Protein AF-0000000085151128 (afdb_homodimer)

Nearest PDB structures (foldseek):
  5xcn-assembly1_X  TM=9.897E-01  e=7.074E-52  Haemophilus influenzae Rd KW20
  5dbh-assembly1_X  TM=9.693E-01  e=2.234E-50  Haemophilus influenzae Rd KW20
  7cm8-assembly1_A-2  TM=9.880E-01  e=8.311E-48  Haemophilus influenzae Rd KW20
  4ore-assembly1_X-2  TM=9.802E-01  e=1.540E-47  Haemophilus influenzae Rd KW20
  6xyl-assembly1_F  TM=9.160E-01  e=1.901E-28  Toxoplasma gondii ME49

Foldseek 3Di:
DDPDDPWLLPQAAPADWAADDPLFPAQETERQRLPRSLGFVLLLLLSLLVVVCVVVVVDDQQAAEEEADQDPNLLSVLQNCLRVVHAYEYEFAPPDDPVSVVSSVVSPYHYDHFHVVCGSVRSVVVSVVVCVVPVSHYDYSACQARLSLLQSLLVGVQVSVCVVCVNQAAEEFEEAASQNNQLNNLVNNVVVPDHHAGEYEAAPQQQQLVCVVVVHDGDGGDAQQPRHRNSYRGNNHDSVSHRYYHHDYQVQQLVQQVCCCVPVVAFAGSRQSRRVVVVNVVCPDPVCPNGNYYTYGTGGNVVQCVHPSVPPVDDPVRVDD/DDPDDPWLLPQAAPADWAADDPLFPAQETERQRLPRSLGFVLLLLLSLLVVVCVVVVVDDQQAAEEEADQDPNLLSVLQNCLRVVHAYEYEFAPPDDPVSVVSSVVSPYHYDHFHVVCGSVRRVVVSVVVCVVPVSHYDYSACQARLSLLQSLLVGVQVSVCVVCVNQAAEEFEEAASQNNQLNNLVNNVVVPDHHAGEYEAAPQQPQLVCVVVVHDGDGGDAQQPPHRNSYRGNNHDSVSHRYYHHDYQVQQLVQQVCCCVPVVRFAGSRQSRRVVVVNVVCPDPVCPNGNYYTYGTGGNVVQCVHPSVPPVDDPVRVDD

Radius of gyration: 24.11 Å; Cα contacts (8 Å, |Δi|>4): 1556; chains: 2; bounding box: 57×70×61 Å

Organism: Shewanella frigidimarina (strain NCIMB 400) (NCBI:txid318167)

InterPro domains:
  IPR001216 Cysteine synthase/cystathionine beta-synthase, pyridoxal-phosphate attachment site [PS00901] (31-49)
  IPR001926 Tryptophan synthase beta chain-like, PALP domain [PF00291] (11-298)
  IPR005856 Cysteine synthase [TIGR01136] (10-310)
  IPR005859 Cysteine synthase CysK [TIGR01139] (9-310)
  IPR036052 Tryptophan synthase beta chain-like, PALP domain superfamily [G3DSA:3.40.50.1100] (13-306)
  IPR036052 Tryptophan synthase beta chain-like, PALP domain superfamily [G3DSA:3.40.50.1100] (43-145)
  IPR036052 Tryptophan synthase beta chain-like, PALP domain superfamily [SSF53686] (4-310)
  IPR050214 Cysteine synthase/Cystathionine beta-synthase [PTHR10314] (11-313)

Secondary structure (DSSP, 8-state):
---EESSGGG------EEE--SS-SSEEEEEEGGGSTTSBTHHHHHHHHHHHHHHTTS--TTPEEEEE--SHHHHHHHHHHHHHT--EEEEEETTS-HHHHHHHHHTT-EEEEE-GGGHHHHHHHHHHHHHHHSTTTEEE--TTT-THHHHHIIIIIHHHHHHHTTT-EEEEEEE-SSSHHHHHHHHHHHTTTS--EEEEEEETT--HHHHHHTTPPP-----S-TTS--SS--TT--GGG--EEEEE-HHHHHHHHHHHHHHH-----HHHHHHHHHHHHHHTSGGGTT-EEEEEE-B-GGGGTTSGGGTT---TTTT--/---EESSGGG------EEE--SS-SSEEEEEEGGGSTTSBTHHHHHHHHHHHHHHTTS--TTPEEEEE--SHHHHHHHHHHHHHT--EEEEEETTS-HHHHHHHHHTT-EEEEE-GGGHHHHHHHHHHHHHHHSTTTEEE--TTT-THHHHHIIIIIHHHHHHHTTT-EEEEEEE-SSSHHHHHHHHHHHTTTS--EEEEEEETT--HHHHHHTTPPP-----S-TTS--SS--TT--GGG--EEEEE-HHHHHHHHHHHHHHH-----HHHHHHHHHHHHHHTSGGGTT-EEEEEE-B-GGGGTTSGGGTT---TTTT--

Sequence (642 aa):
MSKIFEDNSYTLGNTPLVRLNRVSNGKVLAKVEARNPSFSVKCRIGANMIWDAEKKGLLTKDIELIEPTSGNTGIALAYVAAARGYKLTLTMPNTMSLERRKLLKALGANLVLTEGAKGMKGAIDKAEEIRLSAPEKYLILGQFDNPANPEIHEKTTGPEIWNDTDGEVDVFVAGVGTGGTLTGVSRYLKAQGKTITSVAVEPVDSPVIAQALAGQPIQPGPHKIQGIGAGFIPGNLDLSIIDRVEAVTNEESIEMARRLMKEEGILVGISSGAAVVAANRIAALPEFADKTIVVILPSAAERYLSSVLFAGEFSDSENVQMSKIFEDNSYTLGNTPLVRLNRVSNGKVLAKVEARNPSFSVKCRIGANMIWDAEKKGLLTKDIELIEPTSGNTGIALAYVAAARGYKLTLTMPNTMSLERRKLLKALGANLVLTEGAKGMKGAIDKAEEIRLSAPEKYLILGQFDNPANPEIHEKTTGPEIWNDTDGEVDVFVAGVGTGGTLTGVSRYLKAQGKTITSVAVEPVDSPVIAQALAGQPIQPGPHKIQGIGAGFIPGNLDLSIIDRVEAVTNEESIEMARRLMKEEGILVGISSGAAVVAANRIAALPEFADKTIVVILPSAAERYLSSVLFAGEFSDSENVQ

Structure (mmCIF, N/CA/C/O backbone):
data_AF-0000000085151128-model_v1
#
loop_
_entity.id
_entity.type
_entity.pdbx_description
1 polymer 'Cysteine synthase'
#
loop_
_atom_site.group_PDB
_atom_site.id
_atom_site.type_symbol
_atom_site.label_atom_id
_atom_site.label_alt_id
_atom_site.label_comp_id
_atom_site.label_asym_id
_atom_site.label_entity_id
_atom_site.label_seq_id
_atom_site.pdbx_PDB_ins_code
_atom_site.Cartn_x
_atom_site.Cartn_y
_atom_site.Cartn_z
_atom_site.occupancy
_atom_site.B_iso_or_equiv
_atom_site.auth_seq_id
_atom_site.auth_comp_id
_atom_site.auth_asym_id
_atom_site.auth_atom_id
_atom_site.pdbx_PDB_model_num
ATOM 1 N N . MET A 1 1 ? -13.172 12.102 -19.141 1 71.81 1 MET A N 1
ATOM 2 C CA . MET A 1 1 ? -14.172 11.297 -18.438 1 71.81 1 MET A CA 1
ATOM 3 C C . MET A 1 1 ? -13.75 11.039 -17 1 71.81 1 MET A C 1
ATOM 5 O O . MET A 1 1 ? -12.562 10.867 -16.719 1 71.81 1 MET A O 1
ATOM 9 N N . SER A 1 2 ? -14.742 11.219 -16 1 84.25 2 SER A N 1
ATOM 10 C CA . SER A 1 2 ? -14.492 11.031 -14.57 1 84.25 2 SER A CA 1
ATOM 11 C C . SER A 1 2 ? -13.781 9.711 -14.305 1 84.25 2 SER A C 1
ATOM 13 O O . SER A 1 2 ? -14.008 8.719 -15.008 1 84.25 2 SER A O 1
ATOM 15 N N . LYS A 1 3 ? -12.828 9.734 -13.5 1 94.62 3 LYS A N 1
ATOM 16 C CA . LYS A 1 3 ? -12.07 8.547 -13.094 1 94.62 3 LYS A CA 1
ATOM 17 C C . LYS A 1 3 ? -12.391 8.164 -11.648 1 94.62 3 LYS A C 1
ATOM 19 O O . LYS A 1 3 ? -11.492 8.117 -10.805 1 94.62 3 LYS A O 1
ATOM 24 N N . ILE A 1 4 ? -13.719 7.992 -11.422 1 98.31 4 ILE A N 1
ATOM 25 C CA . ILE A 1 4 ? -14.203 7.551 -10.117 1 98.31 4 ILE A CA 1
ATOM 26 C C . ILE A 1 4 ? -14.461 6.047 -10.141 1 98.31 4 ILE A C 1
ATOM 28 O O . ILE A 1 4 ? -15.141 5.543 -11.039 1 98.31 4 ILE A O 1
ATOM 32 N N . PHE A 1 5 ? -13.867 5.348 -9.25 1 98.62 5 PHE A N 1
ATOM 33 C CA . PHE A 1 5 ? -14.086 3.908 -9.172 1 98.62 5 PHE A CA 1
ATOM 34 C C . PHE A 1 5 ? -15.359 3.598 -8.391 1 98.62 5 PHE A C 1
ATOM 36 O O . PHE A 1 5 ? -15.594 4.176 -7.324 1 98.62 5 PHE A O 1
ATOM 43 N N . GLU A 1 6 ? -16.125 2.666 -8.898 1 98.12 6 GLU A N 1
ATOM 44 C CA . GLU A 1 6 ? -17.422 2.33 -8.297 1 98.12 6 GLU A CA 1
ATOM 45 C C . GLU A 1 6 ? -17.234 1.656 -6.941 1 98.12 6 GLU A C 1
ATOM 47 O O . GLU A 1 6 ? -18.094 1.771 -6.062 1 98.12 6 GLU A O 1
ATOM 52 N N . ASP A 1 7 ? -16.219 0.891 -6.793 1 98.25 7 ASP A N 1
ATOM 53 C CA . ASP A 1 7 ? -15.797 0.324 -5.516 1 98.25 7 ASP A CA 1
ATOM 54 C C . ASP A 1 7 ? -14.305 -0.007 -5.523 1 98.25 7 ASP A C 1
ATOM 56 O O . ASP A 1 7 ? -13.641 0.122 -6.555 1 98.25 7 ASP A O 1
ATOM 60 N N . ASN A 1 8 ? -13.797 -0.378 -4.422 1 98.62 8 ASN A N 1
ATOM 61 C CA . ASN A 1 8 ? -12.359 -0.535 -4.246 1 98.62 8 ASN A CA 1
ATOM 62 C C . ASN A 1 8 ? -11.812 -1.694 -5.078 1 98.62 8 ASN A C 1
ATOM 64 O O . ASN A 1 8 ? -10.625 -1.74 -5.387 1 98.62 8 ASN A O 1
ATOM 68 N N . SER A 1 9 ? -12.617 -2.73 -5.461 1 98.5 9 SER A N 1
ATOM 69 C CA . SER A 1 9 ? -12.164 -3.891 -6.219 1 98.5 9 SER A CA 1
ATOM 70 C C . SER A 1 9 ? -11.766 -3.504 -7.641 1 98.5 9 SER A C 1
ATOM 72 O O . SER A 1 9 ? -11.062 -4.254 -8.32 1 98.5 9 SER A O 1
ATOM 74 N N . TYR A 1 10 ? -12.148 -2.301 -8.07 1 98.56 10 TYR A N 1
ATOM 75 C CA . TYR A 1 10 ? -11.867 -1.87 -9.438 1 98.56 10 TYR A CA 1
ATOM 76 C C . TYR A 1 10 ? -10.586 -1.046 -9.492 1 98.56 10 TYR A C 1
ATOM 78 O O . TYR A 1 10 ? -10.18 -0.603 -10.57 1 98.56 10 TYR A O 1
ATOM 86 N N . THR A 1 11 ? -9.891 -0.868 -8.344 1 98.56 11 THR A N 1
ATOM 87 C CA . THR A 1 11 ? -8.766 0.056 -8.305 1 98.56 11 THR A CA 1
ATOM 88 C C . THR A 1 11 ? -7.453 -0.682 -8.547 1 98.56 11 THR A C 1
ATOM 90 O O . THR A 1 11 ? -6.375 -0.093 -8.438 1 98.56 11 THR A O 1
ATOM 93 N N . LEU A 1 12 ? -7.508 -1.936 -8.906 1 98.31 12 LEU A N 1
ATOM 94 C CA . LEU A 1 12 ? -6.277 -2.688 -9.117 1 98.31 12 LEU A CA 1
ATOM 95 C C . LEU A 1 12 ? -5.621 -2.293 -10.445 1 98.31 12 LEU A C 1
ATOM 97 O O . LEU A 1 12 ? -6.297 -1.814 -11.352 1 98.31 12 LEU A O 1
ATOM 101 N N . GLY A 1 13 ? -4.246 -2.484 -10.492 1 98 13 GLY A N 1
ATOM 102 C CA . GLY A 1 13 ? -3.529 -2.342 -11.75 1 98 13 GLY A CA 1
ATOM 103 C C . GLY A 1 13 ? -2.867 -0.986 -11.906 1 98 13 GLY A C 1
ATOM 104 O O . GLY A 1 13 ? -2.764 -0.223 -10.938 1 98 13 GLY A O 1
ATOM 105 N N . ASN A 1 14 ? -2.182 -0.79 -13.023 1 97.5 14 ASN A N 1
ATOM 106 C CA . ASN A 1 14 ? -1.375 0.384 -13.336 1 97.5 14 ASN A CA 1
ATOM 107 C C . ASN A 1 14 ? -0.323 0.647 -12.266 1 97.5 14 ASN A C 1
ATOM 109 O O . ASN A 1 14 ? -0.179 1.777 -11.797 1 97.5 14 ASN A O 1
ATOM 113 N N . THR A 1 15 ? 0.245 -0.473 -11.82 1 98.56 15 THR A N 1
ATOM 114 C CA . THR A 1 15 ? 1.31 -0.348 -10.828 1 98.56 15 THR A CA 1
ATOM 115 C C . THR A 1 15 ? 2.588 0.181 -11.477 1 98.56 15 THR A C 1
ATOM 117 O O . THR A 1 15 ? 2.797 0.013 -12.68 1 98.56 15 THR A O 1
ATOM 120 N N . PRO A 1 16 ? 3.432 0.834 -10.75 1 98.69 16 PRO A N 1
ATOM 121 C CA . PRO A 1 16 ? 4.598 1.495 -11.336 1 98.69 16 PRO A CA 1
ATOM 122 C C . PRO A 1 16 ? 5.672 0.507 -11.789 1 98.69 16 PRO A C 1
ATOM 124 O O . PRO A 1 16 ? 5.789 -0.584 -11.227 1 98.69 16 PRO A O 1
ATOM 127 N N . LEU A 1 17 ? 6.316 0.83 -12.852 1 98.88 17 LEU A N 1
ATOM 128 C CA . LEU A 1 17 ? 7.543 0.201 -13.328 1 98.88 17 LEU A CA 1
ATOM 129 C C . LEU A 1 17 ? 8.758 1.063 -13.008 1 98.88 17 LEU A C 1
ATOM 131 O O . LEU A 1 17 ? 8.891 2.174 -13.531 1 98.88 17 LEU A O 1
ATOM 135 N N . VAL A 1 18 ? 9.68 0.544 -12.133 1 98.88 18 VAL A N 1
ATOM 136 C CA . VAL A 1 18 ? 10.727 1.369 -11.539 1 98.88 18 VAL A CA 1
ATOM 137 C C . VAL A 1 18 ? 12.094 0.818 -11.93 1 98.88 18 VAL A C 1
ATOM 139 O O . VAL A 1 18 ? 12.336 -0.388 -11.836 1 98.88 18 VAL A O 1
ATOM 142 N N . ARG A 1 19 ? 12.961 1.68 -12.336 1 98.62 19 ARG A N 1
ATOM 143 C CA . ARG A 1 19 ? 14.344 1.279 -12.594 1 98.62 19 ARG A CA 1
ATOM 144 C C . ARG A 1 19 ? 15.062 0.939 -11.289 1 98.62 19 ARG A C 1
ATOM 146 O O . ARG A 1 19 ? 14.953 1.67 -10.305 1 98.62 19 ARG A O 1
ATOM 153 N N . LEU A 1 20 ? 15.711 -0.235 -11.273 1 98.62 20 LEU A N 1
ATOM 154 C CA . LEU A 1 20 ? 16.594 -0.548 -10.156 1 98.62 20 LEU A CA 1
ATOM 155 C C . LEU A 1 20 ? 18 0.011 -10.391 1 98.62 20 LEU A C 1
ATOM 157 O O . LEU A 1 20 ? 18.672 -0.38 -11.344 1 98.62 20 LEU A O 1
ATOM 161 N N . ASN A 1 21 ? 18.484 0.888 -9.492 1 97.44 21 ASN A N 1
ATOM 162 C CA . ASN A 1 21 ? 19.703 1.66 -9.727 1 97.44 21 ASN A CA 1
ATOM 163 C C . ASN A 1 21 ? 20.875 1.115 -8.914 1 97.44 21 ASN A C 1
ATOM 165 O O . ASN A 1 21 ? 22.031 1.202 -9.344 1 97.44 21 ASN A O 1
ATOM 169 N N . ARG A 1 22 ? 20.656 0.553 -7.82 1 97.81 22 ARG A N 1
ATOM 170 C CA . ARG A 1 22 ? 21.734 0.28 -6.883 1 97.81 22 ARG A CA 1
ATOM 171 C C . ARG A 1 22 ? 21.922 -1.221 -6.688 1 97.81 22 ARG A C 1
ATOM 173 O O . ARG A 1 22 ? 23.031 -1.68 -6.418 1 97.81 22 ARG A O 1
ATOM 180 N N . VAL A 1 23 ? 20.797 -1.954 -6.871 1 98.62 23 VAL A N 1
ATOM 181 C CA . VAL A 1 23 ? 20.891 -3.375 -6.555 1 98.62 23 VAL A CA 1
ATOM 182 C C . VAL A 1 23 ? 21.062 -4.18 -7.84 1 98.62 23 VAL A C 1
ATOM 184 O O . VAL A 1 23 ? 21.141 -5.41 -7.801 1 98.62 23 VAL A O 1
ATOM 187 N N . SER A 1 24 ? 21.062 -3.555 -8.953 1 97.5 24 SER A N 1
ATOM 188 C CA . SER A 1 24 ? 21.219 -4.223 -10.242 1 97.5 24 SER A CA 1
ATOM 189 C C . SER A 1 24 ? 22.188 -3.461 -11.141 1 97.5 24 SER A C 1
ATOM 191 O O . SER A 1 24 ? 22.203 -2.229 -11.141 1 9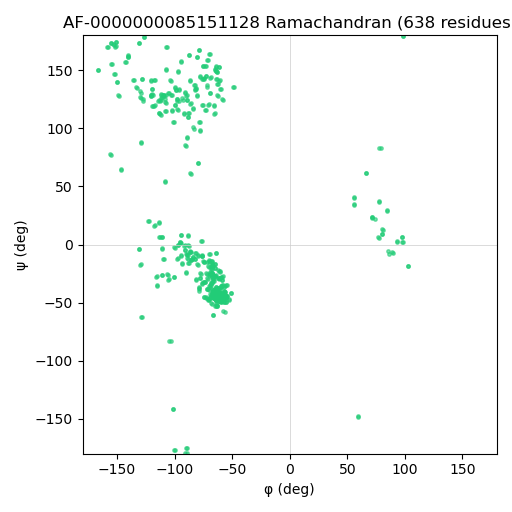7.5 24 SER A O 1
ATOM 193 N N . ASN A 1 25 ? 23.031 -4.172 -11.898 1 93.5 25 ASN A N 1
ATOM 194 C CA . ASN A 1 25 ? 23.953 -3.547 -12.852 1 93.5 25 ASN A CA 1
ATOM 195 C C . ASN A 1 25 ? 23.391 -3.559 -14.266 1 93.5 25 ASN A C 1
ATOM 197 O O . ASN A 1 25 ? 23.922 -2.891 -15.156 1 93.5 25 ASN A O 1
ATOM 201 N N . GLY A 1 26 ? 22.328 -4.277 -14.555 1 94.88 26 GLY A N 1
ATOM 202 C CA . GLY A 1 26 ? 21.688 -4.34 -15.852 1 94.88 26 GLY A CA 1
ATOM 203 C C . GLY A 1 26 ? 20.438 -3.482 -15.945 1 94.88 26 GLY A C 1
ATOM 204 O O . GLY A 1 26 ? 20.203 -2.641 -15.078 1 94.88 26 GLY A O 1
ATOM 205 N N . LYS A 1 27 ? 19.75 -3.541 -17.109 1 97.5 27 LYS A N 1
ATOM 206 C CA . LYS A 1 27 ? 18.484 -2.842 -17.312 1 97.5 27 LYS A CA 1
ATOM 207 C C . LYS A 1 27 ? 17.328 -3.605 -16.688 1 97.5 27 LYS A C 1
ATOM 209 O O . LYS A 1 27 ? 16.453 -4.117 -17.391 1 97.5 27 LYS A O 1
ATOM 214 N N . VAL A 1 28 ? 17.328 -3.615 -15.375 1 98.75 28 VAL A N 1
ATOM 215 C CA . VAL A 1 28 ? 16.297 -4.328 -14.625 1 98.75 28 VAL A CA 1
ATOM 216 C C . VAL A 1 28 ? 15.234 -3.342 -14.141 1 98.75 28 VAL A C 1
ATOM 218 O O . VAL A 1 28 ? 15.555 -2.365 -13.453 1 98.75 28 VAL A O 1
ATOM 221 N N . LEU A 1 29 ? 13.984 -3.535 -14.555 1 98.88 29 LEU A N 1
ATOM 222 C CA . LEU A 1 29 ? 12.828 -2.74 -14.172 1 98.88 29 LEU A CA 1
ATOM 223 C C . LEU A 1 29 ? 11.906 -3.533 -13.25 1 98.88 29 LEU A C 1
ATOM 225 O O . LEU A 1 29 ? 11.562 -4.68 -13.547 1 98.88 29 LEU A O 1
ATOM 229 N N . ALA A 1 30 ? 11.562 -2.947 -12.125 1 98.94 30 ALA A N 1
ATOM 230 C CA . ALA A 1 30 ? 10.727 -3.6 -11.125 1 98.94 30 ALA A CA 1
ATOM 231 C C . ALA A 1 30 ? 9.266 -3.17 -11.266 1 98.94 30 ALA A C 1
ATOM 233 O O . ALA A 1 30 ? 8.961 -1.978 -11.195 1 98.94 30 ALA A O 1
ATOM 234 N N . LYS A 1 31 ? 8.367 -4.082 -11.586 1 98.94 31 LYS A N 1
ATOM 235 C CA . LYS A 1 31 ? 6.93 -3.873 -11.5 1 98.94 31 LYS A CA 1
ATOM 236 C C . LYS A 1 31 ? 6.438 -4.004 -10.055 1 98.94 31 LYS A C 1
ATOM 238 O O . LYS A 1 31 ? 6.312 -5.117 -9.539 1 98.94 31 LYS A O 1
ATOM 243 N N . VAL A 1 32 ? 6.105 -2.887 -9.359 1 98.88 32 VAL A N 1
ATOM 244 C CA . VAL A 1 32 ? 5.867 -2.865 -7.918 1 98.88 32 VAL A CA 1
ATOM 245 C C . VAL A 1 32 ? 4.395 -3.15 -7.633 1 98.88 32 VAL A C 1
ATOM 247 O O . VAL A 1 32 ? 3.596 -2.225 -7.477 1 98.88 32 VAL A O 1
ATOM 250 N N . GLU A 1 33 ? 4.062 -4.363 -7.426 1 98.81 33 GLU A N 1
ATOM 251 C CA . GLU A 1 33 ? 2.68 -4.824 -7.344 1 98.81 33 GLU A CA 1
ATOM 252 C C . GLU A 1 33 ? 2.1 -4.582 -5.953 1 98.81 33 GLU A C 1
ATOM 254 O O . GLU A 1 33 ? 0.887 -4.688 -5.754 1 98.81 33 GLU A O 1
ATOM 259 N N . ALA A 1 34 ? 2.965 -4.148 -4.996 1 98.31 34 ALA A N 1
ATOM 260 C CA . ALA A 1 34 ? 2.482 -3.748 -3.676 1 98.31 34 ALA A CA 1
ATOM 261 C C . ALA A 1 34 ? 1.576 -2.523 -3.771 1 98.31 34 ALA A C 1
ATOM 263 O O . ALA A 1 34 ? 0.884 -2.178 -2.811 1 98.31 34 ALA A O 1
ATOM 264 N N . ARG A 1 35 ? 1.486 -1.938 -4.961 1 98.19 35 ARG A N 1
ATOM 265 C CA . ARG A 1 35 ? 0.679 -0.737 -5.16 1 98.19 35 ARG A CA 1
ATOM 266 C C . ARG A 1 35 ? -0.76 -1.097 -5.512 1 98.19 35 ARG A C 1
ATOM 268 O O . ARG A 1 35 ? -1.573 -0.215 -5.797 1 98.19 35 ARG A O 1
ATOM 275 N N . ASN A 1 36 ? -1.145 -2.336 -5.453 1 98.69 36 ASN A N 1
ATOM 276 C CA . ASN A 1 36 ? -2.531 -2.777 -5.566 1 98.69 36 ASN A CA 1
ATOM 277 C C . ASN A 1 36 ? -3.291 -2.574 -4.258 1 98.69 36 ASN A C 1
ATOM 279 O O . ASN A 1 36 ? -2.691 -2.246 -3.23 1 98.69 36 ASN A O 1
ATOM 283 N N . PRO A 1 37 ? -4.645 -2.682 -4.199 1 97.88 37 PRO A N 1
ATOM 284 C CA . PRO A 1 37 ? -5.492 -2.203 -3.104 1 97.88 37 PRO A CA 1
ATOM 285 C C . PRO A 1 37 ? -5.145 -2.85 -1.764 1 97.88 37 PRO A C 1
ATOM 287 O O . PRO A 1 37 ? -5.258 -2.209 -0.716 1 97.88 37 PRO A O 1
ATOM 290 N N . SER A 1 38 ? -4.789 -4.074 -1.81 1 97 38 SER A N 1
ATOM 291 C CA . SER A 1 38 ? -4.434 -4.742 -0.562 1 97 38 SER A CA 1
ATOM 292 C C . SER A 1 38 ? -2.953 -5.102 -0.53 1 97 38 SER A C 1
ATOM 294 O O . SER A 1 38 ? -2.549 -6.027 0.182 1 97 38 SER A O 1
ATOM 296 N N . PHE A 1 39 ? -2.127 -4.438 -1.398 1 97.88 39 PHE A N 1
ATOM 297 C CA . PHE A 1 39 ? -0.679 -4.277 -1.321 1 97.88 39 PHE A CA 1
ATOM 298 C C . PHE A 1 39 ? 0.029 -5.551 -1.77 1 97.88 39 PHE A C 1
ATOM 300 O O . PHE A 1 39 ? 1.022 -5.961 -1.166 1 97.88 39 PHE A O 1
ATOM 307 N N . SER A 1 40 ? -0.58 -6.215 -2.814 1 98.19 40 SER A N 1
ATOM 308 C CA . SER A 1 40 ? 0.115 -7.344 -3.422 1 98.19 40 SER A CA 1
ATOM 309 C C . SER A 1 40 ? -0.397 -7.613 -4.832 1 98.19 40 SER A C 1
ATOM 311 O O . SER A 1 40 ? -1.42 -7.062 -5.242 1 98.19 40 SER A O 1
ATOM 313 N N . VAL A 1 41 ? 0.302 -8.461 -5.508 1 98.81 41 VAL A N 1
ATOM 314 C CA . VAL A 1 41 ? -0.046 -8.875 -6.863 1 98.81 41 VAL A CA 1
ATOM 315 C C . VAL A 1 41 ? -1.336 -9.695 -6.84 1 98.81 41 VAL A C 1
ATOM 317 O O . VAL A 1 41 ? -2.066 -9.742 -7.832 1 98.81 41 VAL A O 1
ATOM 320 N N . LYS A 1 42 ? -1.693 -10.281 -5.652 1 98.75 42 LYS A N 1
ATOM 321 C CA . LYS A 1 42 ? -2.826 -11.195 -5.559 1 98.75 42 LYS A CA 1
ATOM 322 C C . LYS A 1 42 ? -4.152 -10.438 -5.633 1 98.75 42 LYS A C 1
ATOM 324 O O . LYS A 1 42 ? -5.203 -11.039 -5.859 1 98.75 42 LYS A O 1
ATOM 329 N N . CYS A 1 43 ? -4.109 -9.125 -5.457 1 98.81 43 CYS A N 1
ATOM 330 C CA . CYS A 1 43 ? -5.328 -8.344 -5.629 1 98.81 43 CYS A CA 1
ATOM 331 C C . CYS A 1 43 ? -5.922 -8.555 -7.016 1 98.81 43 CYS A C 1
ATOM 333 O O . CYS A 1 43 ? -7.141 -8.602 -7.176 1 98.81 43 CYS A O 1
ATOM 335 N N . ARG A 1 44 ? -5.027 -8.695 -7.988 1 98.88 44 ARG A N 1
ATOM 336 C CA . ARG A 1 44 ? -5.48 -8.883 -9.359 1 98.88 44 ARG A CA 1
ATOM 337 C C . ARG A 1 44 ? -6.293 -10.164 -9.508 1 98.88 44 ARG A C 1
ATOM 339 O O . ARG A 1 44 ? -7.402 -10.148 -10.039 1 98.88 44 ARG A O 1
ATOM 346 N N . ILE A 1 45 ? -5.809 -11.266 -8.938 1 98.81 45 ILE A N 1
ATOM 347 C CA . ILE A 1 45 ? -6.496 -12.539 -9.125 1 98.81 45 ILE A CA 1
ATOM 348 C C . ILE A 1 45 ? -7.703 -12.617 -8.195 1 98.81 45 ILE A C 1
ATOM 350 O O . ILE A 1 45 ? -8.734 -13.18 -8.555 1 98.81 45 ILE A O 1
ATOM 354 N N . GLY A 1 46 ? -7.574 -12.07 -6.941 1 98.69 46 GLY A N 1
ATOM 355 C CA . GLY A 1 46 ? -8.742 -12.016 -6.07 1 98.69 46 GLY A CA 1
ATOM 356 C C . GLY A 1 46 ? -9.93 -11.32 -6.711 1 98.69 46 GLY A C 1
ATOM 357 O O . GLY A 1 46 ? -11.047 -11.828 -6.664 1 98.69 46 GLY A O 1
ATOM 358 N N . ALA A 1 47 ? -9.664 -10.211 -7.352 1 98.88 47 ALA A N 1
ATOM 359 C CA . ALA A 1 47 ? -10.727 -9.461 -8.016 1 98.88 47 ALA A CA 1
ATOM 360 C C . ALA A 1 47 ? -11.281 -10.227 -9.203 1 98.88 47 ALA A C 1
ATOM 362 O O . ALA A 1 47 ? -12.492 -10.469 -9.289 1 98.88 47 ALA A O 1
ATOM 363 N N . ASN A 1 48 ? -10.422 -10.688 -10.078 1 98.94 48 ASN A N 1
ATOM 364 C CA . ASN A 1 48 ? -10.891 -11.258 -11.336 1 98.94 48 ASN A CA 1
ATOM 365 C C . ASN A 1 48 ? -11.617 -12.586 -11.117 1 98.94 48 ASN A C 1
ATOM 367 O O . ASN A 1 48 ? -12.555 -12.914 -11.844 1 98.94 48 ASN A O 1
ATOM 371 N N . MET A 1 49 ? -11.148 -13.422 -10.141 1 98.88 49 MET A N 1
ATOM 372 C CA . MET A 1 49 ? -11.859 -14.672 -9.867 1 98.88 49 MET A CA 1
ATOM 373 C C . MET A 1 49 ? -13.281 -14.391 -9.391 1 98.88 49 MET A C 1
ATOM 375 O O . MET A 1 49 ? -14.219 -15.102 -9.758 1 98.88 49 MET A O 1
ATOM 379 N N . ILE A 1 50 ? -13.453 -13.352 -8.609 1 98.88 50 ILE A N 1
ATOM 380 C CA . ILE A 1 50 ? -14.789 -12.984 -8.125 1 98.88 50 ILE A CA 1
ATOM 381 C C . ILE A 1 50 ? -15.602 -12.383 -9.273 1 98.88 50 ILE A C 1
ATOM 383 O O . ILE A 1 50 ? -16.75 -12.766 -9.484 1 98.88 50 ILE A O 1
ATOM 387 N N . TRP A 1 51 ? -15.016 -11.43 -10.102 1 98.81 51 TRP A N 1
ATOM 388 C CA . TRP A 1 51 ? -15.719 -10.836 -11.234 1 98.81 51 TRP A CA 1
ATOM 389 C C . TRP A 1 51 ? -16.188 -11.914 -12.211 1 98.81 51 TRP A C 1
ATOM 391 O O . TRP A 1 51 ? -17.312 -11.867 -12.711 1 98.81 51 TRP A O 1
ATOM 401 N N . ASP A 1 52 ? -15.305 -12.875 -12.523 1 98.88 52 ASP A N 1
ATOM 402 C CA . ASP A 1 52 ? -15.617 -13.961 -13.445 1 98.88 52 ASP A CA 1
ATOM 403 C C . ASP A 1 52 ? -16.766 -14.812 -12.922 1 98.88 52 ASP A C 1
ATOM 405 O O . ASP A 1 52 ? -17.672 -15.18 -13.688 1 98.88 52 ASP A O 1
ATOM 409 N N . ALA A 1 53 ? -16.703 -15.156 -11.609 1 98.81 53 ALA A N 1
ATOM 410 C CA . ALA A 1 53 ? -17.766 -15.938 -11 1 98.81 53 ALA A CA 1
ATOM 411 C C . ALA A 1 53 ? -19.094 -15.188 -11.062 1 98.81 53 ALA A C 1
ATOM 413 O O . ALA A 1 53 ? -20.141 -15.789 -11.305 1 98.81 53 ALA A O 1
ATOM 414 N N . GLU A 1 54 ? -19.078 -13.867 -10.828 1 98.62 54 GLU A N 1
ATOM 415 C CA . GLU A 1 54 ? -20.266 -13.047 -10.969 1 98.62 54 GLU A CA 1
ATOM 416 C C . GLU A 1 54 ? -20.812 -13.102 -12.398 1 98.62 54 GLU A C 1
ATOM 418 O O . GLU A 1 54 ? -22 -13.328 -12.602 1 98.62 54 GLU A O 1
ATOM 423 N N . LYS A 1 55 ? -19.938 -12.891 -13.312 1 98.56 55 LYS A N 1
ATOM 424 C CA . LYS A 1 55 ? -20.312 -12.836 -14.719 1 98.56 55 LYS A CA 1
ATOM 425 C C . LYS A 1 55 ? -20.953 -14.148 -15.172 1 98.56 55 LYS A C 1
ATOM 427 O O . LYS A 1 55 ? -21.891 -14.148 -15.969 1 98.56 55 LYS A O 1
ATOM 432 N N . LYS A 1 56 ? -20.469 -15.258 -14.641 1 98.31 56 LYS A N 1
ATOM 433 C CA . LYS A 1 56 ? -20.922 -16.578 -15.039 1 98.31 56 LYS A CA 1
ATOM 434 C C . LYS A 1 56 ? -22.156 -17 -14.242 1 98.31 56 LYS A C 1
ATOM 436 O O . LYS A 1 56 ? -22.719 -18.078 -14.469 1 98.31 56 LYS A O 1
ATOM 441 N N . GLY A 1 57 ? -22.547 -16.203 -13.25 1 97.75 57 GLY A N 1
ATOM 442 C CA . GLY A 1 57 ? -23.703 -16.5 -12.43 1 97.75 57 GLY A CA 1
ATOM 443 C C . GLY A 1 57 ? -23.422 -17.516 -11.336 1 97.75 57 GLY A C 1
ATOM 444 O O . GLY A 1 57 ? -24.344 -17.969 -10.656 1 97.75 57 GLY A O 1
ATOM 445 N N . LEU A 1 58 ? -22.172 -17.844 -11.164 1 97.94 58 LEU A N 1
ATOM 446 C CA . LEU A 1 58 ? -21.781 -18.812 -10.148 1 97.94 58 LEU A CA 1
ATOM 447 C C . LEU A 1 58 ? -21.797 -18.172 -8.766 1 97.94 58 LEU A C 1
ATOM 449 O O . LEU A 1 58 ? -21.922 -18.875 -7.758 1 97.94 58 LEU A O 1
ATOM 453 N N . LEU A 1 59 ? -21.625 -16.875 -8.703 1 98.44 59 LEU A N 1
ATOM 454 C CA . LEU A 1 59 ? -21.625 -16.125 -7.453 1 98.44 59 LEU A CA 1
ATOM 455 C C . LEU A 1 59 ? -22.75 -15.094 -7.438 1 98.44 59 LEU A C 1
ATOM 457 O O . LEU A 1 59 ? -22.828 -14.227 -8.312 1 98.44 59 LEU A O 1
ATOM 461 N N . THR A 1 60 ? -23.594 -15.258 -6.512 1 97.81 60 THR A N 1
ATOM 462 C CA . THR A 1 60 ? -24.672 -14.32 -6.219 1 97.81 60 THR A CA 1
ATOM 463 C C . THR A 1 60 ? -24.656 -13.914 -4.75 1 97.81 60 THR A C 1
ATOM 465 O O . THR A 1 60 ? -23.828 -14.398 -3.975 1 97.81 60 THR A O 1
ATOM 468 N N . LYS A 1 61 ? -25.547 -13.055 -4.332 1 94.94 61 LYS A N 1
ATOM 469 C CA . LYS A 1 61 ? -25.594 -12.555 -2.963 1 94.94 61 LYS A CA 1
ATOM 470 C C . LYS A 1 61 ? -25.922 -13.672 -1.977 1 94.94 61 LYS A C 1
ATOM 472 O O . LYS A 1 61 ? -25.656 -13.547 -0.779 1 94.94 61 LYS A O 1
ATOM 477 N N . ASP A 1 62 ? -26.438 -14.766 -2.479 1 96.94 62 ASP A N 1
ATOM 478 C CA . ASP A 1 62 ? -26.859 -15.883 -1.63 1 96.94 62 ASP A CA 1
ATOM 479 C C . ASP A 1 62 ? -25.75 -16.922 -1.505 1 96.94 62 ASP A C 1
ATOM 481 O O . ASP A 1 62 ? -25.891 -17.891 -0.746 1 96.94 62 ASP A O 1
ATOM 485 N N . ILE A 1 63 ? -24.766 -16.734 -2.291 1 98.31 63 ILE A N 1
ATOM 486 C CA . ILE A 1 63 ? -23.656 -17.688 -2.293 1 98.31 63 ILE A CA 1
ATOM 487 C C . ILE A 1 63 ? -22.5 -17.125 -1.459 1 98.31 63 ILE A C 1
ATOM 489 O O . ILE A 1 63 ? -22.156 -15.953 -1.565 1 98.31 63 ILE A O 1
ATOM 493 N N . GLU A 1 64 ? -21.906 -17.953 -0.617 1 98.56 64 GLU A N 1
ATOM 494 C CA . GLU A 1 64 ? -20.766 -17.594 0.217 1 98.56 64 GLU A CA 1
ATOM 495 C C . GLU A 1 64 ? -19.469 -18.156 -0.339 1 98.56 64 GLU A C 1
ATOM 497 O O . GLU A 1 64 ? -19.438 -19.297 -0.831 1 98.56 64 GLU A O 1
ATOM 502 N N . LEU A 1 65 ? -18.469 -17.391 -0.251 1 98.75 65 LEU A N 1
ATOM 503 C CA . LEU A 1 65 ? -17.156 -17.828 -0.721 1 98.75 65 LEU A CA 1
ATOM 504 C C . LEU A 1 65 ? -16.406 -18.594 0.367 1 98.75 65 LEU A C 1
ATOM 506 O O . LEU A 1 65 ? -16.484 -18.25 1.546 1 98.75 65 LEU A O 1
ATOM 510 N N . ILE A 1 66 ? -15.688 -19.641 -0.024 1 98.38 66 ILE A N 1
ATOM 511 C CA . ILE A 1 66 ? -14.773 -20.375 0.842 1 98.38 66 ILE A CA 1
ATOM 512 C C . ILE A 1 66 ? -13.445 -20.594 0.12 1 98.38 66 ILE A C 1
ATOM 514 O O . ILE A 1 66 ? -13.43 -20.906 -1.077 1 98.38 66 ILE A O 1
ATOM 518 N N . GLU A 1 67 ? -12.398 -20.391 0.75 1 98.19 67 GLU A N 1
ATOM 519 C CA . GLU A 1 67 ? -11.086 -20.609 0.148 1 98.19 67 GLU A CA 1
ATOM 520 C C . GLU A 1 67 ? -10.062 -21.031 1.196 1 98.19 67 GLU A C 1
ATOM 522 O O . GLU A 1 67 ? -9.969 -20.422 2.264 1 98.19 67 GLU A O 1
ATOM 527 N N . PRO A 1 68 ? -9.32 -22.141 0.971 1 97 68 PRO A N 1
ATOM 528 C CA . PRO A 1 68 ? -8.188 -22.484 1.842 1 97 68 PRO A CA 1
ATOM 529 C C . PRO A 1 68 ? -6.941 -21.656 1.546 1 97 68 PRO A C 1
ATOM 531 O O . PRO A 1 68 ? -6.211 -21.953 0.596 1 97 68 PRO A O 1
ATOM 534 N N . THR A 1 69 ? -6.707 -20.625 2.297 1 91.75 69 THR A N 1
ATOM 535 C CA . THR A 1 69 ? -5.559 -19.75 2.113 1 91.75 69 THR A CA 1
ATOM 536 C C . THR A 1 69 ? -5.371 -18.844 3.324 1 91.75 69 THR A C 1
ATOM 538 O O . THR A 1 69 ? -6.328 -18.547 4.043 1 91.75 69 THR A O 1
ATOM 541 N N . SER A 1 70 ? -4.148 -18.484 3.578 1 82.31 70 SER A N 1
ATOM 542 C CA . SER A 1 70 ? -3.883 -17.609 4.711 1 82.31 70 SER A CA 1
ATOM 543 C C . SER A 1 70 ? -2.982 -16.438 4.309 1 82.31 70 SER A C 1
ATOM 545 O O . SER A 1 70 ? -2.73 -15.539 5.109 1 82.31 70 SER A O 1
ATOM 547 N N . GLY A 1 71 ? -2.512 -16.375 3.121 1 90.62 71 GLY A N 1
ATOM 548 C CA . GLY A 1 71 ? -1.545 -15.375 2.705 1 90.62 71 GLY A CA 1
ATOM 549 C C . GLY A 1 71 ? -2.168 -14.234 1.916 1 90.62 71 GLY A C 1
ATOM 550 O O . GLY A 1 71 ? -3.266 -13.781 2.236 1 90.62 71 GLY A O 1
ATOM 551 N N . ASN A 1 72 ? -1.472 -13.789 0.933 1 95.88 72 ASN A N 1
ATOM 552 C CA . ASN A 1 72 ? -1.854 -12.625 0.139 1 95.88 72 ASN A CA 1
ATOM 553 C C . ASN A 1 72 ? -3.121 -12.891 -0.67 1 95.88 72 ASN A C 1
ATOM 555 O O . ASN A 1 72 ? -3.922 -11.984 -0.896 1 95.88 72 ASN A O 1
ATOM 559 N N . THR A 1 73 ? -3.357 -14.148 -1.054 1 97.38 73 THR A N 1
ATOM 560 C CA . THR A 1 73 ? -4.594 -14.453 -1.76 1 97.38 73 THR A CA 1
ATOM 561 C C . THR A 1 73 ? -5.801 -14.273 -0.841 1 97.38 73 THR A C 1
ATOM 563 O O . THR A 1 73 ? -6.832 -13.742 -1.259 1 97.38 73 THR A O 1
ATOM 566 N N . GLY A 1 74 ? -5.672 -14.797 0.401 1 97.38 74 GLY A N 1
ATOM 567 C CA . GLY A 1 74 ? -6.746 -14.609 1.361 1 97.38 74 GLY A CA 1
ATOM 568 C C . GLY A 1 74 ? -7.105 -13.148 1.572 1 97.38 74 GLY A C 1
ATOM 569 O O . GLY A 1 74 ? -8.281 -12.781 1.562 1 97.38 74 GLY A O 1
ATOM 570 N N . ILE A 1 75 ? -6.141 -12.312 1.718 1 97.62 75 ILE A N 1
ATOM 571 C CA . ILE A 1 75 ? -6.352 -10.883 1.927 1 97.62 75 ILE A CA 1
ATOM 572 C C . ILE A 1 75 ? -6.988 -10.266 0.683 1 97.62 75 ILE A C 1
ATOM 574 O O . ILE A 1 75 ? -7.902 -9.445 0.787 1 97.62 75 ILE A O 1
ATOM 578 N N . ALA A 1 76 ? -6.516 -10.703 -0.458 1 98.56 76 ALA A N 1
ATOM 579 C CA . ALA A 1 76 ? -7.047 -10.211 -1.727 1 98.56 76 ALA A CA 1
ATOM 580 C C . ALA A 1 76 ? -8.523 -10.547 -1.873 1 98.56 76 ALA A C 1
ATOM 582 O O . ALA A 1 76 ? -9.328 -9.695 -2.258 1 98.56 76 ALA A O 1
ATOM 583 N N . LEU A 1 77 ? -8.883 -11.781 -1.567 1 98.81 77 LEU A N 1
ATOM 584 C CA . LEU A 1 77 ? -10.289 -12.172 -1.629 1 98.81 77 LEU A CA 1
ATOM 585 C C . LEU A 1 77 ? -11.109 -11.414 -0.598 1 98.81 77 LEU A C 1
ATOM 587 O O . LEU A 1 77 ? -12.242 -11 -0.882 1 98.81 77 LEU A O 1
ATOM 591 N N . ALA A 1 78 ? -10.555 -11.219 0.547 1 98.69 78 ALA A N 1
ATOM 592 C CA . ALA A 1 78 ? -11.266 -10.57 1.646 1 98.69 78 ALA A CA 1
ATOM 593 C C . ALA A 1 78 ? -11.609 -9.125 1.3 1 98.69 78 ALA A C 1
ATOM 595 O O . ALA A 1 78 ? -12.734 -8.672 1.545 1 98.69 78 ALA A O 1
ATOM 596 N N . TYR A 1 79 ? -10.664 -8.312 0.726 1 98.69 79 TYR A N 1
ATOM 597 C CA . TYR A 1 79 ? -10.992 -6.918 0.456 1 98.69 79 TYR A CA 1
ATOM 598 C C . TYR A 1 79 ? -12.039 -6.805 -0.642 1 98.69 79 TYR A C 1
ATOM 600 O O . TYR A 1 79 ? -12.898 -5.922 -0.6 1 98.69 79 TYR A O 1
ATOM 608 N N . VAL A 1 80 ? -12 -7.75 -1.631 1 98.81 80 VAL A N 1
ATOM 609 C CA . VAL A 1 80 ? -12.984 -7.715 -2.707 1 98.81 80 VAL A CA 1
ATOM 610 C C . VAL A 1 80 ? -14.352 -8.117 -2.168 1 98.81 80 VAL A C 1
ATOM 612 O O . VAL A 1 80 ? -15.359 -7.473 -2.477 1 98.81 80 VAL A O 1
ATOM 615 N N . ALA A 1 81 ? -14.352 -9.234 -1.394 1 98.75 81 ALA A N 1
ATOM 616 C CA . ALA A 1 81 ? -15.609 -9.672 -0.792 1 98.75 81 ALA A CA 1
ATOM 617 C C . ALA A 1 81 ? -16.234 -8.547 0.038 1 98.75 81 ALA A C 1
ATOM 619 O O . ALA A 1 81 ? -17.438 -8.305 -0.049 1 98.75 81 ALA A O 1
ATOM 620 N N . ALA A 1 82 ? -15.445 -7.883 0.83 1 98.44 82 ALA A N 1
ATOM 621 C CA . ALA A 1 82 ? -15.914 -6.758 1.634 1 98.44 82 ALA A CA 1
ATOM 622 C C . ALA A 1 82 ? -16.469 -5.648 0.749 1 98.44 82 ALA A C 1
ATOM 624 O O . ALA A 1 82 ? -17.594 -5.18 0.962 1 98.44 82 ALA A O 1
ATOM 625 N N . ALA A 1 83 ? -15.742 -5.25 -0.283 1 98.44 83 ALA A N 1
ATOM 626 C CA . ALA A 1 83 ? -16.125 -4.156 -1.169 1 98.44 83 ALA A CA 1
ATOM 627 C C . ALA A 1 83 ? -17.438 -4.461 -1.884 1 98.44 83 ALA A C 1
ATOM 629 O O . ALA A 1 83 ? -18.219 -3.555 -2.17 1 98.44 83 ALA A O 1
ATOM 630 N N . ARG A 1 84 ? -17.688 -5.758 -2.1 1 97.88 84 ARG A N 1
ATOM 631 C CA . ARG A 1 84 ? -18.812 -6.117 -2.957 1 97.88 84 ARG A CA 1
ATOM 632 C C . ARG A 1 84 ? -19.938 -6.762 -2.15 1 97.88 84 ARG A C 1
ATOM 634 O O . ARG A 1 84 ? -20.953 -7.156 -2.707 1 97.88 84 ARG A O 1
ATOM 641 N N . GLY A 1 85 ? -19.719 -6.965 -0.856 1 97.38 85 GLY A N 1
ATOM 642 C CA . GLY A 1 85 ? -20.766 -7.406 0.043 1 97.38 85 GLY A CA 1
ATOM 643 C C . GLY A 1 85 ? -20.953 -8.914 0.059 1 97.38 85 GLY A C 1
ATOM 644 O O . GLY A 1 85 ? -22.078 -9.406 0.189 1 97.38 85 GLY A O 1
ATOM 645 N N . TYR A 1 86 ? -19.891 -9.695 -0.192 1 98.56 86 TYR A N 1
ATOM 646 C CA . TYR A 1 86 ? -19.953 -11.156 -0.142 1 98.56 86 TYR A CA 1
ATOM 647 C C . TYR A 1 86 ? -19.453 -11.68 1.196 1 98.56 86 TYR A C 1
ATOM 649 O O . TYR A 1 86 ? -18.562 -11.07 1.812 1 98.56 86 TYR A O 1
ATOM 657 N N . LYS A 1 87 ? -20 -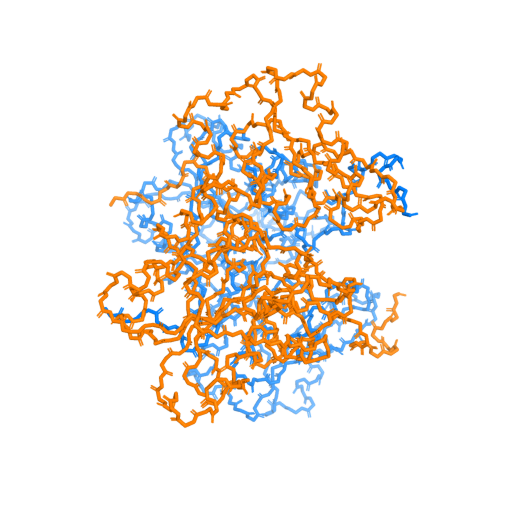12.789 1.609 1 98.38 87 LYS A N 1
ATOM 658 C CA . LYS A 1 87 ? -19.469 -13.516 2.756 1 98.38 87 LYS A CA 1
ATOM 659 C C . LYS A 1 87 ? -18.297 -14.398 2.346 1 98.38 87 LYS A C 1
ATOM 661 O O . LYS A 1 87 ? -18.344 -15.07 1.315 1 98.38 87 LYS A O 1
ATOM 666 N N . LEU A 1 88 ? -17.234 -14.344 3.107 1 98.56 88 LEU A N 1
ATOM 667 C CA . LEU A 1 88 ? -16.031 -15.117 2.818 1 98.56 88 LEU A CA 1
ATOM 668 C C . LEU A 1 88 ? -15.562 -15.875 4.055 1 98.56 88 LEU A C 1
ATOM 670 O O . LEU A 1 88 ? -15.43 -15.297 5.133 1 98.56 88 LEU A O 1
ATOM 674 N N . THR A 1 89 ? -15.383 -17.125 3.895 1 98.44 89 THR A N 1
ATOM 675 C CA . THR A 1 89 ? -14.75 -17.969 4.902 1 98.44 89 THR A CA 1
ATOM 676 C C . THR A 1 89 ? -13.391 -18.453 4.418 1 98.44 89 THR A C 1
ATOM 678 O O . THR A 1 89 ? -13.273 -19 3.32 1 98.44 89 THR A O 1
ATOM 681 N N . LEU A 1 90 ? -12.43 -18.219 5.211 1 98.25 90 LEU A N 1
ATOM 682 C CA . LEU A 1 90 ? -11.086 -18.703 4.926 1 98.25 90 LEU A CA 1
ATOM 683 C C . LEU A 1 90 ? -10.695 -19.812 5.895 1 98.25 90 LEU A C 1
ATOM 685 O O . LEU A 1 90 ? -10.836 -19.656 7.113 1 98.25 90 LEU A O 1
ATOM 689 N N . THR A 1 91 ? -10.242 -20.938 5.363 1 97.94 91 THR A N 1
ATOM 690 C CA . THR A 1 91 ? -9.68 -22 6.191 1 97.94 91 THR A CA 1
ATOM 691 C C . THR A 1 91 ? -8.156 -21.938 6.188 1 97.94 91 THR A C 1
ATOM 693 O O . THR A 1 91 ? -7.539 -21.719 5.145 1 97.94 91 THR A O 1
ATOM 696 N N . MET A 1 92 ? -7.582 -22.016 7.305 1 96 92 MET A N 1
ATOM 697 C CA . MET A 1 92 ? -6.129 -21.922 7.438 1 96 92 MET A CA 1
ATOM 698 C C . MET A 1 92 ? -5.656 -22.641 8.703 1 96 92 MET A C 1
ATOM 700 O O . MET A 1 92 ? -6.422 -22.812 9.648 1 96 92 MET A O 1
ATOM 704 N N . PRO A 1 93 ? -4.383 -23.094 8.711 1 94.06 93 PRO A N 1
ATOM 705 C CA . PRO A 1 93 ? -3.848 -23.672 9.945 1 94.06 93 PRO A CA 1
ATOM 706 C C . PRO A 1 93 ? -3.811 -22.688 11.102 1 94.06 93 PRO A C 1
ATOM 708 O O . PRO A 1 93 ? -3.605 -21.484 10.883 1 94.06 93 PRO A O 1
ATOM 711 N N . ASN A 1 94 ? -3.891 -23.156 12.336 1 92.56 94 ASN A N 1
ATOM 712 C CA . ASN A 1 94 ? -3.902 -22.312 13.516 1 92.56 94 ASN A CA 1
ATOM 713 C C . ASN A 1 94 ? -2.508 -21.781 13.844 1 92.56 94 ASN A C 1
ATOM 715 O O . ASN A 1 94 ? -2.334 -21.016 14.789 1 92.56 94 ASN A O 1
ATOM 719 N N . THR A 1 95 ? -1.525 -22.125 12.977 1 87.31 95 THR A N 1
ATOM 720 C CA . THR A 1 95 ? -0.154 -21.656 13.156 1 87.31 95 THR A CA 1
ATOM 721 C C . THR A 1 95 ? 0.066 -20.328 12.445 1 87.31 95 THR A C 1
ATOM 723 O O . THR A 1 95 ? 1.114 -19.703 12.602 1 87.31 95 THR A O 1
ATOM 726 N N . MET A 1 96 ? -0.881 -19.875 11.656 1 86.88 96 MET A N 1
ATOM 727 C CA . MET A 1 96 ? -0.746 -18.594 10.969 1 86.88 96 MET A CA 1
ATOM 728 C C . MET A 1 96 ? -0.657 -17.438 11.969 1 86.88 96 MET A C 1
ATOM 730 O O . MET A 1 96 ? -1.242 -17.5 13.055 1 86.88 96 MET A O 1
ATOM 734 N N . SER A 1 97 ? 0.055 -16.484 11.547 1 81.81 97 SER A N 1
ATOM 735 C CA . SER A 1 97 ? 0.364 -15.383 12.461 1 81.81 97 SER A CA 1
ATOM 736 C C . SER A 1 97 ? -0.9 -14.633 12.867 1 81.81 97 SER A C 1
ATOM 738 O O . SER A 1 97 ? -1.873 -14.586 12.109 1 81.81 97 SER A O 1
ATOM 740 N N . LEU A 1 98 ? -0.845 -14.039 14.016 1 82.94 98 LEU A N 1
ATOM 741 C CA . LEU A 1 98 ? -1.948 -13.227 14.516 1 82.94 98 LEU A CA 1
ATOM 742 C C . LEU A 1 98 ? -2.176 -12.008 13.625 1 82.94 98 LEU A C 1
ATOM 744 O O . LEU A 1 98 ? -3.316 -11.578 13.43 1 82.94 98 LEU A O 1
ATOM 748 N N . GLU A 1 99 ? -1.113 -11.445 13.117 1 83.12 99 GLU A N 1
ATOM 749 C CA . GLU A 1 99 ? -1.202 -10.266 12.258 1 83.12 99 GLU A CA 1
ATOM 750 C C . GLU A 1 99 ? -2.072 -10.539 11.031 1 83.12 99 GLU A C 1
ATOM 752 O O . GLU A 1 99 ? -2.936 -9.727 10.688 1 83.12 99 GLU A O 1
ATOM 757 N N . ARG A 1 100 ? -1.865 -11.68 10.5 1 87.62 100 ARG A N 1
ATOM 758 C CA . ARG A 1 100 ? -2.645 -12.055 9.328 1 87.62 100 ARG A CA 1
ATOM 759 C C . ARG A 1 100 ? -4.109 -12.281 9.688 1 87.62 100 ARG A C 1
ATOM 761 O O . ARG A 1 100 ? -5.008 -11.836 8.977 1 87.62 100 ARG A O 1
ATOM 768 N N . ARG A 1 101 ? -4.32 -12.969 10.711 1 90.81 101 ARG A N 1
ATOM 769 C CA . ARG A 1 101 ? -5.684 -13.258 11.141 1 90.81 101 ARG A CA 1
ATOM 770 C C . ARG A 1 101 ? -6.445 -11.969 11.461 1 90.81 101 ARG A C 1
ATOM 772 O O . ARG A 1 101 ? -7.602 -11.82 11.07 1 90.81 101 ARG A O 1
ATOM 779 N N . LYS A 1 102 ? -5.762 -11.023 12.148 1 89.94 102 LYS A N 1
ATOM 780 C CA . LYS A 1 102 ? -6.375 -9.742 12.484 1 89.94 102 LYS A CA 1
ATOM 781 C C . LYS A 1 102 ? -6.789 -8.984 11.227 1 89.94 102 LYS A C 1
ATOM 783 O O . LYS A 1 102 ? -7.895 -8.445 11.156 1 89.94 102 LYS A O 1
ATOM 788 N N . LEU A 1 103 ? -5.934 -8.984 10.305 1 93.25 103 LEU A N 1
ATOM 789 C CA . LEU A 1 103 ? -6.195 -8.258 9.07 1 93.25 103 LEU A CA 1
ATOM 790 C C . LEU A 1 103 ? -7.379 -8.867 8.32 1 93.25 103 LEU A C 1
ATOM 792 O O . LEU A 1 103 ? -8.258 -8.148 7.84 1 93.25 103 LEU A O 1
ATOM 796 N N . LEU A 1 104 ? -7.414 -10.195 8.258 1 96.44 104 LEU A N 1
ATOM 797 C CA . LEU A 1 104 ? -8.484 -10.891 7.551 1 96.44 104 LEU A CA 1
ATOM 798 C C . LEU A 1 104 ? -9.828 -10.664 8.25 1 96.44 104 LEU A C 1
ATOM 800 O O . LEU A 1 104 ? -10.836 -10.406 7.59 1 96.44 104 LEU A O 1
ATOM 804 N N . LYS A 1 105 ? -9.836 -10.695 9.5 1 95.31 105 LYS A N 1
ATOM 805 C CA . LYS A 1 105 ? -11.055 -10.438 10.258 1 95.31 105 LYS A CA 1
ATOM 806 C C . LYS A 1 105 ? -11.508 -8.992 10.102 1 95.31 105 LYS A C 1
ATOM 808 O O . LYS A 1 105 ? -12.711 -8.719 10.008 1 95.31 105 LYS A O 1
ATOM 813 N N . ALA A 1 106 ? -10.523 -8.141 10.109 1 95.5 106 ALA A N 1
ATOM 814 C CA . ALA A 1 106 ? -10.828 -6.727 9.945 1 95.5 106 ALA A CA 1
ATOM 815 C C . ALA A 1 106 ? -11.523 -6.465 8.609 1 95.5 106 ALA A C 1
ATOM 817 O O . ALA A 1 106 ? -12.352 -5.559 8.5 1 95.5 106 ALA A O 1
ATOM 818 N N . LEU A 1 107 ? -11.234 -7.281 7.656 1 97.44 107 LEU A N 1
ATOM 819 C CA . LEU A 1 107 ? -11.844 -7.152 6.336 1 97.44 107 LEU A CA 1
ATOM 820 C C . LEU A 1 107 ? -13.164 -7.91 6.27 1 97.44 107 LEU A C 1
ATOM 822 O O . LEU A 1 107 ? -13.789 -7.984 5.207 1 97.44 107 LEU A O 1
ATOM 826 N N . GLY A 1 108 ? -13.516 -8.555 7.375 1 97 108 GLY A N 1
ATOM 827 C CA . GLY A 1 108 ? -14.836 -9.148 7.469 1 97 108 GLY A CA 1
ATOM 828 C C . GLY A 1 108 ? -14.852 -10.633 7.148 1 97 108 GLY A C 1
ATOM 829 O O . GLY A 1 108 ? -15.914 -11.25 7.086 1 97 108 GLY A O 1
ATOM 830 N N . ALA A 1 109 ? -13.703 -11.203 6.961 1 97.75 109 ALA A N 1
ATOM 831 C CA . ALA A 1 109 ? -13.656 -12.633 6.645 1 97.75 109 ALA A CA 1
ATOM 832 C C . ALA A 1 109 ? -13.922 -13.477 7.883 1 97.75 109 ALA A C 1
ATOM 834 O O . ALA A 1 109 ? -13.5 -13.117 8.992 1 97.75 109 ALA A O 1
ATOM 835 N N . ASN A 1 110 ? -14.641 -14.555 7.672 1 97.19 110 ASN A N 1
ATOM 836 C CA . ASN A 1 110 ? -14.711 -15.609 8.68 1 97.19 110 ASN A CA 1
ATOM 837 C C . ASN A 1 110 ? -13.5 -16.531 8.602 1 97.19 110 ASN A C 1
ATOM 839 O O . ASN A 1 110 ? -13.078 -16.922 7.512 1 97.19 110 ASN A O 1
ATOM 843 N N . LEU A 1 111 ? -12.922 -16.844 9.758 1 96.56 111 LEU A N 1
ATOM 844 C CA . LEU A 1 111 ? -11.758 -17.719 9.773 1 96.56 111 LEU A CA 1
ATOM 845 C C . LEU A 1 111 ? -12.094 -19.062 10.43 1 96.56 111 LEU A C 1
ATOM 847 O O . LEU A 1 111 ? -12.672 -19.094 11.516 1 96.56 111 LEU A O 1
ATOM 851 N N . VAL A 1 112 ? -11.773 -20.094 9.766 1 96.94 112 VAL A N 1
ATOM 852 C CA . VAL A 1 112 ? -11.82 -21.453 10.297 1 96.94 112 VAL A CA 1
ATOM 853 C C . VAL A 1 112 ? -10.398 -22 10.422 1 96.94 112 VAL A C 1
ATOM 855 O O . VAL A 1 112 ? -9.742 -22.266 9.414 1 96.94 112 VAL A O 1
ATOM 858 N N . LEU A 1 113 ? -10.016 -22.172 11.656 1 95.38 113 LEU A N 1
ATOM 859 C CA . LEU A 1 113 ? -8.656 -22.625 11.93 1 95.38 113 LEU A CA 1
ATOM 860 C C . LEU A 1 113 ? -8.594 -24.141 12.008 1 95.38 113 LEU A C 1
ATOM 862 O O . LEU A 1 113 ? -9.453 -24.766 12.633 1 95.38 113 LEU A O 1
ATOM 866 N N . THR A 1 114 ? -7.664 -24.688 11.297 1 96.06 114 THR A N 1
ATOM 867 C CA . THR A 1 114 ? -7.445 -26.125 11.305 1 96.06 114 THR A CA 1
ATOM 868 C C . THR A 1 114 ? -6.18 -26.469 12.086 1 96.06 114 THR A C 1
ATOM 870 O O . THR A 1 114 ? -5.395 -25.594 12.43 1 96.06 114 THR A O 1
ATOM 873 N N . GLU A 1 115 ? -5.973 -27.766 12.352 1 94.31 115 GLU A N 1
ATOM 874 C CA . GLU A 1 115 ? -4.816 -28.234 13.117 1 94.31 115 GLU A CA 1
ATOM 875 C C . GLU A 1 115 ? -3.512 -27.906 12.398 1 94.31 115 GLU A C 1
ATOM 877 O O . GLU A 1 115 ? -3.338 -28.266 11.227 1 94.31 115 GLU A O 1
ATOM 882 N N . GLY A 1 116 ? -2.631 -27.281 13.125 1 90.88 116 GLY A N 1
ATOM 883 C CA . GLY A 1 116 ? -1.354 -26.891 12.555 1 90.88 116 GLY A CA 1
ATOM 884 C C . GLY A 1 116 ? -0.596 -28.047 11.93 1 90.88 116 GLY A C 1
ATOM 885 O O . GLY A 1 116 ? 0.022 -27.891 10.875 1 90.88 116 GLY A O 1
ATOM 886 N N . ALA A 1 117 ? -0.699 -29.219 12.5 1 92 117 ALA A N 1
ATOM 887 C CA . ALA A 1 117 ? 0.049 -30.406 12.078 1 92 117 ALA A CA 1
ATOM 888 C C . ALA A 1 117 ? -0.388 -30.859 10.695 1 92 117 ALA A C 1
ATOM 890 O O . ALA A 1 117 ? 0.398 -31.469 9.953 1 92 117 ALA A O 1
ATOM 891 N N . LYS A 1 118 ? -1.55 -30.578 10.328 1 92.56 118 LYS A N 1
ATOM 892 C CA . LYS A 1 118 ? -2.08 -31 9.031 1 92.56 118 LYS A CA 1
ATOM 893 C C . LYS A 1 118 ? -1.722 -30 7.938 1 92.56 118 LYS A C 1
ATOM 895 O O . LYS A 1 118 ? -1.918 -30.266 6.75 1 92.56 118 LYS A O 1
ATOM 900 N N . GLY A 1 119 ? -1.265 -28.844 8.328 1 90.44 119 GLY A N 1
ATOM 901 C CA . GLY A 1 119 ? -0.83 -27.828 7.375 1 90.44 119 GLY A CA 1
ATOM 902 C C . GLY A 1 119 ? -1.928 -27.406 6.422 1 90.44 119 GLY A C 1
ATOM 903 O O . GLY A 1 119 ? -3.104 -27.375 6.789 1 90.44 119 GLY A O 1
ATOM 904 N N . MET A 1 120 ? -1.475 -27.078 5.254 1 90.5 120 MET A N 1
ATOM 905 C CA . MET A 1 120 ? -2.422 -26.562 4.266 1 90.5 120 MET A CA 1
ATOM 906 C C . MET A 1 120 ? -3.328 -27.672 3.754 1 90.5 120 MET A C 1
ATOM 908 O O . MET A 1 120 ? -4.445 -27.422 3.307 1 90.5 120 MET A O 1
ATOM 912 N N . LYS A 1 121 ? -2.879 -28.875 3.732 1 92 121 LYS A N 1
ATOM 913 C CA . LYS A 1 121 ? -3.734 -30 3.361 1 92 121 LYS A CA 1
ATOM 914 C C . LYS A 1 121 ? -4.969 -30.078 4.258 1 92 121 LYS A C 1
ATOM 916 O O . LYS A 1 121 ? -6.082 -30.297 3.771 1 92 121 LYS A O 1
ATOM 921 N N . GLY A 1 122 ? -4.727 -29.891 5.543 1 95.5 122 GLY A N 1
ATOM 922 C CA . GLY A 1 122 ? -5.852 -29.828 6.465 1 95.5 122 GLY A CA 1
ATOM 923 C C . GLY A 1 122 ? -6.824 -28.703 6.148 1 95.5 122 GLY A C 1
ATOM 924 O O . GLY A 1 122 ? -8.039 -28.891 6.223 1 95.5 122 GLY A O 1
ATOM 925 N N . ALA A 1 123 ? -6.324 -27.562 5.809 1 96.38 123 ALA A N 1
ATOM 926 C CA . ALA A 1 123 ? -7.145 -26.406 5.453 1 96.38 123 ALA A CA 1
ATOM 927 C C . ALA A 1 123 ? -7.969 -26.688 4.199 1 96.38 123 ALA A C 1
ATOM 929 O O . ALA A 1 123 ? -9.148 -26.328 4.129 1 96.38 123 ALA A O 1
ATOM 930 N N . ILE A 1 124 ? -7.395 -27.344 3.232 1 96.25 124 ILE A N 1
ATOM 931 C CA . ILE A 1 124 ? -8.07 -27.688 1.985 1 96.25 124 ILE A CA 1
ATOM 932 C C . ILE A 1 124 ? -9.195 -28.672 2.264 1 96.25 124 ILE A C 1
ATOM 934 O O . ILE A 1 124 ? -10.32 -28.484 1.777 1 96.25 124 ILE A O 1
ATOM 938 N N . ASP A 1 125 ? -8.883 -29.656 3.037 1 97.56 125 ASP A N 1
ATOM 939 C CA . ASP A 1 125 ? -9.891 -30.656 3.396 1 97.56 125 ASP A CA 1
ATOM 940 C C . ASP A 1 125 ? -11.078 -30.016 4.105 1 97.56 125 ASP A C 1
ATOM 942 O O . ASP A 1 125 ? -12.227 -30.344 3.826 1 97.56 125 ASP A O 1
ATOM 946 N N . LYS A 1 126 ? -10.766 -29.109 4.992 1 97.94 126 LYS A N 1
ATOM 947 C CA . LYS A 1 126 ? -11.82 -28.438 5.746 1 97.94 126 LYS A CA 1
ATOM 948 C C . LYS A 1 126 ? -12.688 -27.578 4.828 1 97.94 126 LYS A C 1
ATOM 950 O O . LYS A 1 126 ? -13.906 -27.547 4.977 1 97.94 126 LYS A O 1
ATOM 955 N N . ALA A 1 127 ? -12.109 -26.859 3.936 1 98.19 127 ALA A N 1
ATOM 956 C CA . ALA A 1 127 ? -12.859 -26.062 2.969 1 98.19 127 ALA A CA 1
ATOM 957 C C . ALA A 1 127 ? -13.797 -26.938 2.143 1 98.19 127 ALA A C 1
ATOM 959 O O . ALA A 1 127 ? -14.961 -26.578 1.936 1 98.19 127 ALA A O 1
ATOM 960 N N . GLU A 1 128 ? -13.297 -28.062 1.725 1 97.88 128 GLU A N 1
ATOM 961 C CA . GLU A 1 128 ? -14.102 -28.984 0.938 1 97.88 128 GLU A CA 1
ATOM 962 C C . GLU A 1 128 ? -15.25 -29.562 1.766 1 97.88 128 GLU A C 1
ATOM 964 O O . GLU A 1 128 ? -16.359 -29.734 1.257 1 97.88 128 GLU A O 1
ATOM 969 N N . GLU A 1 129 ? -14.883 -29.844 2.953 1 98.38 129 GLU A N 1
ATOM 970 C CA . GLU A 1 129 ? -15.922 -30.328 3.865 1 98.38 129 GLU A CA 1
ATOM 971 C C . GLU A 1 129 ? -17.062 -29.328 3.98 1 98.38 129 GLU A C 1
ATOM 973 O O . GLU A 1 129 ? -18.234 -29.688 3.883 1 98.38 129 GLU A O 1
ATOM 978 N N . ILE A 1 130 ? -16.734 -28.062 4.164 1 98.06 130 ILE A N 1
ATOM 979 C CA . ILE A 1 130 ? -17.734 -27.016 4.285 1 98.06 130 ILE A CA 1
ATOM 980 C C . ILE A 1 130 ? -18.516 -26.891 2.98 1 98.06 130 ILE A C 1
ATOM 982 O O . ILE A 1 130 ? -19.75 -26.844 2.99 1 98.06 130 ILE A O 1
ATOM 986 N N . ARG A 1 131 ? -17.844 -26.844 1.89 1 97.81 131 ARG A N 1
ATOM 987 C CA . ARG A 1 131 ? -18.5 -26.719 0.592 1 97.81 131 ARG A CA 1
ATOM 988 C C . ARG A 1 131 ? -19.5 -27.859 0.379 1 97.81 131 ARG A C 1
ATOM 990 O O . ARG A 1 131 ? -20.625 -27.625 -0.04 1 97.81 131 ARG A O 1
ATOM 997 N N . LEU A 1 132 ? -19.094 -29.062 0.736 1 97.81 132 LEU A N 1
ATOM 998 C CA . LEU A 1 132 ? -19.906 -30.266 0.499 1 97.81 132 LEU A CA 1
ATOM 999 C C . LEU A 1 132 ? -21.109 -30.297 1.443 1 97.81 132 LEU A C 1
ATOM 1001 O O . LEU A 1 132 ? -22.109 -30.953 1.151 1 97.81 132 LEU A O 1
ATOM 1005 N N . SER A 1 133 ? -21 -29.656 2.551 1 97.81 133 SER A N 1
ATOM 1006 C CA . SER A 1 133 ? -22.109 -29.641 3.502 1 97.81 133 SER A CA 1
ATOM 1007 C C . SER A 1 133 ? -23.297 -28.875 2.941 1 97.81 133 SER A C 1
ATOM 1009 O O . SER A 1 133 ? -24.438 -29.078 3.363 1 97.81 133 SER A O 1
ATOM 1011 N N . ALA A 1 134 ? -23.109 -27.938 2.008 1 97.44 134 ALA A N 1
ATOM 1012 C CA . ALA A 1 134 ? -24.125 -27.188 1.295 1 97.44 134 ALA A CA 1
ATOM 1013 C C . ALA A 1 134 ? -23.609 -26.688 -0.049 1 97.44 134 ALA A C 1
ATOM 1015 O O . ALA A 1 134 ? -23.406 -25.484 -0.231 1 97.44 134 ALA A O 1
ATOM 1016 N N . PRO A 1 135 ? -23.531 -27.562 -1.007 1 96.06 135 PRO A N 1
ATOM 1017 C CA . PRO A 1 135 ? -22.875 -27.25 -2.279 1 96.06 135 PRO A CA 1
ATOM 1018 C C . PRO A 1 135 ? -23.547 -26.094 -3.027 1 96.06 135 PRO A C 1
ATOM 1020 O O . PRO A 1 135 ? -22.922 -25.438 -3.848 1 96.06 135 PRO A O 1
ATOM 1023 N N . GLU A 1 136 ? -24.812 -25.844 -2.734 1 96.31 136 GLU A N 1
ATOM 1024 C CA . GLU A 1 136 ? -25.531 -24.781 -3.42 1 96.31 136 GLU A CA 1
ATOM 1025 C C . GLU A 1 136 ? -25.266 -23.422 -2.768 1 96.31 136 GLU A C 1
ATOM 1027 O O . GLU A 1 136 ? -25.578 -22.375 -3.348 1 96.31 136 GLU A O 1
ATOM 1032 N N . LYS A 1 137 ? -24.656 -23.484 -1.638 1 97.62 137 LYS A N 1
ATOM 1033 C CA . LYS A 1 137 ? -24.484 -22.266 -0.845 1 97.62 137 LYS A CA 1
ATOM 1034 C C . LYS A 1 137 ? -23.047 -21.766 -0.906 1 97.62 137 LYS A C 1
ATOM 1036 O O . LYS A 1 137 ? -22.781 -20.578 -0.672 1 97.62 137 LYS A O 1
ATOM 1041 N N . TYR A 1 138 ? -22.156 -22.688 -1.134 1 98.44 138 TYR A N 1
ATOM 1042 C CA . TYR A 1 138 ? -20.734 -22.344 -1.005 1 98.44 138 TYR A CA 1
ATOM 1043 C C . TYR A 1 138 ? -20.016 -22.5 -2.34 1 98.44 138 TYR A C 1
ATOM 1045 O O . TYR A 1 138 ? -20.297 -23.422 -3.105 1 98.44 138 TYR A O 1
ATOM 1053 N N . LEU A 1 139 ? -19.109 -21.562 -2.578 1 98.5 139 LEU A N 1
ATOM 1054 C CA . LEU A 1 139 ? -18.281 -21.594 -3.783 1 98.5 139 LEU A CA 1
ATOM 1055 C C . LEU A 1 139 ? -16.797 -21.484 -3.436 1 98.5 139 LEU A C 1
ATOM 1057 O O . LEU A 1 139 ? -16.391 -20.609 -2.664 1 98.5 139 LEU A O 1
ATOM 1061 N N . ILE A 1 140 ? -16.047 -22.438 -3.875 1 98.38 140 ILE A N 1
ATOM 1062 C CA . ILE A 1 140 ? -14.586 -22.344 -3.832 1 98.38 140 ILE A CA 1
ATOM 1063 C C . ILE A 1 140 ? -14.062 -21.859 -5.18 1 98.38 140 ILE A C 1
ATOM 1065 O O . ILE A 1 140 ? -14.367 -22.438 -6.223 1 98.38 140 ILE A O 1
ATOM 1069 N N . LEU A 1 141 ? -13.32 -20.781 -5.184 1 97.81 141 LEU A N 1
ATOM 1070 C CA . LEU A 1 141 ? -12.852 -20.188 -6.43 1 97.81 141 LEU A CA 1
ATOM 1071 C C . LEU A 1 141 ? -11.656 -20.969 -6.98 1 97.81 141 LEU A C 1
ATOM 1073 O O . LEU A 1 141 ? -11.547 -21.172 -8.188 1 97.81 141 LEU A O 1
ATOM 1077 N N . GLY A 1 142 ? -10.711 -21.422 -6.066 1 97.56 142 GLY A N 1
ATOM 1078 C CA . GLY A 1 142 ? -9.609 -22.266 -6.492 1 97.56 142 GLY A CA 1
ATOM 1079 C C . GLY A 1 142 ? -8.484 -21.5 -7.156 1 97.56 142 GLY A C 1
ATOM 1080 O O . GLY A 1 142 ? -8.281 -21.609 -8.367 1 97.56 142 GLY A O 1
ATOM 1081 N N . GLN A 1 143 ? -7.602 -20.922 -6.391 1 97.44 143 GLN A N 1
ATOM 1082 C CA . GLN A 1 143 ? -6.586 -19.984 -6.879 1 97.44 143 GLN A CA 1
ATOM 1083 C C . GLN A 1 143 ? -5.562 -20.703 -7.758 1 97.44 143 GLN A C 1
ATOM 1085 O O . GLN A 1 143 ? -4.906 -20.078 -8.594 1 97.44 143 GLN A O 1
ATOM 1090 N N . PHE A 1 144 ? -5.441 -22.078 -7.656 1 97.69 144 PHE A N 1
ATOM 1091 C CA . PHE A 1 144 ? -4.359 -22.781 -8.328 1 97.69 144 PHE A CA 1
ATOM 1092 C C . PHE A 1 144 ? -4.809 -23.281 -9.695 1 97.69 144 PHE A C 1
ATOM 1094 O O . PHE A 1 144 ? -3.98 -23.609 -10.547 1 97.69 144 PHE A O 1
ATOM 1101 N N . ASP A 1 145 ? -6.086 -23.297 -9.906 1 98.12 145 ASP A N 1
ATOM 1102 C CA . ASP A 1 145 ? -6.578 -23.938 -11.125 1 98.12 145 ASP A CA 1
ATOM 1103 C C . ASP A 1 145 ? -7.539 -23.016 -11.867 1 98.12 145 ASP A C 1
ATOM 1105 O O . ASP A 1 145 ? -7.836 -23.25 -13.047 1 98.12 145 ASP A O 1
ATOM 1109 N N . ASN A 1 146 ? -8.086 -21.969 -11.219 1 98.69 146 ASN A N 1
ATOM 1110 C CA . ASN A 1 146 ? -9.062 -21.062 -11.812 1 98.69 146 ASN A CA 1
ATOM 1111 C C . ASN A 1 146 ? -8.453 -20.25 -12.961 1 98.69 146 ASN A C 1
ATOM 1113 O O . ASN A 1 146 ? -7.523 -19.484 -12.758 1 98.69 146 ASN A O 1
ATOM 1117 N N . PRO A 1 147 ? -8.984 -20.375 -14.18 1 98.75 147 PRO A N 1
ATOM 1118 C CA . PRO A 1 147 ? -8.375 -19.719 -15.336 1 98.75 147 PRO A CA 1
ATOM 1119 C C . PRO A 1 147 ? -8.477 -18.188 -15.266 1 98.75 147 PRO A C 1
ATOM 1121 O O . PRO A 1 147 ? -7.758 -17.484 -15.969 1 98.75 147 PRO A O 1
ATOM 1124 N N . ALA A 1 148 ? -9.367 -17.656 -14.406 1 98.88 148 ALA A N 1
ATOM 1125 C CA . ALA A 1 148 ? -9.461 -16.203 -14.219 1 98.88 148 ALA A CA 1
ATOM 1126 C C . ALA A 1 148 ? -8.172 -15.648 -13.602 1 98.88 148 ALA A C 1
ATOM 1128 O O . ALA A 1 148 ? -7.898 -14.453 -13.703 1 98.88 148 ALA A O 1
ATOM 1129 N N . ASN A 1 149 ? -7.43 -16.578 -12.977 1 98.88 149 ASN A N 1
ATOM 1130 C CA . ASN A 1 149 ? -6.16 -16.219 -12.352 1 98.88 149 ASN A CA 1
ATOM 1131 C C . ASN A 1 149 ? -5.125 -15.812 -13.398 1 98.88 149 ASN A C 1
ATOM 1133 O O . ASN A 1 149 ? -4.746 -14.641 -13.477 1 98.88 149 ASN A O 1
ATOM 1137 N N . PRO A 1 150 ? -4.707 -16.609 -14.359 1 98.94 150 PRO A N 1
ATOM 1138 C CA . PRO A 1 150 ? -3.791 -16.109 -15.398 1 98.94 150 PRO A CA 1
ATOM 1139 C C . PRO A 1 150 ? -4.441 -15.094 -16.328 1 98.94 150 PRO A C 1
ATOM 1141 O O . PRO A 1 150 ? -3.76 -14.219 -16.859 1 98.94 150 PRO A O 1
ATOM 1144 N N . GLU A 1 151 ? -5.742 -15.141 -16.469 1 98.94 151 GLU A N 1
ATOM 1145 C CA . GLU A 1 151 ? -6.461 -14.266 -17.391 1 98.94 151 GLU A CA 1
ATOM 1146 C C . GLU A 1 151 ? -6.27 -12.797 -17.016 1 98.94 151 GLU A C 1
ATOM 1148 O O . GLU A 1 151 ? -6.066 -11.953 -17.891 1 98.94 151 GLU A O 1
ATOM 1153 N N . ILE A 1 152 ? -6.312 -12.469 -15.758 1 98.94 152 ILE A N 1
ATOM 1154 C CA . ILE A 1 152 ? -6.242 -11.07 -15.336 1 98.94 152 ILE A CA 1
ATOM 1155 C C . ILE A 1 152 ? -4.855 -10.508 -15.648 1 98.94 152 ILE A C 1
ATOM 1157 O O . ILE A 1 152 ? -4.719 -9.32 -15.938 1 98.94 152 ILE A O 1
ATOM 1161 N N . HIS A 1 153 ? -3.818 -11.352 -15.562 1 98.94 153 HIS A N 1
ATOM 1162 C CA . HIS A 1 153 ? -2.469 -10.906 -15.891 1 98.94 153 HIS A CA 1
ATOM 1163 C C . HIS A 1 153 ? -2.293 -10.742 -17.391 1 98.94 153 HIS A C 1
ATOM 1165 O O . HIS A 1 153 ? -1.537 -9.875 -17.844 1 98.94 153 HIS A O 1
ATOM 1171 N N . GLU A 1 154 ? -2.984 -11.562 -18.156 1 98.81 154 GLU A N 1
ATOM 1172 C CA . GLU A 1 154 ? -3.002 -11.375 -19.594 1 98.81 154 GLU A CA 1
ATOM 1173 C C . GLU A 1 154 ? -3.707 -10.078 -19.984 1 98.81 154 GLU A C 1
ATOM 1175 O O . GLU A 1 154 ? -3.33 -9.422 -20.953 1 98.81 154 GLU A O 1
ATOM 1180 N N . LYS A 1 155 ? -4.684 -9.672 -19.203 1 98.75 155 LYS A N 1
ATOM 1181 C CA . LYS A 1 155 ? -5.535 -8.531 -19.516 1 98.75 155 LYS A CA 1
ATOM 1182 C C . LYS A 1 155 ? -4.957 -7.234 -18.953 1 98.75 155 LYS A C 1
ATOM 1184 O O . LYS A 1 155 ? -5.258 -6.145 -19.453 1 98.75 155 LYS A O 1
ATOM 1189 N N . THR A 1 156 ? -4.117 -7.332 -17.891 1 98.81 156 THR A N 1
ATOM 1190 C CA . THR A 1 156 ? -3.695 -6.105 -17.234 1 98.81 156 THR A CA 1
ATOM 1191 C C . THR A 1 156 ? -2.176 -6.059 -17.094 1 98.81 156 THR A C 1
ATOM 1193 O O . THR A 1 156 ? -1.501 -5.359 -17.844 1 98.81 156 THR A O 1
ATOM 1196 N N . THR A 1 157 ? -1.539 -6.996 -16.359 1 98.94 157 THR A N 1
ATOM 1197 C CA . THR A 1 157 ? -0.118 -6.938 -16.031 1 98.94 157 THR A CA 1
ATOM 1198 C C . THR A 1 157 ? 0.727 -6.957 -17.297 1 98.94 157 THR A C 1
ATOM 1200 O O . THR A 1 157 ? 1.655 -6.16 -17.453 1 98.94 157 THR A O 1
ATOM 1203 N N . GLY A 1 158 ? 0.405 -7.914 -18.203 1 98.88 158 GLY A N 1
ATOM 1204 C CA . GLY A 1 158 ? 1.112 -8 -19.469 1 98.88 158 GLY A CA 1
ATOM 1205 C C . GLY A 1 158 ? 1.035 -6.719 -20.281 1 98.88 158 GLY A C 1
ATOM 1206 O O . GLY A 1 158 ? 2.064 -6.125 -20.609 1 98.88 158 GLY A O 1
ATOM 1207 N N . PRO A 1 159 ? -0.169 -6.258 -20.594 1 98.81 159 PRO A N 1
ATOM 1208 C CA . PRO A 1 159 ? -0.336 -5.004 -21.328 1 98.81 159 PRO A CA 1
ATOM 1209 C C . PRO A 1 159 ? 0.342 -3.82 -20.641 1 98.81 159 PRO A C 1
ATOM 1211 O O . PRO A 1 159 ? 0.934 -2.971 -21.312 1 98.81 159 PRO A O 1
ATOM 1214 N N . GLU A 1 160 ? 0.256 -3.713 -19.328 1 98.88 160 GLU A N 1
ATOM 1215 C CA . GLU A 1 160 ? 0.902 -2.619 -18.609 1 98.88 160 GLU A CA 1
ATOM 1216 C C . GLU A 1 160 ? 2.41 -2.617 -18.844 1 98.88 160 GLU A C 1
ATOM 1218 O O . GLU A 1 160 ? 2.996 -1.572 -19.141 1 98.88 160 GLU A O 1
ATOM 1223 N N . ILE A 1 161 ? 3.006 -3.795 -18.688 1 98.88 161 ILE A N 1
ATOM 1224 C CA . ILE A 1 161 ? 4.449 -3.922 -18.875 1 98.88 161 ILE A CA 1
ATOM 1225 C C . ILE A 1 161 ? 4.82 -3.543 -20.312 1 98.88 161 ILE A C 1
ATOM 1227 O O . ILE A 1 161 ? 5.762 -2.777 -20.531 1 98.88 161 ILE A O 1
ATOM 1231 N N . TRP A 1 162 ? 4.105 -4.086 -21.281 1 98.75 162 TRP A N 1
ATOM 1232 C CA . TRP A 1 162 ? 4.359 -3.805 -22.688 1 98.75 162 TRP A CA 1
ATOM 1233 C C . TRP A 1 162 ? 4.277 -2.307 -22.969 1 98.75 162 TRP A C 1
ATOM 1235 O O . TRP A 1 162 ? 5.195 -1.726 -23.547 1 98.75 162 TRP A O 1
ATOM 1245 N N . ASN A 1 163 ? 3.195 -1.667 -22.5 1 98.56 163 ASN A N 1
ATOM 1246 C CA . ASN A 1 163 ? 2.969 -0.247 -22.75 1 98.56 163 ASN A CA 1
ATOM 1247 C C . ASN A 1 163 ? 4 0.618 -22.031 1 98.56 163 ASN A C 1
ATOM 1249 O O . ASN A 1 163 ? 4.531 1.568 -22.609 1 98.56 163 ASN A O 1
ATOM 1253 N N . ASP A 1 164 ? 4.305 0.297 -20.828 1 98.62 164 ASP A N 1
ATOM 1254 C CA . ASP A 1 164 ? 5.195 1.125 -20.016 1 98.62 164 ASP A CA 1
ATOM 1255 C C . ASP A 1 164 ? 6.629 1.051 -20.531 1 98.62 164 ASP A C 1
ATOM 1257 O O . ASP A 1 164 ? 7.414 1.98 -20.344 1 98.62 164 ASP A O 1
ATOM 1261 N N . THR A 1 165 ? 6.953 -0.074 -21.203 1 98.5 165 THR A N 1
ATOM 1262 C CA . THR A 1 165 ? 8.297 -0.22 -21.75 1 98.5 165 THR A CA 1
ATOM 1263 C C . THR A 1 165 ? 8.32 0.161 -23.234 1 98.5 165 THR A C 1
ATOM 1265 O O . THR A 1 165 ? 9.352 0.028 -23.891 1 98.5 165 THR A O 1
ATOM 1268 N N . ASP A 1 166 ? 7.219 0.524 -23.781 1 98.06 166 ASP A N 1
ATOM 1269 C CA . ASP A 1 166 ? 7.078 0.782 -25.219 1 98.06 166 ASP A CA 1
ATOM 1270 C C . ASP A 1 166 ? 7.512 -0.43 -26.031 1 98.06 166 ASP A C 1
ATOM 1272 O O . ASP A 1 166 ? 8.203 -0.286 -27.047 1 98.06 166 ASP A O 1
ATOM 1276 N N . GLY A 1 167 ? 7.234 -1.573 -25.484 1 98 167 GLY A N 1
ATOM 1277 C CA . GLY A 1 167 ? 7.516 -2.82 -26.172 1 98 167 GLY A CA 1
ATOM 1278 C C . GLY A 1 167 ? 8.969 -3.246 -26.078 1 98 167 GLY A C 1
ATOM 1279 O O . GLY A 1 167 ? 9.391 -4.191 -26.734 1 98 167 GLY A O 1
ATOM 1280 N N . GLU A 1 168 ? 9.727 -2.646 -25.203 1 97.94 168 GLU A N 1
ATOM 1281 C CA . GLU A 1 168 ? 11.172 -2.891 -25.172 1 97.94 168 GLU A CA 1
ATOM 1282 C C . GLU A 1 168 ? 11.516 -4.035 -24.234 1 97.94 168 GLU A C 1
ATOM 1284 O O . GLU A 1 168 ? 12.672 -4.453 -24.156 1 97.94 168 GLU A O 1
ATOM 1289 N N . VAL A 1 169 ? 10.547 -4.59 -23.516 1 98.75 169 VAL A N 1
ATOM 1290 C CA . VAL A 1 169 ? 10.789 -5.711 -22.609 1 98.75 169 VAL A CA 1
ATOM 1291 C C . VAL A 1 169 ? 11.328 -6.902 -23.406 1 98.75 169 VAL A C 1
ATOM 1293 O O . VAL A 1 169 ? 10.797 -7.234 -24.469 1 98.75 169 VAL A O 1
ATOM 1296 N N . ASP A 1 170 ? 12.414 -7.539 -22.859 1 98.81 170 ASP A N 1
ATOM 1297 C CA . ASP A 1 170 ? 13.023 -8.703 -23.484 1 98.81 170 ASP A CA 1
ATOM 1298 C C . ASP A 1 170 ? 12.891 -9.945 -22.609 1 98.81 170 ASP A C 1
ATOM 1300 O O . ASP A 1 170 ? 12.828 -11.062 -23.109 1 98.81 170 ASP A O 1
ATOM 1304 N N . VAL A 1 171 ? 12.961 -9.742 -21.359 1 98.94 171 VAL A N 1
ATOM 1305 C CA . VAL A 1 171 ? 12.93 -10.812 -20.375 1 98.94 171 VAL A CA 1
ATOM 1306 C C . VAL A 1 171 ? 11.891 -10.492 -19.297 1 98.94 171 VAL A C 1
ATOM 1308 O O . VAL A 1 171 ? 11.789 -9.352 -18.844 1 98.94 171 VAL A O 1
ATOM 1311 N N . PHE A 1 172 ? 11.078 -11.461 -19.016 1 98.94 172 PHE A N 1
ATOM 1312 C CA . PHE A 1 172 ? 10.109 -11.359 -17.938 1 98.94 172 PHE A CA 1
ATOM 1313 C C . PHE A 1 172 ? 10.43 -12.367 -16.828 1 98.94 172 PHE A C 1
ATOM 1315 O O . PHE A 1 172 ? 10.523 -13.562 -17.094 1 98.94 172 PHE A O 1
ATOM 1322 N N . VAL A 1 173 ? 10.617 -11.867 -15.57 1 98.94 173 VAL A N 1
ATOM 1323 C CA . VAL A 1 173 ? 11.031 -12.695 -14.438 1 98.94 173 VAL A CA 1
ATOM 1324 C C . VAL A 1 173 ? 9.969 -12.625 -13.336 1 98.94 173 VAL A C 1
ATOM 1326 O O . VAL A 1 173 ? 9.586 -11.539 -12.906 1 98.94 173 VAL A O 1
ATOM 1329 N N . ALA A 1 174 ? 9.523 -13.75 -12.883 1 98.94 174 ALA A N 1
ATOM 1330 C CA . ALA A 1 174 ? 8.562 -13.773 -11.781 1 98.94 174 ALA A CA 1
ATOM 1331 C C . ALA A 1 174 ? 8.719 -15.039 -10.945 1 98.94 174 ALA A C 1
ATOM 1333 O O . ALA A 1 174 ? 8.953 -16.125 -11.492 1 98.94 174 ALA A O 1
ATOM 1334 N N . GLY A 1 175 ? 8.609 -14.852 -9.609 1 98.88 175 GLY A N 1
ATOM 1335 C CA . GLY A 1 175 ? 8.43 -16.016 -8.766 1 98.88 175 GLY A CA 1
ATOM 1336 C C . GLY A 1 175 ? 7.117 -16.734 -9.023 1 98.88 175 GLY A C 1
ATOM 1337 O O . GLY A 1 175 ? 6.109 -16.109 -9.344 1 98.88 175 GLY A O 1
ATOM 1338 N N . VAL A 1 176 ? 7.125 -18.062 -8.789 1 98.81 176 VAL A N 1
ATOM 1339 C CA . VAL A 1 176 ? 5.941 -18.828 -9.141 1 98.81 176 VAL A CA 1
ATOM 1340 C C . VAL A 1 176 ? 5.281 -19.375 -7.879 1 98.81 176 VAL A C 1
ATOM 1342 O O . VAL A 1 176 ? 5.879 -20.172 -7.152 1 98.81 176 VAL A O 1
ATOM 1345 N N . GLY A 1 177 ? 4.105 -18.844 -7.641 1 97.25 177 GLY A N 1
ATOM 1346 C CA . GLY A 1 177 ? 3.197 -19.422 -6.66 1 97.25 177 GLY A CA 1
ATOM 1347 C C . GLY A 1 177 ? 2.061 -20.203 -7.285 1 97.25 177 GLY A C 1
ATOM 1348 O O . GLY A 1 177 ? 2.219 -21.391 -7.609 1 97.25 177 GLY A O 1
ATOM 1349 N N . THR A 1 178 ? 1.029 -19.469 -7.672 1 97.75 178 THR A N 1
ATOM 1350 C CA . THR A 1 178 ? -0.124 -20.094 -8.312 1 97.75 178 THR A CA 1
ATOM 1351 C C . THR A 1 178 ? 0.111 -20.25 -9.805 1 97.75 178 THR A C 1
ATOM 1353 O O . THR A 1 178 ? -0.638 -20.969 -10.484 1 97.75 178 THR A O 1
ATOM 1356 N N . GLY A 1 179 ? 1.084 -19.641 -10.289 1 98.56 179 GLY A N 1
ATOM 1357 C CA . GLY A 1 179 ? 1.453 -19.781 -11.688 1 98.56 179 GLY A CA 1
ATOM 1358 C C . GLY A 1 179 ? 0.756 -18.766 -12.586 1 98.56 179 GLY A C 1
ATOM 1359 O O . GLY A 1 179 ? 1.115 -18.625 -13.758 1 98.56 179 GLY A O 1
ATOM 1360 N N . GLY A 1 180 ? -0.193 -18 -12.055 1 98.75 180 GLY A N 1
ATOM 1361 C CA . GLY A 1 180 ? -1.004 -17.094 -12.859 1 98.75 180 GLY A CA 1
ATOM 1362 C C . GLY A 1 180 ? -0.216 -15.93 -13.43 1 98.75 180 GLY A C 1
ATOM 1363 O O . GLY A 1 180 ? -0.379 -15.578 -14.594 1 98.75 180 GLY A O 1
ATOM 1364 N N . THR A 1 181 ? 0.649 -15.312 -12.625 1 98.94 181 THR A N 1
ATOM 1365 C CA . THR A 1 181 ? 1.402 -14.141 -13.047 1 98.94 181 THR A CA 1
ATOM 1366 C C . THR A 1 181 ? 2.328 -14.484 -14.211 1 98.94 181 THR A C 1
ATOM 1368 O O . THR A 1 181 ? 2.26 -13.852 -15.273 1 98.94 181 THR A O 1
ATOM 1371 N N . LEU A 1 182 ? 3.133 -15.523 -14.023 1 98.94 182 LEU A N 1
ATOM 1372 C CA . LEU A 1 182 ? 4.086 -15.891 -15.062 1 98.94 182 LEU A CA 1
ATOM 1373 C C . LEU A 1 182 ? 3.359 -16.297 -16.344 1 98.94 182 LEU A C 1
ATOM 1375 O O . LEU A 1 182 ? 3.711 -15.828 -17.438 1 98.94 182 LEU A O 1
ATOM 1379 N N . THR A 1 183 ? 2.336 -17.094 -16.188 1 98.88 183 THR A N 1
ATOM 1380 C CA . THR A 1 183 ? 1.603 -17.609 -17.344 1 98.88 183 THR A CA 1
ATOM 1381 C C . THR A 1 183 ? 0.912 -16.469 -18.094 1 98.88 183 THR A C 1
ATOM 1383 O O . THR A 1 183 ? 1.107 -16.312 -19.297 1 98.88 183 THR A O 1
ATOM 1386 N N . GLY A 1 184 ? 0.137 -15.68 -17.375 1 98.94 184 GLY A N 1
ATOM 1387 C CA . GLY A 1 184 ? -0.658 -14.641 -18.016 1 98.94 184 GLY A CA 1
ATOM 1388 C C . GLY A 1 184 ? 0.184 -13.57 -18.672 1 98.94 184 GLY A C 1
ATOM 1389 O O . GLY A 1 184 ? -0.091 -13.164 -19.812 1 98.94 184 GLY A O 1
ATOM 1390 N N . VAL A 1 185 ? 1.195 -13.086 -18 1 98.94 185 VAL A N 1
ATOM 1391 C CA . VAL A 1 185 ? 2.053 -12.039 -18.547 1 98.94 185 VAL A CA 1
ATOM 1392 C C . VAL A 1 185 ? 2.814 -12.562 -19.766 1 98.94 185 VAL A C 1
ATOM 1394 O O . VAL A 1 185 ? 2.879 -11.898 -20.797 1 98.94 185 VAL A O 1
ATOM 1397 N N . SER A 1 186 ? 3.363 -13.766 -19.609 1 98.88 186 SER A N 1
ATOM 1398 C CA . SER A 1 186 ? 4.152 -14.336 -20.688 1 98.88 186 SER A CA 1
ATOM 1399 C C . SER A 1 186 ? 3.293 -14.578 -21.938 1 98.88 186 SER A C 1
ATOM 1401 O O . SER A 1 186 ? 3.725 -14.312 -23.062 1 98.88 186 SER A O 1
ATOM 1403 N N . ARG A 1 187 ? 2.104 -15.148 -21.734 1 98.75 187 ARG A N 1
ATOM 1404 C CA . ARG A 1 187 ? 1.2 -15.344 -22.859 1 98.75 187 ARG A CA 1
ATOM 1405 C C . ARG A 1 187 ? 0.98 -14.039 -23.609 1 98.75 187 ARG A C 1
ATOM 1407 O O . ARG A 1 187 ? 1.079 -14.008 -24.844 1 98.75 187 ARG A O 1
ATOM 1414 N N . TYR A 1 188 ? 0.697 -12.945 -22.906 1 98.94 188 TYR A N 1
ATOM 1415 C CA . TYR A 1 188 ? 0.453 -11.656 -23.547 1 98.94 188 TYR A CA 1
ATOM 1416 C C . TYR A 1 188 ? 1.697 -11.172 -24.281 1 98.94 188 TYR A C 1
ATOM 1418 O O . TYR A 1 188 ? 1.63 -10.789 -25.453 1 98.94 188 TYR A O 1
ATOM 1426 N N . LEU A 1 189 ? 2.84 -11.148 -23.562 1 98.81 189 LEU A N 1
ATOM 1427 C CA . LEU A 1 189 ? 4.055 -10.57 -24.125 1 98.81 189 LEU A CA 1
ATOM 1428 C C . LEU A 1 189 ? 4.496 -11.344 -25.359 1 98.81 189 LEU A C 1
ATOM 1430 O O . LEU A 1 189 ? 4.902 -10.742 -2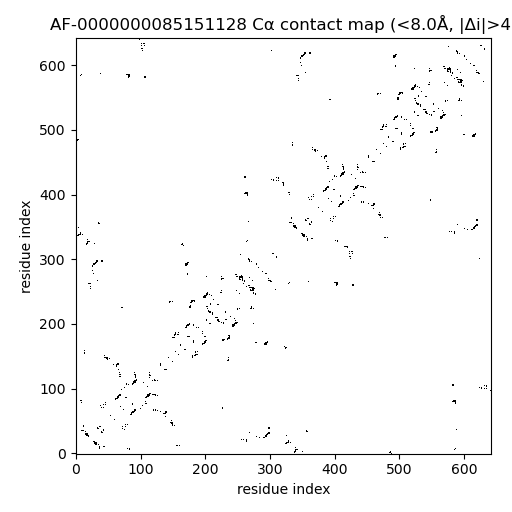6.359 1 98.81 189 LEU A O 1
ATOM 1434 N N . LYS A 1 190 ? 4.441 -12.648 -25.344 1 98.56 190 LYS A N 1
ATOM 1435 C CA . LYS A 1 190 ? 4.871 -13.477 -26.469 1 98.56 190 LYS A CA 1
ATOM 1436 C C . LYS A 1 190 ? 3.918 -13.328 -27.641 1 98.56 190 LYS A C 1
ATOM 1438 O O . LYS A 1 190 ? 4.309 -13.547 -28.797 1 98.56 190 LYS A O 1
ATOM 1443 N N . ALA A 1 191 ? 2.719 -12.961 -27.391 1 98.38 191 ALA A N 1
ATOM 1444 C CA . ALA A 1 191 ? 1.732 -12.773 -28.453 1 98.38 191 ALA A CA 1
ATOM 1445 C C . ALA A 1 191 ? 1.981 -11.469 -29.203 1 98.38 191 ALA A C 1
ATOM 1447 O O . ALA A 1 191 ? 1.393 -11.234 -30.266 1 98.38 191 ALA A O 1
ATOM 1448 N N . GLN A 1 192 ? 2.871 -10.617 -28.703 1 97.75 192 GLN A N 1
ATOM 1449 C CA . GLN A 1 192 ? 3.127 -9.32 -29.328 1 97.75 192 GLN A CA 1
ATOM 1450 C C . GLN A 1 192 ? 4.059 -9.453 -30.531 1 97.75 192 GLN A C 1
ATOM 1452 O O . GLN A 1 192 ? 4.305 -8.484 -31.234 1 97.75 192 GLN A O 1
ATOM 1457 N N . GLY A 1 193 ? 4.676 -10.641 -30.781 1 94.25 193 GLY A N 1
ATOM 1458 C CA . GLY A 1 193 ? 5.473 -10.883 -31.969 1 94.25 193 GLY A CA 1
ATOM 1459 C C . GLY A 1 193 ? 6.961 -10.703 -31.734 1 94.25 193 GLY A C 1
ATOM 1460 O O . GLY A 1 193 ? 7.742 -10.711 -32.688 1 94.25 193 GLY A O 1
ATOM 1461 N N . LYS A 1 194 ? 7.316 -10.414 -30.578 1 93.88 194 LYS A N 1
ATOM 1462 C CA . LYS A 1 194 ? 8.734 -10.32 -30.219 1 93.88 194 LYS A CA 1
ATOM 1463 C C . LYS A 1 194 ? 9.164 -11.5 -29.359 1 93.88 194 LYS A C 1
ATOM 1465 O O . LYS A 1 194 ? 8.344 -12.094 -28.656 1 93.88 194 LYS A O 1
ATOM 1470 N N . THR A 1 195 ? 10.43 -11.82 -29.5 1 96.06 195 THR A N 1
ATOM 1471 C CA . THR A 1 195 ? 10.969 -12.891 -28.672 1 96.06 195 THR A CA 1
ATOM 1472 C C . THR A 1 195 ? 11.07 -12.445 -27.219 1 96.06 195 THR A C 1
ATOM 1474 O O . THR A 1 195 ? 11.695 -11.422 -26.906 1 96.06 195 THR A O 1
ATOM 1477 N N . ILE A 1 196 ? 10.422 -13.125 -26.375 1 98.25 196 ILE A N 1
ATOM 1478 C CA . ILE A 1 196 ? 10.414 -12.859 -24.953 1 98.25 196 ILE A CA 1
ATOM 1479 C C . ILE A 1 196 ? 10.953 -14.07 -24.203 1 98.25 196 ILE A C 1
ATOM 1481 O O . ILE A 1 196 ? 10.555 -15.203 -24.469 1 98.25 196 ILE A O 1
ATOM 1485 N N . THR A 1 197 ? 11.898 -13.883 -23.328 1 98.88 197 THR A N 1
ATOM 1486 C CA . THR A 1 197 ? 12.352 -14.93 -22.422 1 98.88 197 THR A CA 1
ATOM 1487 C C . THR A 1 197 ? 11.586 -14.883 -21.094 1 98.88 197 THR A C 1
ATOM 1489 O O . THR A 1 197 ? 11.703 -13.906 -20.344 1 98.88 197 THR A O 1
ATOM 1492 N N . SER A 1 198 ? 10.797 -15.859 -20.844 1 98.88 198 SER A N 1
ATOM 1493 C CA . SER A 1 198 ? 10.07 -15.969 -19.594 1 98.88 198 SER A CA 1
ATOM 1494 C C . SER A 1 198 ? 10.844 -16.812 -18.578 1 98.88 198 SER A C 1
ATOM 1496 O O . SER A 1 198 ? 11.188 -17.953 -18.844 1 98.88 198 SER A O 1
ATOM 1498 N N . VAL A 1 199 ? 11.07 -16.266 -17.422 1 98.94 199 VAL A N 1
ATOM 1499 C CA . VAL A 1 199 ? 11.906 -16.891 -16.406 1 98.94 199 VAL A CA 1
ATOM 1500 C C . VAL A 1 199 ? 11.07 -17.188 -15.156 1 98.94 199 VAL A C 1
ATOM 1502 O O . VAL A 1 199 ? 10.508 -16.281 -14.539 1 98.94 199 VAL A O 1
ATOM 1505 N N . ALA A 1 200 ? 10.992 -18.453 -14.805 1 98.94 200 ALA A N 1
ATOM 1506 C CA . ALA A 1 200 ? 10.352 -18.891 -13.562 1 98.94 200 ALA A CA 1
ATOM 1507 C C . ALA A 1 200 ? 11.352 -18.938 -12.414 1 98.94 200 ALA A C 1
ATOM 1509 O O . ALA A 1 200 ? 12.438 -19.516 -12.547 1 98.94 200 ALA A O 1
ATOM 1510 N N . VAL A 1 201 ? 11.016 -18.297 -11.328 1 98.94 201 VAL A N 1
ATOM 1511 C CA . VAL A 1 201 ? 11.867 -18.328 -10.141 1 98.94 201 VAL A CA 1
ATOM 1512 C C . VAL A 1 201 ? 11.258 -19.234 -9.086 1 98.94 201 VAL A C 1
ATOM 1514 O O . VAL A 1 201 ? 10.062 -19.156 -8.789 1 98.94 201 VAL A O 1
ATOM 1517 N N . GLU A 1 202 ? 12.016 -20.125 -8.539 1 98.88 202 GLU A N 1
ATOM 1518 C CA . GLU A 1 202 ? 11.586 -21.031 -7.477 1 98.88 202 GLU A CA 1
ATOM 1519 C C . GLU A 1 202 ? 12.68 -21.219 -6.434 1 98.88 202 GLU A C 1
ATOM 1521 O O . GLU A 1 202 ? 13.836 -20.859 -6.668 1 98.88 202 GLU A O 1
ATOM 1526 N N . PRO A 1 203 ? 12.344 -21.703 -5.219 1 98.81 203 PRO A N 1
ATOM 1527 C CA . PRO A 1 203 ? 13.359 -21.938 -4.191 1 98.81 203 PRO A CA 1
ATOM 1528 C C . PRO A 1 203 ? 14.289 -23.094 -4.535 1 98.81 203 PRO A C 1
ATOM 1530 O O . PRO A 1 203 ? 13.836 -24.125 -5.051 1 98.81 203 PRO A O 1
ATOM 1533 N N . VAL A 1 204 ? 15.547 -22.938 -4.18 1 98.69 204 VAL A N 1
ATOM 1534 C CA . VAL A 1 204 ? 16.516 -24 -4.363 1 98.69 204 VAL A CA 1
ATOM 1535 C C . VAL A 1 204 ? 16.078 -25.25 -3.602 1 98.69 204 VAL A C 1
ATOM 1537 O O . VAL A 1 204 ? 16.281 -26.375 -4.066 1 98.69 204 VAL A O 1
ATOM 1540 N N . ASP A 1 205 ? 15.391 -25.078 -2.525 1 98.19 205 ASP A N 1
ATOM 1541 C CA . ASP A 1 205 ? 15.039 -26.188 -1.64 1 98.19 205 ASP A CA 1
ATOM 1542 C C . ASP A 1 205 ? 13.75 -26.859 -2.094 1 98.19 205 ASP A C 1
ATOM 1544 O O . ASP A 1 205 ? 13.375 -27.906 -1.568 1 98.19 205 ASP A O 1
ATOM 1548 N N . SER A 1 206 ? 13.102 -26.344 -3.049 1 98.12 206 SER A N 1
ATOM 1549 C CA . SER A 1 206 ? 11.867 -26.906 -3.594 1 98.12 206 SER A CA 1
ATOM 1550 C C . SER A 1 206 ? 11.758 -26.641 -5.094 1 98.12 206 SER A C 1
ATOM 1552 O O . SER A 1 206 ? 10.82 -25.984 -5.547 1 98.12 206 SER A O 1
ATOM 1554 N N . PRO A 1 207 ? 12.648 -27.203 -5.863 1 98.19 207 PRO A N 1
ATOM 1555 C CA . PRO A 1 207 ? 12.758 -26.891 -7.293 1 98.19 207 PRO A CA 1
ATOM 1556 C C . PRO A 1 207 ? 11.82 -27.734 -8.148 1 98.19 207 PRO A C 1
ATOM 1558 O O . PRO A 1 207 ? 12.273 -28.406 -9.086 1 98.19 207 PRO A O 1
ATOM 1561 N N . VAL A 1 208 ? 10.547 -27.641 -7.949 1 98.25 208 VAL A N 1
ATOM 1562 C CA . VAL A 1 208 ? 9.547 -28.531 -8.5 1 98.25 208 VAL A CA 1
ATOM 1563 C C . VAL A 1 208 ? 9.359 -28.25 -9.992 1 98.25 208 VAL A C 1
ATOM 1565 O O . VAL A 1 208 ? 9.094 -29.172 -10.773 1 98.25 208 VAL A O 1
ATOM 1568 N N . ILE A 1 209 ? 9.516 -27 -10.398 1 98.81 209 ILE A N 1
ATOM 1569 C CA . ILE A 1 209 ? 9.32 -26.625 -11.797 1 98.81 209 ILE A CA 1
ATOM 1570 C C . ILE A 1 209 ? 10.453 -27.203 -12.641 1 98.81 209 ILE A C 1
ATOM 1572 O O . ILE A 1 209 ? 10.211 -27.812 -13.688 1 98.81 209 ILE A O 1
ATOM 1576 N N . ALA A 1 210 ? 11.672 -27.016 -12.164 1 98.62 210 ALA A N 1
ATOM 1577 C CA . ALA A 1 210 ? 12.82 -27.594 -12.859 1 98.62 210 ALA A CA 1
ATOM 1578 C C . ALA A 1 210 ? 12.688 -29.125 -12.961 1 98.62 210 ALA A C 1
ATOM 1580 O O . ALA A 1 210 ? 12.984 -29.703 -14.008 1 98.62 210 ALA A O 1
ATOM 1581 N N . GLN A 1 211 ? 12.266 -29.703 -11.875 1 98.62 211 GLN A N 1
ATOM 1582 C CA . GLN A 1 211 ? 12.062 -31.156 -11.867 1 98.62 211 GLN A CA 1
ATOM 1583 C C . GLN A 1 211 ? 11.031 -31.562 -12.914 1 98.62 211 GLN A C 1
ATOM 1585 O O . GLN A 1 211 ? 11.266 -32.5 -13.695 1 98.62 211 GLN A O 1
ATOM 1590 N N . ALA A 1 212 ? 9.922 -30.859 -12.922 1 98.56 212 ALA A N 1
ATOM 1591 C CA . ALA A 1 212 ? 8.859 -31.156 -13.867 1 98.56 212 ALA A CA 1
ATOM 1592 C C . ALA A 1 212 ? 9.344 -31.016 -15.312 1 98.56 212 ALA A C 1
ATOM 1594 O O . ALA A 1 212 ? 9.094 -31.891 -16.141 1 98.56 212 ALA A O 1
ATOM 1595 N N . LEU A 1 213 ? 10 -29.984 -15.602 1 98.5 213 LEU A N 1
ATOM 1596 C CA . LEU A 1 213 ? 10.477 -29.719 -16.953 1 98.5 213 LEU A CA 1
ATOM 1597 C C . LEU A 1 213 ? 11.5 -30.766 -17.391 1 98.5 213 LEU A C 1
ATOM 1599 O O . LEU A 1 213 ? 11.602 -31.078 -18.578 1 98.5 213 LEU A O 1
ATOM 1603 N N . ALA A 1 214 ? 12.164 -31.344 -16.453 1 98.06 214 ALA A N 1
ATOM 1604 C CA . ALA A 1 214 ? 13.188 -32.344 -16.75 1 98.06 214 ALA A CA 1
ATOM 1605 C C . ALA A 1 214 ? 12.594 -33.75 -16.75 1 98.06 214 ALA A C 1
ATOM 1607 O O . ALA A 1 214 ? 13.305 -34.719 -16.953 1 98.06 214 ALA A O 1
ATOM 1608 N N . GLY A 1 215 ? 11.344 -33.844 -16.484 1 97.56 215 GLY A N 1
ATOM 1609 C CA . GLY A 1 215 ? 10.703 -35.156 -16.438 1 97.56 215 GLY A CA 1
ATOM 1610 C C . GLY A 1 215 ? 11.07 -35.938 -15.203 1 97.56 215 GLY A C 1
ATOM 1611 O O . GLY A 1 215 ? 11.039 -37.188 -15.219 1 97.56 215 GLY A O 1
ATOM 1612 N N . GLN A 1 216 ? 11.477 -35.281 -14.219 1 97.94 216 GLN A N 1
ATOM 1613 C CA . GLN A 1 216 ? 11.867 -35.938 -12.969 1 97.94 216 GLN A CA 1
ATOM 1614 C C . GLN A 1 216 ? 10.695 -35.969 -11.992 1 97.94 216 GLN A C 1
ATOM 1616 O O . GLN A 1 216 ? 9.758 -35.188 -12.094 1 97.94 216 GLN A O 1
ATOM 1621 N N . PRO A 1 217 ? 10.766 -36.906 -11.047 1 97.5 217 PRO A N 1
ATOM 1622 C CA . PRO A 1 217 ? 9.742 -36.906 -9.992 1 97.5 217 PRO A CA 1
ATOM 1623 C C . PRO A 1 217 ? 9.75 -35.625 -9.18 1 97.5 217 PRO A C 1
ATOM 1625 O O . PRO A 1 217 ? 10.812 -35.094 -8.883 1 97.5 217 PRO A O 1
ATOM 1628 N N . ILE A 1 218 ? 8.617 -35.156 -8.844 1 97.62 218 ILE A N 1
ATOM 1629 C CA . ILE A 1 218 ? 8.461 -33.938 -8.07 1 97.62 218 ILE A CA 1
ATOM 1630 C C . ILE A 1 218 ? 8.805 -34.219 -6.605 1 97.62 218 ILE A C 1
ATOM 1632 O O . ILE A 1 218 ? 8.211 -35.094 -5.977 1 97.62 218 ILE A O 1
ATOM 1636 N N . GLN A 1 219 ? 9.773 -33.531 -6.098 1 97.19 219 GLN A N 1
ATOM 1637 C CA . GLN A 1 219 ? 10.211 -33.625 -4.711 1 97.19 219 GLN A CA 1
ATOM 1638 C C . GLN A 1 219 ? 10.305 -32.25 -4.066 1 97.19 219 GLN A C 1
ATOM 1640 O O . GLN A 1 219 ? 11.375 -31.656 -4.035 1 97.19 219 GLN A O 1
ATOM 1645 N N . PRO A 1 220 ? 9.203 -31.812 -3.51 1 97.06 220 PRO A N 1
ATOM 1646 C CA . PRO A 1 220 ? 9.219 -30.5 -2.85 1 97.06 220 PRO A CA 1
ATOM 1647 C C . PRO A 1 220 ? 9.992 -30.516 -1.53 1 97.06 220 PRO A C 1
ATOM 1649 O O . PRO A 1 220 ? 10.258 -31.594 -0.98 1 97.06 220 PRO A O 1
ATOM 1652 N N . GLY A 1 221 ? 10.461 -29.406 -1.018 1 96.19 221 GLY A N 1
ATOM 1653 C CA . GLY A 1 221 ? 11.117 -29.234 0.27 1 96.19 221 GLY A CA 1
ATOM 1654 C C . GLY A 1 221 ? 10.75 -27.938 0.963 1 96.19 221 GLY A C 1
ATOM 1655 O O . GLY A 1 221 ? 10.266 -27 0.323 1 96.19 221 GLY A O 1
ATOM 1656 N N . PRO A 1 222 ? 10.898 -27.906 2.266 1 95.12 222 PRO A N 1
ATOM 1657 C CA . PRO A 1 222 ? 10.609 -26.688 3.008 1 95.12 222 PRO A CA 1
ATOM 1658 C C . PRO A 1 222 ? 11.539 -25.531 2.629 1 95.12 222 PRO A C 1
ATOM 1660 O O . PRO A 1 222 ? 12.719 -25.766 2.33 1 95.12 222 PRO A O 1
ATOM 1663 N N . HIS A 1 223 ? 11.047 -24.406 2.582 1 96.25 223 HIS A N 1
ATOM 1664 C CA . HIS A 1 223 ? 11.812 -23.203 2.328 1 96.25 223 HIS A CA 1
ATOM 1665 C C . HIS A 1 223 ? 11.172 -21.984 2.992 1 96.25 223 HIS A C 1
ATOM 1667 O O . HIS A 1 223 ? 10.062 -22.078 3.529 1 96.25 223 HIS A O 1
ATOM 1673 N N . LYS A 1 224 ? 11.836 -20.75 2.949 1 95.19 224 LYS A N 1
ATOM 1674 C CA . LYS A 1 224 ? 11.398 -19.578 3.684 1 95.19 224 LYS A CA 1
ATOM 1675 C C . LYS A 1 224 ? 10.93 -18.469 2.732 1 95.19 224 LYS A C 1
ATOM 1677 O O . LYS A 1 224 ? 10.68 -17.344 3.156 1 95.19 224 LYS A O 1
ATOM 1682 N N . ILE A 1 225 ? 10.844 -18.734 1.45 1 96.69 225 ILE A N 1
ATOM 1683 C CA . ILE A 1 225 ? 10.461 -17.734 0.472 1 96.69 225 ILE A CA 1
ATOM 1684 C C . ILE A 1 225 ? 8.945 -17.734 0.282 1 96.69 225 ILE A C 1
ATOM 1686 O O . ILE A 1 225 ? 8.438 -18.328 -0.672 1 96.69 225 ILE A O 1
ATOM 1690 N N . GLN A 1 226 ? 8.289 -17.047 1.104 1 91 226 GLN A N 1
ATOM 1691 C CA . GLN A 1 226 ? 6.832 -17.047 1.158 1 91 226 GLN A CA 1
ATOM 1692 C C . GLN A 1 226 ? 6.234 -16.516 -0.145 1 91 226 GLN A C 1
ATOM 1694 O O . GLN A 1 226 ? 6.734 -15.547 -0.714 1 91 226 GLN A O 1
ATOM 1699 N N . GLY A 1 227 ? 5.199 -17.125 -0.646 1 92.06 227 GLY A N 1
ATOM 1700 C CA . GLY A 1 227 ? 4.457 -16.672 -1.81 1 92.06 227 GLY A CA 1
ATOM 1701 C C . GLY A 1 227 ? 4.777 -17.453 -3.066 1 92.06 227 GLY A C 1
ATOM 1702 O O . GLY A 1 227 ? 4.039 -17.391 -4.051 1 92.06 227 GLY A O 1
ATOM 1703 N N . ILE A 1 228 ? 5.918 -18.141 -3.031 1 96.88 228 ILE A N 1
ATOM 1704 C CA . ILE A 1 228 ? 6.262 -18.938 -4.203 1 96.88 228 ILE A CA 1
ATOM 1705 C C . ILE A 1 228 ? 6.648 -20.359 -3.771 1 96.88 228 ILE A C 1
ATOM 1707 O O . ILE A 1 228 ? 6.645 -20.672 -2.58 1 96.88 228 ILE A O 1
ATOM 1711 N N . GLY A 1 229 ? 6.855 -21.25 -4.695 1 95.75 229 GLY A N 1
ATOM 1712 C CA . GLY A 1 229 ? 7.246 -22.625 -4.387 1 95.75 229 GLY A CA 1
ATOM 1713 C C . GLY A 1 229 ? 6.164 -23.406 -3.668 1 95.75 229 GLY A C 1
ATOM 1714 O O . GLY A 1 229 ? 6.383 -23.891 -2.557 1 95.75 229 GLY A O 1
ATOM 1715 N N . ALA A 1 230 ? 5.047 -23.609 -4.223 1 90.88 230 ALA A N 1
ATOM 1716 C CA . ALA A 1 230 ? 3.879 -24.219 -3.594 1 90.88 230 ALA A CA 1
ATOM 1717 C C . ALA A 1 230 ? 4.105 -25.703 -3.34 1 90.88 230 ALA A C 1
ATOM 1719 O O . ALA A 1 230 ? 3.352 -26.344 -2.596 1 90.88 230 ALA A O 1
ATOM 1720 N N . GLY A 1 231 ? 5.082 -26.297 -3.914 1 94.94 231 GLY A N 1
ATOM 1721 C CA . GLY A 1 231 ? 5.402 -27.703 -3.686 1 94.94 231 GLY A CA 1
ATOM 1722 C C . GLY A 1 231 ? 4.754 -28.641 -4.691 1 94.94 231 GLY A C 1
ATOM 1723 O O . GLY A 1 231 ? 4.883 -29.859 -4.586 1 94.94 231 GLY A O 1
ATOM 1724 N N . PHE A 1 232 ? 4.059 -28.156 -5.648 1 96.44 232 PHE A N 1
ATOM 1725 C CA . PHE A 1 232 ? 3.441 -28.859 -6.766 1 96.44 232 PHE A CA 1
ATOM 1726 C C . PHE A 1 232 ? 3.326 -27.953 -7.984 1 96.44 232 PHE A C 1
ATOM 1728 O O . PHE A 1 232 ? 3.643 -26.766 -7.91 1 96.44 232 PHE A O 1
ATOM 1735 N N . ILE A 1 233 ? 2.982 -28.5 -9.125 1 98.19 233 ILE A N 1
ATOM 1736 C CA . ILE A 1 233 ? 2.748 -27.703 -10.32 1 98.19 233 ILE A CA 1
ATOM 1737 C C . ILE A 1 233 ? 1.288 -27.25 -10.367 1 98.19 233 ILE A C 1
ATOM 1739 O O . ILE A 1 233 ? 0.391 -28.062 -10.609 1 98.19 233 ILE A O 1
ATOM 1743 N N . PRO A 1 234 ? 1.068 -25.953 -10.164 1 98 234 PRO A N 1
ATOM 1744 C CA . PRO A 1 234 ? -0.318 -25.484 -10.219 1 98 234 PRO A CA 1
ATOM 1745 C C . PRO A 1 234 ? -0.941 -25.656 -11.602 1 98 234 PRO A C 1
ATOM 1747 O O . PRO A 1 234 ? -0.248 -25.531 -12.617 1 98 234 PRO A O 1
ATOM 1750 N N . GLY A 1 235 ? -2.244 -25.875 -11.609 1 98.44 235 GLY A N 1
ATOM 1751 C CA . GLY A 1 235 ? -2.957 -26 -12.875 1 98.44 235 GLY A CA 1
ATOM 1752 C C . GLY A 1 235 ? -2.859 -24.75 -13.727 1 98.44 235 GLY A C 1
ATOM 1753 O O . GLY A 1 235 ? -2.91 -24.828 -14.961 1 98.44 235 GLY A O 1
ATOM 1754 N N . ASN A 1 236 ? -2.598 -23.594 -13.141 1 98.69 236 ASN A N 1
ATOM 1755 C CA . ASN A 1 236 ? -2.529 -22.312 -13.828 1 98.69 236 ASN A CA 1
ATOM 1756 C C . ASN A 1 236 ? -1.165 -22.094 -14.477 1 98.69 236 ASN A C 1
ATOM 1758 O O . ASN A 1 236 ? -0.993 -21.172 -15.281 1 98.69 236 ASN A O 1
ATOM 1762 N N . LEU A 1 237 ? -0.221 -22.906 -14.125 1 98.81 237 LEU A N 1
ATOM 1763 C CA . LEU A 1 237 ? 1.121 -22.719 -14.664 1 98.81 237 LEU A CA 1
ATOM 1764 C C . LEU A 1 237 ? 1.28 -23.453 -15.992 1 98.81 237 LEU A C 1
ATOM 1766 O O . LEU A 1 237 ? 1.23 -24.688 -16.031 1 98.81 237 LEU A O 1
ATOM 1770 N N . ASP A 1 238 ? 1.438 -22.734 -17.031 1 98.69 238 ASP A N 1
ATOM 1771 C CA . ASP A 1 238 ? 1.744 -23.312 -18.344 1 98.69 238 ASP A CA 1
ATOM 1772 C C . ASP A 1 238 ? 3.242 -23.562 -18.484 1 98.69 238 ASP A C 1
ATOM 1774 O O . ASP A 1 238 ? 4.008 -22.656 -18.812 1 98.69 238 ASP A O 1
ATOM 1778 N N . LEU A 1 239 ? 3.633 -24.797 -18.312 1 98.62 239 LEU A N 1
ATOM 1779 C CA . LEU A 1 239 ? 5.047 -25.156 -18.328 1 98.62 239 LEU A CA 1
ATOM 1780 C C . LEU A 1 239 ? 5.656 -24.875 -19.703 1 98.62 239 LEU A C 1
ATOM 1782 O O . LEU A 1 239 ? 6.848 -24.578 -19.797 1 98.62 239 LEU A O 1
ATOM 1786 N N . SER A 1 240 ? 4.891 -24.938 -20.734 1 98.19 240 SER A N 1
ATOM 1787 C CA . SER A 1 240 ? 5.398 -24.797 -22.109 1 98.19 240 SER A CA 1
ATOM 1788 C C . SER A 1 240 ? 5.84 -23.375 -22.391 1 98.19 240 SER A C 1
ATOM 1790 O O . SER A 1 240 ? 6.555 -23.125 -23.375 1 98.19 240 SER A O 1
ATOM 1792 N N . ILE A 1 241 ? 5.395 -22.422 -21.609 1 97.81 241 ILE A N 1
ATOM 1793 C CA . ILE A 1 241 ? 5.672 -21.016 -21.875 1 97.81 241 ILE A CA 1
ATOM 1794 C C . ILE A 1 241 ? 6.988 -20.609 -21.219 1 97.81 241 ILE A C 1
ATOM 1796 O O . ILE A 1 241 ? 7.535 -19.547 -21.516 1 97.81 241 ILE A O 1
ATOM 1800 N N . ILE A 1 242 ? 7.52 -21.453 -20.344 1 98.75 242 ILE A N 1
ATOM 1801 C CA . ILE A 1 242 ? 8.711 -21.156 -19.562 1 98.75 242 ILE A CA 1
ATOM 1802 C C . ILE A 1 242 ? 9.961 -21.391 -20.406 1 98.75 242 ILE A C 1
ATOM 1804 O O . ILE A 1 242 ? 10.141 -22.469 -20.969 1 98.75 242 ILE A O 1
ATOM 1808 N N . ASP A 1 243 ? 10.82 -20.406 -20.453 1 98.75 243 ASP A N 1
ATOM 1809 C CA . ASP A 1 243 ? 12.047 -20.516 -21.234 1 98.75 243 ASP A CA 1
ATOM 1810 C C . ASP A 1 243 ? 13.234 -20.844 -20.344 1 98.75 243 ASP A C 1
ATOM 1812 O O . ASP A 1 243 ? 14.234 -21.406 -20.797 1 98.75 243 ASP A O 1
ATOM 1816 N N . ARG A 1 244 ? 13.172 -20.453 -19.125 1 98.5 244 ARG A N 1
ATOM 1817 C CA . ARG A 1 244 ? 14.266 -20.625 -18.172 1 98.5 244 ARG A CA 1
ATOM 1818 C C . ARG A 1 244 ? 13.734 -20.719 -16.734 1 98.5 244 ARG A C 1
ATOM 1820 O O . ARG A 1 244 ? 12.711 -20.125 -16.406 1 98.5 244 ARG A O 1
ATOM 1827 N N . VAL A 1 245 ? 14.414 -21.5 -15.906 1 98.88 245 VAL A N 1
ATOM 1828 C CA . VAL A 1 245 ? 14.102 -21.594 -14.484 1 98.88 245 VAL A CA 1
ATOM 1829 C C . VAL A 1 245 ? 15.32 -21.172 -13.664 1 98.88 245 VAL A C 1
ATOM 1831 O O . VAL A 1 245 ? 16.453 -21.578 -13.969 1 98.88 245 VAL A O 1
ATOM 1834 N N . GLU A 1 246 ? 15.148 -20.297 -12.766 1 98.88 246 GLU A N 1
ATOM 1835 C CA . GLU A 1 246 ? 16.172 -19.891 -11.82 1 98.88 246 GLU A CA 1
ATOM 1836 C C . GLU A 1 246 ? 15.812 -20.312 -10.398 1 98.88 246 GLU A C 1
ATOM 1838 O O . GLU A 1 246 ? 14.727 -20 -9.906 1 98.88 246 GLU A O 1
ATOM 1843 N N . ALA A 1 247 ? 16.672 -21.062 -9.758 1 98.81 247 ALA A N 1
ATOM 1844 C CA . ALA A 1 247 ? 16.5 -21.422 -8.352 1 98.81 247 ALA A CA 1
ATOM 1845 C C . ALA A 1 247 ? 17.297 -20.469 -7.449 1 98.81 247 ALA A C 1
ATOM 1847 O O . ALA A 1 247 ? 18.469 -20.188 -7.723 1 98.81 247 ALA A O 1
ATOM 1848 N N . VAL A 1 248 ? 16.688 -20 -6.43 1 98.88 248 VAL A N 1
ATOM 1849 C CA . VAL A 1 248 ? 17.328 -19.031 -5.555 1 98.88 248 VAL A CA 1
ATOM 1850 C C . VAL A 1 248 ? 17.234 -19.484 -4.105 1 98.88 248 VAL A C 1
ATOM 1852 O O . VAL A 1 248 ? 16.234 -20.062 -3.691 1 98.88 248 VAL A O 1
ATOM 1855 N N . THR A 1 249 ? 18.266 -19.266 -3.273 1 98.81 249 THR A N 1
ATOM 1856 C CA . THR A 1 249 ? 18.297 -19.688 -1.88 1 98.81 249 THR A CA 1
ATOM 1857 C C . THR A 1 249 ? 17.531 -18.719 -0.995 1 98.81 249 THR A C 1
ATOM 1859 O O . THR A 1 249 ? 17.25 -17.594 -1.405 1 98.81 249 THR A O 1
ATOM 1862 N N . ASN A 1 250 ? 17.172 -19.219 0.2 1 98.38 250 ASN A N 1
ATOM 1863 C CA . ASN A 1 250 ? 16.562 -18.359 1.206 1 98.38 250 ASN A CA 1
ATOM 1864 C C . ASN A 1 250 ? 17.453 -17.141 1.507 1 98.38 250 ASN A C 1
ATOM 1866 O O . ASN A 1 250 ? 16.984 -16.016 1.542 1 98.38 250 ASN A O 1
ATOM 1870 N N . GLU A 1 251 ? 18.734 -17.406 1.665 1 98.31 251 GLU A N 1
ATOM 1871 C CA . GLU A 1 251 ? 19.688 -16.391 2.064 1 98.31 251 GLU A CA 1
ATOM 1872 C C . GLU A 1 251 ? 19.812 -15.305 1.001 1 98.31 251 GLU A C 1
ATOM 1874 O O . GLU A 1 251 ? 19.781 -14.109 1.316 1 98.31 251 GLU A O 1
ATOM 1879 N N . GLU A 1 252 ? 19.938 -15.734 -0.268 1 98.75 252 GLU A N 1
ATOM 1880 C CA . GLU A 1 252 ? 20.016 -14.781 -1.367 1 98.75 252 GLU A CA 1
ATOM 1881 C C . GLU A 1 252 ? 18.766 -13.906 -1.428 1 98.75 252 GLU A C 1
ATOM 1883 O O . GLU A 1 252 ? 18.859 -12.695 -1.65 1 98.75 252 GLU A O 1
ATOM 1888 N N . SER A 1 253 ? 17.641 -14.547 -1.26 1 98.75 253 SER A N 1
ATOM 1889 C CA . SER A 1 253 ? 16.359 -13.875 -1.357 1 98.75 253 SER A CA 1
ATOM 1890 C C . SER A 1 253 ? 16.203 -12.82 -0.268 1 98.75 253 SER A C 1
ATOM 1892 O O . SER A 1 253 ? 15.805 -11.68 -0.548 1 98.75 253 SER A O 1
ATOM 1894 N N . ILE A 1 254 ? 16.5 -13.195 0.935 1 98.38 254 ILE A N 1
ATOM 1895 C CA . ILE A 1 254 ? 16.344 -12.32 2.094 1 98.38 254 ILE A CA 1
ATOM 1896 C C . ILE A 1 254 ? 17.312 -11.141 1.988 1 98.38 254 ILE A C 1
ATOM 1898 O O . ILE A 1 254 ? 16.922 -9.992 2.182 1 98.38 254 ILE A O 1
ATOM 1902 N N . GLU A 1 255 ? 18.531 -11.422 1.647 1 98.38 255 GLU A N 1
ATOM 1903 C CA . GLU A 1 255 ? 19.531 -10.367 1.508 1 98.38 255 GLU A CA 1
ATOM 1904 C C . GLU A 1 255 ? 19.125 -9.352 0.445 1 98.38 255 GLU A C 1
ATOM 1906 O O . GLU A 1 255 ? 19.219 -8.141 0.668 1 98.38 255 GLU A O 1
ATOM 1911 N N . MET A 1 256 ? 18.719 -9.82 -0.687 1 98.88 256 MET A N 1
ATOM 1912 C CA . MET A 1 256 ? 18.328 -8.922 -1.77 1 98.88 256 MET A CA 1
ATOM 1913 C C . MET A 1 256 ? 17.094 -8.117 -1.392 1 98.88 256 MET A C 1
ATOM 1915 O O . MET A 1 256 ? 17 -6.93 -1.716 1 98.88 256 MET A O 1
ATOM 1919 N N . ALA A 1 257 ? 16.125 -8.766 -0.744 1 98.69 257 ALA A N 1
ATOM 1920 C CA . ALA A 1 257 ? 14.953 -8.031 -0.28 1 98.69 257 ALA A CA 1
ATOM 1921 C C . ALA A 1 257 ? 15.352 -6.887 0.642 1 98.69 257 ALA A C 1
ATOM 1923 O O . ALA A 1 257 ? 14.828 -5.773 0.523 1 98.69 257 ALA A O 1
ATOM 1924 N N . ARG A 1 258 ? 16.281 -7.133 1.523 1 98.38 258 ARG A N 1
ATOM 1925 C CA . ARG A 1 258 ? 16.781 -6.098 2.428 1 98.38 258 ARG A CA 1
ATOM 1926 C C . ARG A 1 258 ? 17.469 -4.977 1.654 1 98.38 258 ARG A C 1
ATOM 1928 O O . ARG A 1 258 ? 17.25 -3.795 1.946 1 98.38 258 ARG A O 1
ATOM 1935 N N . ARG A 1 259 ? 18.203 -5.312 0.667 1 98.69 259 ARG A N 1
ATOM 1936 C CA . ARG A 1 259 ? 18.891 -4.309 -0.142 1 98.69 259 ARG A CA 1
ATOM 1937 C C . ARG A 1 259 ? 17.891 -3.473 -0.934 1 98.69 259 ARG A C 1
ATOM 1939 O O . ARG A 1 259 ? 18.078 -2.264 -1.089 1 98.69 259 ARG A O 1
ATOM 1946 N N . LEU A 1 260 ? 16.828 -4.133 -1.445 1 98.94 260 LEU A N 1
ATOM 1947 C CA . LEU A 1 260 ? 15.781 -3.406 -2.162 1 98.94 260 LEU A CA 1
ATOM 1948 C C . LEU A 1 260 ? 15.18 -2.316 -1.284 1 98.94 260 LEU A C 1
ATOM 1950 O O . LEU A 1 260 ? 14.898 -1.213 -1.76 1 98.94 260 LEU A O 1
ATOM 1954 N N . MET A 1 261 ? 14.969 -2.59 -0.016 1 98.56 261 MET A N 1
ATOM 1955 C CA . MET A 1 261 ? 14.398 -1.61 0.902 1 98.56 261 MET A CA 1
ATOM 1956 C C . MET A 1 261 ? 15.422 -0.541 1.265 1 98.56 261 MET A C 1
ATOM 1958 O O . MET A 1 261 ? 15.156 0.654 1.125 1 98.56 261 MET A O 1
ATOM 1962 N N . LYS A 1 262 ? 16.594 -0.936 1.562 1 98 262 LYS A N 1
ATOM 1963 C CA . LYS A 1 262 ? 17.625 -0.063 2.111 1 98 262 LYS A CA 1
ATOM 1964 C C . LYS A 1 262 ? 18.219 0.834 1.03 1 98 262 LYS A C 1
ATOM 1966 O O . LYS A 1 262 ? 18.594 1.98 1.299 1 98 262 LYS A O 1
ATOM 1971 N N . GLU A 1 263 ? 18.297 0.293 -0.169 1 98.62 263 GLU A N 1
ATOM 1972 C CA . GLU A 1 263 ? 19.094 0.977 -1.184 1 98.62 263 GLU A CA 1
ATOM 1973 C C . GLU A 1 263 ? 18.219 1.558 -2.281 1 98.62 263 GLU A C 1
ATOM 1975 O O . GLU A 1 263 ? 18.609 2.498 -2.975 1 98.62 263 GLU A O 1
ATOM 1980 N N . GLU A 1 264 ? 17 0.985 -2.537 1 98.81 264 GLU A N 1
ATOM 1981 C CA . GLU A 1 264 ? 16.109 1.464 -3.588 1 98.81 264 GLU A CA 1
ATOM 1982 C C . GLU A 1 264 ? 14.875 2.152 -3 1 98.81 264 GLU A C 1
ATOM 1984 O O . GLU A 1 264 ? 14.141 2.834 -3.715 1 98.81 264 GLU A O 1
ATOM 1989 N N . GLY A 1 265 ? 14.641 1.995 -1.641 1 98.75 265 GLY A N 1
ATOM 1990 C CA . GLY A 1 265 ? 13.453 2.561 -1.008 1 98.75 265 GLY A CA 1
ATOM 1991 C C . GLY A 1 265 ? 12.172 1.842 -1.389 1 98.75 265 GLY A C 1
ATOM 1992 O O . GLY A 1 265 ? 11.094 2.439 -1.376 1 98.75 265 GLY A O 1
ATOM 1993 N N . ILE A 1 266 ? 12.266 0.584 -1.795 1 98.88 266 ILE A N 1
ATOM 1994 C CA . ILE A 1 266 ? 11.086 -0.178 -2.182 1 98.88 266 ILE A CA 1
ATOM 1995 C C . ILE A 1 266 ? 10.781 -1.227 -1.114 1 98.88 266 ILE A C 1
ATOM 1997 O O . ILE A 1 266 ? 11.586 -2.125 -0.867 1 98.88 266 ILE A O 1
ATOM 2001 N N . LEU A 1 267 ? 9.656 -1.116 -0.43 1 98.12 267 LEU A N 1
ATOM 2002 C CA . LEU A 1 267 ? 9.195 -2.064 0.579 1 98.12 267 LEU A CA 1
ATOM 2003 C C . LEU A 1 267 ? 8.703 -3.355 -0.071 1 98.12 267 LEU A C 1
ATOM 2005 O O . LEU A 1 267 ? 7.711 -3.354 -0.797 1 98.12 267 LEU A O 1
ATOM 2009 N N . VAL A 1 268 ? 9.414 -4.445 0.233 1 98.25 268 VAL A N 1
ATOM 2010 C CA . VAL A 1 268 ? 9.109 -5.664 -0.505 1 98.25 268 VAL A CA 1
ATOM 2011 C C . VAL A 1 268 ? 9.164 -6.867 0.437 1 98.25 268 VAL A C 1
ATOM 2013 O O . VAL A 1 268 ? 9.68 -6.766 1.554 1 98.25 268 VAL A O 1
ATOM 2016 N N . GLY A 1 269 ? 8.57 -7.984 0.017 1 97.19 269 GLY A N 1
ATOM 2017 C CA . GLY A 1 269 ? 8.727 -9.266 0.687 1 97.19 269 GLY A CA 1
ATOM 2018 C C . GLY A 1 269 ? 9.906 -10.07 0.169 1 97.19 269 GLY A C 1
ATOM 2019 O O . GLY A 1 269 ? 10.602 -9.633 -0.751 1 97.19 269 GLY A O 1
ATOM 2020 N N . ILE A 1 270 ? 10.047 -11.273 0.666 1 98.12 270 ILE A N 1
ATOM 2021 C CA . ILE A 1 270 ? 11.211 -12.117 0.418 1 98.12 270 ILE A CA 1
ATOM 2022 C C . ILE A 1 270 ? 11.203 -12.602 -1.032 1 98.12 270 ILE A C 1
ATOM 2024 O O . ILE A 1 270 ? 12.25 -12.664 -1.677 1 98.12 270 ILE A O 1
ATOM 2028 N N . SER A 1 271 ? 10.023 -12.922 -1.564 1 98.56 271 SER A N 1
ATOM 2029 C CA . SER A 1 271 ? 9.953 -13.438 -2.926 1 98.56 271 SER A CA 1
ATOM 2030 C C . SER A 1 271 ? 10.398 -12.391 -3.941 1 98.56 271 SER A C 1
ATOM 2032 O O . SER A 1 271 ? 10.875 -12.727 -5.027 1 98.56 271 SER A O 1
ATOM 2034 N N . SER A 1 272 ? 10.258 -11.109 -3.625 1 98.88 272 SER A N 1
ATOM 2035 C CA . SER A 1 272 ? 10.789 -10.047 -4.469 1 98.88 272 SER A CA 1
ATOM 2036 C C . SER A 1 272 ? 12.305 -10.141 -4.586 1 98.88 272 SER A C 1
ATOM 2038 O O . SER A 1 272 ? 12.867 -9.961 -5.668 1 98.88 272 SER A O 1
ATOM 2040 N N . GLY A 1 273 ? 12.922 -10.383 -3.4 1 98.88 273 GLY A N 1
ATOM 2041 C CA . GLY A 1 273 ? 14.359 -10.594 -3.428 1 98.88 273 GLY A CA 1
ATOM 2042 C C . GLY A 1 273 ? 14.781 -11.734 -4.336 1 98.88 273 GLY A C 1
ATOM 2043 O O . GLY A 1 273 ? 15.719 -11.594 -5.121 1 98.88 273 GLY A O 1
ATOM 2044 N N . ALA A 1 274 ? 14.047 -12.836 -4.258 1 98.94 274 ALA A N 1
ATOM 2045 C CA . ALA A 1 274 ? 14.336 -13.992 -5.105 1 98.94 274 ALA A CA 1
ATOM 2046 C C . ALA A 1 274 ? 14.25 -13.625 -6.582 1 98.94 274 ALA A C 1
ATOM 2048 O O . ALA A 1 274 ? 15.141 -13.969 -7.367 1 98.94 274 ALA A O 1
ATOM 2049 N N . ALA A 1 275 ? 13.266 -12.914 -6.953 1 98.94 275 ALA A N 1
ATOM 2050 C CA . ALA A 1 275 ? 13.055 -12.531 -8.344 1 98.94 275 ALA A CA 1
ATOM 2051 C C . ALA A 1 275 ? 14.172 -11.633 -8.852 1 98.94 275 ALA A C 1
ATOM 2053 O O . ALA A 1 275 ? 14.656 -11.797 -9.969 1 98.94 275 ALA A O 1
ATOM 2054 N N . VAL A 1 276 ? 14.602 -10.703 -8.031 1 98.94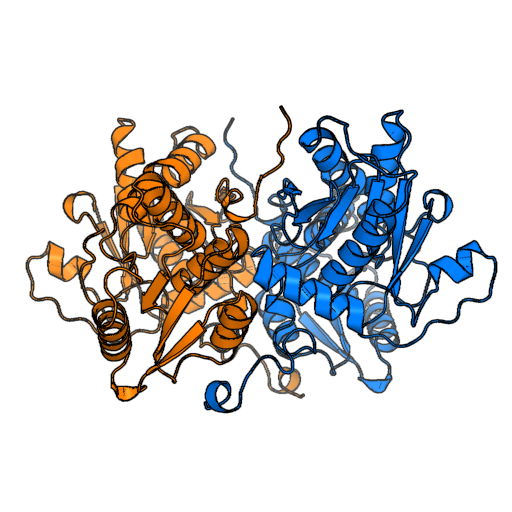 276 VAL A N 1
ATOM 2055 C CA . VAL A 1 276 ? 15.633 -9.758 -8.453 1 98.94 276 VAL A CA 1
ATOM 2056 C C . VAL A 1 276 ? 16.984 -10.469 -8.547 1 98.94 276 VAL A C 1
ATOM 2058 O O . VAL A 1 276 ? 17.781 -10.188 -9.438 1 98.94 276 VAL A O 1
ATOM 2061 N N . VAL A 1 277 ? 17.234 -11.391 -7.586 1 98.94 277 VAL A N 1
ATOM 2062 C CA . VAL A 1 277 ? 18.453 -12.203 -7.691 1 98.94 277 VAL A CA 1
ATOM 2063 C C . VAL A 1 277 ? 18.484 -12.906 -9.047 1 98.94 277 VAL A C 1
ATOM 2065 O O . VAL A 1 277 ? 19.484 -12.852 -9.758 1 98.94 277 VAL A O 1
ATOM 2068 N N . ALA A 1 278 ? 17.375 -13.555 -9.406 1 98.94 278 ALA A N 1
ATOM 2069 C CA . ALA A 1 278 ? 17.281 -14.242 -10.688 1 98.94 278 ALA A CA 1
ATOM 2070 C C . ALA A 1 278 ? 17.484 -13.273 -11.852 1 98.94 278 ALA A C 1
ATOM 2072 O O . ALA A 1 278 ? 18.219 -13.57 -12.789 1 98.94 278 ALA A O 1
ATOM 2073 N N . ALA A 1 279 ? 16.859 -12.133 -11.789 1 98.94 279 ALA A N 1
ATOM 2074 C CA . ALA A 1 279 ? 16.984 -11.125 -12.844 1 98.94 279 ALA A CA 1
ATOM 2075 C C . ALA A 1 279 ? 18.438 -10.688 -13.016 1 98.94 279 ALA A C 1
ATOM 2077 O O . ALA A 1 279 ? 18.906 -10.531 -14.141 1 98.94 279 ALA A O 1
ATOM 2078 N N . ASN A 1 280 ? 19.094 -10.492 -11.914 1 98.81 280 ASN A N 1
ATOM 2079 C CA . ASN A 1 280 ? 20.484 -10.055 -11.961 1 98.81 280 ASN A CA 1
ATOM 2080 C C . ASN A 1 280 ? 21.391 -11.125 -12.562 1 98.81 280 ASN A C 1
ATOM 2082 O O . ASN A 1 280 ? 22.344 -10.812 -13.281 1 98.81 280 ASN A O 1
ATOM 2086 N N . ARG A 1 281 ? 21.125 -12.391 -12.211 1 98.69 281 ARG A N 1
ATOM 2087 C CA . ARG A 1 281 ? 21.891 -13.484 -12.82 1 98.69 281 ARG A CA 1
ATOM 2088 C C . ARG A 1 281 ? 21.734 -13.469 -14.336 1 98.69 281 ARG A C 1
ATOM 2090 O O . ARG A 1 281 ? 22.719 -13.633 -15.062 1 98.69 281 ARG A O 1
ATOM 2097 N N . ILE A 1 282 ? 20.531 -13.281 -14.773 1 98.44 282 ILE A N 1
ATOM 2098 C CA . ILE A 1 282 ? 20.25 -13.242 -16.203 1 98.44 282 ILE A CA 1
ATOM 2099 C C . ILE A 1 282 ? 20.938 -12.031 -16.828 1 98.44 282 ILE A C 1
ATOM 2101 O O . ILE A 1 282 ? 21.578 -12.141 -17.891 1 98.44 282 ILE A O 1
ATOM 2105 N N . ALA A 1 283 ? 20.812 -10.898 -16.219 1 98.12 283 ALA A N 1
ATOM 2106 C CA . ALA A 1 283 ? 21.391 -9.656 -16.719 1 98.12 283 ALA A CA 1
ATOM 2107 C C . ALA A 1 283 ? 22.906 -9.773 -16.875 1 98.12 283 ALA A C 1
ATOM 2109 O O . ALA A 1 283 ? 23.5 -9.094 -17.719 1 98.12 283 ALA A O 1
ATOM 2110 N N . ALA A 1 284 ? 23.516 -10.625 -16.094 1 97.88 284 ALA A N 1
ATOM 2111 C CA . ALA A 1 284 ? 24.969 -10.766 -16.078 1 97.88 284 ALA A CA 1
ATOM 2112 C C . ALA A 1 284 ? 25.453 -11.625 -17.234 1 97.88 284 ALA A C 1
ATOM 2114 O O . ALA A 1 284 ? 26.641 -11.648 -17.562 1 97.88 284 ALA A O 1
ATOM 2115 N N . LEU A 1 285 ? 24.531 -12.375 -17.828 1 97.75 285 LEU A N 1
ATOM 2116 C CA . LEU A 1 285 ? 24.906 -13.219 -18.969 1 97.75 285 LEU A CA 1
ATOM 2117 C C . LEU A 1 285 ? 25.109 -12.375 -20.219 1 97.75 285 LEU A C 1
ATOM 2119 O O . LEU A 1 285 ? 24.344 -11.453 -20.484 1 97.75 285 LEU A O 1
ATOM 2123 N N . PRO A 1 286 ? 26.078 -12.742 -21.031 1 97.19 286 PRO A N 1
ATOM 2124 C CA . PRO A 1 286 ? 26.422 -11.961 -22.219 1 97.19 286 PRO A CA 1
ATOM 2125 C C . PRO A 1 286 ? 25.266 -11.859 -23.203 1 97.19 286 PRO A C 1
ATOM 2127 O O . PRO A 1 286 ? 25.047 -10.805 -23.828 1 97.19 286 PRO A O 1
ATOM 2130 N N . GLU A 1 287 ? 24.516 -12.898 -23.359 1 96.19 287 GLU A N 1
ATOM 2131 C CA . GLU A 1 287 ? 23.438 -12.922 -24.344 1 96.19 287 GLU A CA 1
ATOM 2132 C C . GLU A 1 287 ? 22.297 -12 -23.938 1 96.19 287 GLU A C 1
ATOM 2134 O O . GLU A 1 287 ? 21.422 -11.688 -24.75 1 96.19 287 GLU A O 1
ATOM 2139 N N . PHE A 1 288 ? 22.359 -11.469 -22.719 1 97.19 288 PHE A N 1
ATOM 2140 C CA . PHE A 1 288 ? 21.297 -10.578 -22.266 1 97.19 288 PHE A CA 1
ATOM 2141 C C . PHE A 1 288 ? 21.859 -9.18 -21.984 1 97.19 288 PHE A C 1
ATOM 2143 O O . PHE A 1 288 ? 21.188 -8.359 -21.359 1 97.19 288 PHE A O 1
ATOM 2150 N N . ALA A 1 289 ? 23.062 -9.039 -22.547 1 92.69 289 ALA A N 1
ATOM 2151 C CA . ALA A 1 289 ? 23.656 -7.715 -22.406 1 92.69 289 ALA A CA 1
ATOM 2152 C C . ALA A 1 289 ? 22.766 -6.629 -23 1 92.69 289 ALA A C 1
ATOM 2154 O O . ALA A 1 289 ? 22.266 -6.777 -24.109 1 92.69 289 ALA A O 1
ATOM 2155 N N . ASP A 1 290 ? 22.344 -5.586 -22.359 1 93.44 290 ASP A N 1
ATOM 2156 C CA . ASP A 1 290 ? 21.594 -4.406 -22.781 1 93.44 290 ASP A CA 1
ATOM 2157 C C . ASP A 1 290 ? 20.125 -4.734 -22.969 1 93.44 290 ASP A C 1
ATOM 2159 O O . ASP A 1 290 ? 19.391 -3.984 -23.609 1 93.44 290 ASP A O 1
ATOM 2163 N N . LYS A 1 291 ? 19.719 -5.984 -22.594 1 98.12 291 LYS A N 1
ATOM 2164 C CA . LYS A 1 291 ? 18.312 -6.363 -22.672 1 98.12 291 LYS A CA 1
ATOM 2165 C C . LYS A 1 291 ? 17.531 -5.781 -21.5 1 98.12 291 LYS A C 1
ATOM 2167 O O . LYS A 1 291 ? 18.062 -5.617 -20.406 1 98.12 291 LYS A O 1
ATOM 2172 N N . THR A 1 292 ? 16.312 -5.43 -21.797 1 98.69 292 THR A N 1
ATOM 2173 C CA . THR A 1 292 ? 15.43 -4.926 -20.766 1 98.69 292 THR A CA 1
ATOM 2174 C C . THR A 1 292 ? 14.75 -6.074 -20.016 1 98.69 292 THR A C 1
ATOM 2176 O O . THR A 1 292 ? 14.023 -6.863 -20.625 1 98.69 292 THR A O 1
ATOM 2179 N N . ILE A 1 293 ? 15.016 -6.191 -18.766 1 98.88 293 ILE A N 1
ATOM 2180 C CA . ILE A 1 293 ? 14.461 -7.238 -17.922 1 98.88 293 ILE A CA 1
ATOM 2181 C C . ILE A 1 293 ? 13.422 -6.645 -16.969 1 98.88 293 ILE A C 1
ATOM 2183 O O . ILE A 1 293 ? 13.695 -5.672 -16.266 1 98.88 293 ILE A O 1
ATOM 2187 N N . VAL A 1 294 ? 12.18 -7.148 -17.016 1 98.94 294 VAL A N 1
ATOM 2188 C CA . VAL A 1 294 ? 11.141 -6.75 -16.078 1 98.94 294 VAL A CA 1
ATOM 2189 C C . VAL A 1 294 ? 10.945 -7.836 -15.023 1 98.94 294 VAL A C 1
ATOM 2191 O O . VAL A 1 294 ? 10.82 -9.016 -15.352 1 98.94 294 VAL A O 1
ATOM 2194 N N . VAL A 1 295 ? 10.977 -7.449 -13.773 1 98.94 295 VAL A N 1
ATOM 2195 C CA . VAL A 1 295 ? 10.836 -8.359 -12.641 1 98.94 295 VAL A CA 1
ATOM 2196 C C . VAL A 1 295 ? 9.633 -7.957 -11.797 1 98.94 295 VAL A C 1
ATOM 2198 O O . VAL A 1 295 ? 9.359 -6.766 -11.625 1 98.94 295 VAL A O 1
ATOM 2201 N N . ILE A 1 296 ? 8.867 -8.93 -11.289 1 98.94 296 ILE A N 1
ATOM 2202 C CA . ILE A 1 296 ? 7.691 -8.68 -10.469 1 98.94 296 ILE A CA 1
ATOM 2203 C C . ILE A 1 296 ? 8.094 -8.602 -9 1 98.94 296 ILE A C 1
ATOM 2205 O O . ILE A 1 296 ? 8.75 -9.508 -8.477 1 98.94 296 ILE A O 1
ATOM 2209 N N . LEU A 1 297 ? 7.785 -7.531 -8.312 1 98.94 297 LEU A N 1
ATOM 2210 C CA . LEU A 1 297 ? 7.824 -7.43 -6.855 1 98.94 297 LEU A CA 1
ATOM 2211 C C . LEU A 1 297 ? 6.426 -7.57 -6.262 1 98.94 297 LEU A C 1
ATOM 2213 O O . LEU A 1 297 ? 5.637 -6.621 -6.293 1 98.94 297 LEU A O 1
ATOM 2217 N N . PRO A 1 298 ? 6.102 -8.656 -5.672 1 98.62 298 PRO A N 1
ATOM 2218 C CA . PRO A 1 298 ? 4.703 -9.07 -5.531 1 98.62 298 PRO A CA 1
ATOM 2219 C C . PRO A 1 298 ? 3.996 -8.383 -4.367 1 98.62 298 PRO A C 1
ATOM 2221 O O . PRO A 1 298 ? 2.771 -8.234 -4.387 1 98.62 298 PRO A O 1
ATOM 2224 N N . SER A 1 299 ? 4.754 -8.031 -3.262 1 97.69 299 SER A N 1
ATOM 2225 C CA . SER A 1 299 ? 4.012 -7.582 -2.086 1 97.69 299 SER A CA 1
ATOM 2226 C C . SER A 1 299 ? 4.848 -6.629 -1.235 1 97.69 299 SER A C 1
ATOM 2228 O O . SER A 1 299 ? 6.047 -6.473 -1.466 1 97.69 299 SER A O 1
ATOM 2230 N N . ALA A 1 300 ? 4.172 -6.098 -0.295 1 96.12 300 ALA A N 1
ATOM 2231 C CA . ALA A 1 300 ? 4.781 -5.105 0.588 1 96.12 300 ALA A CA 1
ATOM 2232 C C . ALA A 1 300 ? 5.469 -5.777 1.772 1 96.12 300 ALA A C 1
ATOM 2234 O O . ALA A 1 300 ? 5.125 -6.902 2.145 1 96.12 300 ALA A O 1
ATOM 2235 N N . ALA A 1 301 ? 6.316 -5.059 2.416 1 95.44 301 ALA A N 1
ATOM 2236 C CA . ALA A 1 301 ? 7.191 -5.566 3.469 1 95.44 301 ALA A CA 1
ATOM 2237 C C . ALA A 1 301 ? 6.434 -5.723 4.785 1 95.44 301 ALA A C 1
ATOM 2239 O O . ALA A 1 301 ? 6.73 -6.617 5.578 1 95.44 301 ALA A O 1
ATOM 2240 N N . GLU A 1 302 ? 5.422 -4.941 5.012 1 91.06 302 GLU A N 1
ATOM 2241 C CA . GLU A 1 302 ? 4.859 -4.805 6.352 1 91.06 302 GLU A CA 1
ATOM 2242 C C . GLU A 1 302 ? 4.129 -6.074 6.777 1 91.06 302 GLU A C 1
ATOM 2244 O O . GLU A 1 302 ? 3.895 -6.293 7.969 1 91.06 302 GLU A O 1
ATOM 2249 N N . ARG A 1 303 ? 3.871 -6.953 5.824 1 87.88 303 ARG A N 1
ATOM 2250 C CA . ARG A 1 303 ? 3.232 -8.234 6.117 1 87.88 303 ARG A CA 1
ATOM 2251 C C . ARG A 1 303 ? 4.219 -9.203 6.754 1 87.88 303 ARG A C 1
ATOM 2253 O O . ARG A 1 303 ? 3.818 -10.227 7.32 1 87.88 303 ARG A O 1
ATOM 2260 N N . TYR A 1 304 ? 5.453 -8.789 6.746 1 90.75 304 TYR A N 1
ATOM 2261 C CA . TYR A 1 304 ? 6.488 -9.758 7.09 1 90.75 304 TYR A CA 1
ATOM 2262 C C . TYR A 1 304 ? 7.309 -9.281 8.281 1 90.75 304 TYR A C 1
ATOM 2264 O O . TYR A 1 304 ? 8.445 -9.719 8.477 1 90.75 304 TYR A O 1
ATOM 2272 N N . LEU A 1 305 ? 6.789 -8.367 9.062 1 88.56 305 LEU A N 1
ATOM 2273 C CA . LEU A 1 305 ? 7.547 -7.734 10.133 1 88.56 305 LEU A CA 1
ATOM 2274 C C . LEU A 1 305 ? 8.023 -8.773 11.148 1 88.56 305 LEU A C 1
ATOM 2276 O O . LEU A 1 305 ? 9.07 -8.602 11.773 1 88.56 305 LEU A O 1
ATOM 2280 N N . SER A 1 306 ? 7.301 -9.891 11.328 1 86.44 306 SER A N 1
ATOM 2281 C CA . SER A 1 306 ? 7.652 -10.914 12.305 1 86.44 306 SER A CA 1
ATOM 2282 C C . SER A 1 306 ? 8.453 -12.039 11.664 1 86.44 306 SER A C 1
ATOM 2284 O O . SER A 1 306 ? 8.805 -13.016 12.328 1 86.44 306 SER A O 1
ATOM 2286 N N . SER A 1 307 ? 8.727 -11.953 10.438 1 90 307 SER A N 1
ATOM 2287 C CA . SER A 1 307 ? 9.414 -13.008 9.711 1 90 307 SER A CA 1
ATOM 2288 C C . SER A 1 307 ? 10.922 -12.82 9.766 1 90 307 SER A C 1
ATOM 2290 O O . SER A 1 307 ? 11.414 -11.852 10.336 1 90 307 SER A O 1
ATOM 2292 N N . VAL A 1 308 ? 11.617 -13.742 9.102 1 93.69 308 VAL A N 1
ATOM 2293 C CA . VAL A 1 308 ? 13.078 -13.734 9.039 1 93.69 308 VAL A CA 1
ATOM 2294 C C . VAL A 1 308 ? 13.555 -12.531 8.234 1 93.69 308 VAL A C 1
ATOM 2296 O O . VAL A 1 308 ? 14.719 -12.133 8.328 1 93.69 308 VAL A O 1
ATOM 2299 N N . LEU A 1 309 ? 12.664 -11.953 7.461 1 94.94 309 LEU A N 1
ATOM 2300 C CA . LEU A 1 309 ? 13.023 -10.781 6.668 1 94.94 309 LEU A CA 1
ATOM 2301 C C . LEU A 1 309 ? 13.516 -9.648 7.562 1 94.94 309 LEU A C 1
ATOM 2303 O O . LEU A 1 309 ? 14.414 -8.898 7.18 1 94.94 309 LEU A O 1
ATOM 2307 N N . PHE A 1 310 ? 12.93 -9.547 8.734 1 92.69 310 PHE A N 1
ATOM 2308 C CA . PHE A 1 310 ? 13.258 -8.438 9.617 1 92.69 310 PHE A CA 1
ATOM 2309 C C . PHE A 1 310 ? 14.023 -8.93 10.844 1 92.69 310 PHE A C 1
ATOM 2311 O O . PHE A 1 310 ? 14.219 -8.18 11.805 1 92.69 310 PHE A O 1
ATOM 2318 N N . ALA A 1 311 ? 14.344 -10.172 10.805 1 87.44 311 ALA A N 1
ATOM 2319 C CA . ALA A 1 311 ? 15.109 -10.742 11.922 1 87.44 311 ALA A CA 1
ATOM 2320 C C . ALA A 1 311 ? 16.547 -10.242 11.906 1 87.44 311 ALA A C 1
ATOM 2322 O O . ALA A 1 311 ? 17.156 -10.117 10.844 1 87.44 311 ALA A O 1
ATOM 2323 N N . GLY A 1 312 ? 17.109 -9.883 13.094 1 75.44 312 GLY A N 1
ATOM 2324 C CA . GLY A 1 312 ? 18.516 -9.555 13.234 1 75.44 312 GLY A CA 1
ATOM 2325 C C . GLY A 1 312 ? 18.828 -8.102 12.914 1 75.44 312 GLY A C 1
ATOM 2326 O O . GLY A 1 312 ? 20 -7.699 12.898 1 75.44 312 GLY A O 1
ATOM 2327 N N . GLU A 1 313 ? 17.891 -7.363 12.469 1 67.38 313 GLU A N 1
ATOM 2328 C CA . GLU A 1 313 ? 18.141 -5.984 12.055 1 67.38 313 GLU A CA 1
ATOM 2329 C C . GLU A 1 313 ? 18.312 -5.07 13.266 1 67.38 313 GLU A C 1
ATOM 2331 O O . GLU A 1 313 ? 18.828 -3.959 13.148 1 67.38 313 GLU A O 1
ATOM 2336 N N . PHE A 1 314 ? 17.953 -5.527 14.375 1 65.12 314 PHE A N 1
ATOM 2337 C CA . PHE A 1 314 ? 17.938 -4.629 15.523 1 65.12 314 PHE A CA 1
ATOM 2338 C C . PHE A 1 314 ? 19.078 -4.957 16.484 1 65.12 314 PHE A C 1
ATOM 2340 O O . PHE A 1 314 ? 19.344 -6.129 16.75 1 65.12 314 PHE A O 1
ATOM 2347 N N . SER A 1 315 ? 19.812 -3.838 16.781 1 61 315 SER A N 1
ATOM 2348 C CA . SER A 1 315 ? 20.734 -3.926 17.906 1 61 315 SER A CA 1
ATOM 2349 C C . SER A 1 315 ? 19.984 -3.992 19.234 1 61 315 SER A C 1
ATOM 2351 O O . SER A 1 315 ? 18.781 -3.764 19.281 1 61 315 SER A O 1
ATOM 2353 N N . ASP A 1 316 ? 20.672 -4.391 20.281 1 55.03 316 ASP A N 1
ATOM 2354 C CA . ASP A 1 316 ? 20.141 -4.469 21.625 1 55.03 316 ASP A CA 1
ATOM 2355 C C . ASP A 1 316 ? 19.469 -3.158 22.031 1 55.03 316 ASP A C 1
ATOM 2357 O O . ASP A 1 316 ? 18.422 -3.164 22.688 1 55.03 316 ASP A O 1
ATOM 2361 N N . SER A 1 317 ? 20.016 -2.145 21.719 1 53.06 317 SER A N 1
ATOM 2362 C CA . SER A 1 317 ? 19.5 -0.84 22.109 1 53.06 317 SER A CA 1
ATOM 2363 C C . SER A 1 317 ? 18.172 -0.544 21.406 1 53.06 317 SER A C 1
ATOM 2365 O O . SER A 1 317 ? 17.312 0.156 21.953 1 53.06 317 SER A O 1
ATOM 2367 N N . GLU A 1 318 ? 17.984 -1.1 20.281 1 61.12 318 GLU A N 1
ATOM 2368 C CA . GLU A 1 318 ? 16.797 -0.814 19.469 1 61.12 318 GLU A CA 1
ATOM 2369 C C . GLU A 1 318 ? 15.648 -1.743 19.844 1 61.12 318 GLU A C 1
ATOM 2371 O O . GLU A 1 318 ? 14.492 -1.446 19.547 1 61.12 318 GLU A O 1
ATOM 2376 N N . ASN A 1 319 ? 16.047 -2.689 20.484 1 55.81 319 ASN A N 1
ATOM 2377 C CA . ASN A 1 319 ? 15.031 -3.67 20.875 1 55.81 319 ASN A CA 1
ATOM 2378 C C . ASN A 1 319 ? 14.391 -3.32 22.203 1 55.81 319 ASN A C 1
ATOM 2380 O O . ASN A 1 319 ? 13.531 -4.051 22.703 1 55.81 319 ASN A O 1
ATOM 2384 N N . VAL A 1 320 ? 14.961 -2.271 22.969 1 53.47 320 VAL A N 1
ATOM 2385 C CA . VAL A 1 320 ? 14.453 -1.932 24.297 1 53.47 320 VAL A CA 1
ATOM 2386 C C . VAL A 1 320 ? 13.023 -1.4 24.188 1 53.47 320 VAL A C 1
ATOM 2388 O O . VAL A 1 320 ? 12.75 -0.501 23.375 1 53.47 320 VAL A O 1
ATOM 2391 N N . GLN A 1 321 ? 11.961 -2.041 24.672 1 53.12 321 GLN A N 1
ATOM 2392 C CA . GLN A 1 321 ? 10.586 -1.556 24.766 1 53.12 321 GLN A CA 1
ATOM 2393 C C . GLN A 1 321 ? 10.328 -0.882 26.109 1 53.12 321 GLN A C 1
ATOM 2395 O O . GLN A 1 321 ? 10.805 -1.351 27.141 1 53.12 321 GLN A O 1
ATOM 2400 N N . MET B 1 1 ? 4.969 7.434 -24.922 1 72.12 1 MET B N 1
ATOM 2401 C CA . MET B 1 1 ? 6.246 7.602 -24.234 1 72.12 1 MET B CA 1
ATOM 2402 C C . MET B 1 1 ? 6.348 6.656 -23.047 1 72.12 1 MET B C 1
ATOM 2404 O O . MET B 1 1 ? 5.352 6.383 -22.375 1 72.12 1 MET B O 1
ATOM 2408 N N . SER B 1 2 ? 7.582 5.957 -22.891 1 83.75 2 SER B N 1
ATOM 2409 C CA . SER B 1 2 ? 7.824 5 -21.812 1 83.75 2 SER B CA 1
ATOM 2410 C C . SER B 1 2 ? 7.438 5.582 -20.453 1 83.75 2 SER B C 1
ATOM 2412 O O . SER B 1 2 ? 7.566 6.785 -20.234 1 83.75 2 SER B O 1
ATOM 2414 N N . LYS B 1 3 ? 6.805 4.844 -19.688 1 94.44 3 LYS B N 1
ATOM 2415 C CA . LYS B 1 3 ? 6.395 5.223 -18.344 1 94.44 3 LYS B CA 1
ATOM 2416 C C . LYS B 1 3 ? 7.211 4.477 -17.281 1 94.44 3 LYS B C 1
ATOM 2418 O O . LYS B 1 3 ? 6.648 3.756 -16.453 1 94.44 3 LYS B O 1
ATOM 2423 N N . ILE B 1 4 ? 8.555 4.613 -17.438 1 98.31 4 ILE B N 1
ATOM 2424 C CA . ILE B 1 4 ? 9.492 4.023 -16.484 1 98.31 4 ILE B CA 1
ATOM 2425 C C . ILE B 1 4 ? 9.945 5.082 -15.492 1 98.31 4 ILE B C 1
ATOM 2427 O O . ILE B 1 4 ? 10.367 6.172 -15.875 1 98.31 4 ILE B O 1
ATOM 2431 N N . PHE B 1 5 ? 9.773 4.812 -14.258 1 98.62 5 PHE B N 1
ATOM 2432 C CA . PHE B 1 5 ? 10.219 5.75 -13.227 1 98.62 5 PHE B CA 1
ATOM 2433 C C . PHE B 1 5 ? 11.703 5.574 -12.938 1 98.62 5 PHE B C 1
ATOM 2435 O O . PHE B 1 5 ? 12.18 4.445 -12.797 1 98.62 5 PHE B O 1
ATOM 2442 N N . GLU B 1 6 ? 12.398 6.684 -12.805 1 98.06 6 GLU B N 1
ATOM 2443 C CA . GLU B 1 6 ? 13.844 6.664 -12.609 1 98.06 6 GLU B CA 1
ATOM 2444 C C . GLU B 1 6 ? 14.219 6.094 -11.242 1 98.06 6 GLU B C 1
ATOM 2446 O O . GLU B 1 6 ? 15.289 5.504 -11.078 1 98.06 6 GLU B O 1
ATOM 2451 N N . ASP B 1 7 ? 13.422 6.348 -10.273 1 98.25 7 ASP B N 1
ATOM 2452 C CA . ASP B 1 7 ? 13.523 5.734 -8.953 1 98.25 7 ASP B CA 1
ATOM 2453 C C . ASP B 1 7 ? 12.172 5.742 -8.234 1 98.25 7 ASP B C 1
ATOM 2455 O O . ASP B 1 7 ? 11.203 6.312 -8.734 1 98.25 7 ASP B O 1
ATOM 2459 N N . ASN B 1 8 ? 12.102 5.117 -7.129 1 98.62 8 ASN B N 1
ATOM 2460 C CA . ASN B 1 8 ? 10.836 4.887 -6.445 1 98.62 8 ASN B CA 1
ATOM 2461 C C . ASN B 1 8 ? 10.227 6.188 -5.93 1 98.62 8 ASN B C 1
ATOM 2463 O O . ASN B 1 8 ? 9.023 6.27 -5.703 1 98.62 8 ASN B O 1
ATOM 2467 N N . SER B 1 9 ? 11.008 7.273 -5.664 1 98.5 9 SER B N 1
ATOM 2468 C CA . SER B 1 9 ? 10.516 8.539 -5.133 1 98.5 9 SER B CA 1
ATOM 2469 C C . SER B 1 9 ? 9.625 9.25 -6.148 1 98.5 9 SER B C 1
ATOM 2471 O O . SER B 1 9 ? 8.859 10.148 -5.789 1 98.5 9 SER B O 1
ATOM 2473 N N . TYR B 1 10 ? 9.672 8.82 -7.41 1 98.56 10 TYR B N 1
ATOM 2474 C CA . TYR B 1 10 ? 8.914 9.484 -8.461 1 98.56 10 TYR B CA 1
ATOM 2475 C C . TYR B 1 10 ? 7.57 8.789 -8.68 1 98.56 10 TYR B C 1
ATOM 2477 O O . TYR B 1 10 ? 6.777 9.211 -9.523 1 98.56 10 TYR B O 1
ATOM 2485 N N . THR B 1 11 ? 7.266 7.734 -7.895 1 98.56 11 THR B N 1
ATOM 2486 C CA . THR B 1 11 ? 6.09 6.922 -8.18 1 98.56 11 THR B CA 1
ATOM 2487 C C . THR B 1 11 ? 4.891 7.402 -7.367 1 98.56 11 THR B C 1
ATOM 2489 O O . THR B 1 11 ? 3.83 6.773 -7.383 1 98.56 11 THR B O 1
ATOM 2492 N N . LEU B 1 12 ? 5.012 8.508 -6.688 1 98.38 12 LEU B N 1
ATOM 2493 C CA . LEU B 1 12 ? 3.902 8.984 -5.871 1 98.38 12 LEU B CA 1
ATOM 2494 C C . LEU B 1 12 ? 2.807 9.594 -6.742 1 98.38 12 LEU B C 1
ATOM 2496 O O . LEU B 1 12 ? 3.072 10.047 -7.855 1 98.38 12 LEU B O 1
ATOM 2500 N N . GLY B 1 13 ? 1.533 9.547 -6.188 1 98 13 GLY B N 1
ATOM 2501 C CA . GLY B 1 13 ? 0.434 10.258 -6.816 1 98 13 GLY B CA 1
ATOM 2502 C C . GLY B 1 13 ? -0.434 9.375 -7.688 1 98 13 GLY B C 1
ATOM 2503 O O . GLY B 1 13 ? -0.333 8.148 -7.629 1 98 13 GLY B O 1
ATOM 2504 N N . ASN B 1 14 ? -1.468 9.961 -8.281 1 97.5 14 ASN B N 1
ATOM 2505 C CA . ASN B 1 14 ? -2.498 9.289 -9.07 1 97.5 14 ASN B CA 1
ATOM 2506 C C . ASN B 1 14 ? -3.172 8.172 -8.273 1 97.5 14 ASN B C 1
ATOM 2508 O O . ASN B 1 14 ? -3.318 7.055 -8.766 1 97.5 14 ASN B O 1
ATOM 2512 N N . THR B 1 15 ? -3.398 8.523 -7.012 1 98.56 15 THR B N 1
ATOM 2513 C CA . THR B 1 15 ? -4.094 7.562 -6.16 1 98.56 15 THR B CA 1
ATOM 2514 C C . THR B 1 15 ? -5.574 7.488 -6.527 1 98.56 15 THR B C 1
ATOM 2516 O O . THR B 1 15 ? -6.133 8.445 -7.07 1 98.56 15 THR B O 1
ATOM 2519 N N . PRO B 1 16 ? -6.219 6.395 -6.281 1 98.75 16 PRO B N 1
ATOM 2520 C CA . PRO B 1 16 ? -7.598 6.207 -6.742 1 98.75 16 PRO B CA 1
ATOM 2521 C C . PRO B 1 16 ? -8.602 7.043 -5.949 1 98.75 16 PRO B C 1
ATOM 2523 O O . PRO B 1 16 ? -8.367 7.352 -4.777 1 98.75 16 PRO B O 1
ATOM 2526 N N . LEU B 1 17 ? -9.594 7.5 -6.617 1 98.88 17 LEU B N 1
ATOM 2527 C CA . LEU B 1 17 ? -10.805 8.094 -6.059 1 98.88 17 LEU B CA 1
ATOM 2528 C C . LEU B 1 17 ? -11.969 7.105 -6.102 1 98.88 17 LEU B C 1
ATOM 2530 O O . LEU B 1 17 ? -12.422 6.723 -7.18 1 98.88 17 LEU B O 1
ATOM 2534 N N . VAL B 1 18 ? -12.469 6.676 -4.891 1 98.88 18 VAL B N 1
ATOM 2535 C CA . VAL B 1 18 ? -13.375 5.539 -4.797 1 98.88 18 VAL B CA 1
ATOM 2536 C C . VAL B 1 18 ? -14.703 5.992 -4.188 1 98.88 18 VAL B C 1
ATOM 2538 O O . VAL B 1 18 ? -14.719 6.691 -3.174 1 98.88 18 VAL B O 1
ATOM 2541 N N . ARG B 1 19 ? -15.766 5.586 -4.781 1 98.62 19 ARG B N 1
ATOM 2542 C CA . ARG B 1 19 ? -17.078 5.836 -4.199 1 98.62 19 ARG B CA 1
ATOM 2543 C C . ARG B 1 19 ? -17.281 5.012 -2.934 1 98.62 19 ARG B C 1
ATOM 2545 O O . ARG B 1 19 ? -16.969 3.816 -2.906 1 98.62 19 ARG B O 1
ATOM 2552 N N . LEU B 1 20 ? -17.719 5.684 -1.859 1 98.62 20 LEU B N 1
ATOM 2553 C CA . LEU B 1 20 ? -18.141 4.949 -0.671 1 98.62 20 LEU B CA 1
ATOM 2554 C C . LEU B 1 20 ? -19.594 4.539 -0.773 1 98.62 20 LEU B C 1
ATOM 2556 O O . LEU B 1 20 ? -20.484 5.395 -0.865 1 98.62 20 LEU B O 1
ATOM 2560 N N . ASN B 1 21 ? -19.891 3.234 -0.696 1 97.56 21 ASN B N 1
ATOM 2561 C CA . ASN B 1 21 ? -21.219 2.703 -1.008 1 97.56 21 ASN B CA 1
ATOM 2562 C C . ASN B 1 21 ? -21.984 2.311 0.257 1 97.56 21 ASN B C 1
ATOM 2564 O O . ASN B 1 21 ? -23.203 2.404 0.304 1 97.56 21 ASN B O 1
ATOM 2568 N N . ARG B 1 22 ? -21.328 1.91 1.251 1 97.81 22 ARG B N 1
ATOM 2569 C CA . ARG B 1 22 ? -22.016 1.254 2.365 1 97.81 22 ARG B CA 1
ATOM 2570 C C . ARG B 1 22 ? -21.906 2.09 3.637 1 97.81 22 ARG B C 1
ATOM 2572 O O . ARG B 1 22 ? -22.781 2.031 4.5 1 97.81 22 ARG B O 1
ATOM 2579 N N . VAL B 1 23 ? -20.797 2.883 3.695 1 98.62 23 VAL B N 1
ATOM 2580 C CA . VAL B 1 23 ? -20.578 3.592 4.949 1 98.62 23 VAL B CA 1
ATOM 2581 C C . VAL B 1 23 ? -21.047 5.039 4.816 1 98.62 23 VAL B C 1
ATOM 2583 O O . VAL B 1 23 ? -20.922 5.828 5.758 1 98.62 23 VAL B O 1
ATOM 2586 N N . SER B 1 24 ? -21.484 5.422 3.68 1 97.5 24 SER B N 1
ATOM 2587 C CA . SER B 1 24 ? -21.953 6.785 3.438 1 97.5 24 SER B CA 1
ATOM 2588 C C . SER B 1 24 ? -23.266 6.789 2.648 1 97.5 24 SER B C 1
ATOM 2590 O O . SER B 1 24 ? -23.453 5.961 1.757 1 97.5 24 SER B O 1
ATOM 2592 N N . ASN B 1 25 ? -24.188 7.703 2.977 1 93.38 25 ASN B N 1
ATOM 2593 C CA . ASN B 1 25 ? -25.438 7.844 2.24 1 93.38 25 ASN B CA 1
ATOM 2594 C C . ASN B 1 25 ? -25.359 8.969 1.213 1 93.38 25 ASN B C 1
ATOM 2596 O O . ASN B 1 25 ? -26.234 9.086 0.34 1 93.38 25 ASN B O 1
ATOM 2600 N N . GLY B 1 26 ? -24.375 9.828 1.229 1 94.81 26 GLY B N 1
ATOM 2601 C CA . GLY B 1 26 ? -24.188 10.914 0.28 1 94.81 26 GLY B CA 1
ATOM 2602 C C . GLY B 1 26 ? -23.172 10.586 -0.799 1 94.81 26 GLY B C 1
ATOM 2603 O O . GLY B 1 26 ? -22.781 9.43 -0.967 1 94.81 26 GLY B O 1
ATOM 2604 N N . LYS B 1 27 ? -22.891 11.562 -1.677 1 97.44 27 LYS B N 1
ATOM 2605 C CA . LYS B 1 27 ? -21.875 11.43 -2.719 1 97.44 27 LYS B CA 1
ATOM 2606 C C . LYS B 1 27 ? -20.484 11.656 -2.154 1 97.44 27 LYS B C 1
ATOM 2608 O O . LYS B 1 27 ? -19.828 12.641 -2.488 1 97.44 27 LYS B O 1
ATOM 2613 N N . VAL B 1 28 ? -20.062 10.703 -1.355 1 98.75 28 VAL B N 1
ATOM 2614 C CA . VAL B 1 28 ? -18.75 10.781 -0.717 1 98.75 28 VAL B CA 1
ATOM 2615 C C . VAL B 1 28 ? -17.75 9.922 -1.48 1 98.75 28 VAL B C 1
ATOM 2617 O O . VAL B 1 28 ? -17.969 8.727 -1.675 1 98.75 28 VAL B O 1
ATOM 2620 N N . LEU B 1 29 ? -16.688 10.539 -1.993 1 98.88 29 LEU B N 1
ATOM 2621 C CA . LEU B 1 29 ? -15.594 9.898 -2.715 1 98.88 29 LEU B CA 1
ATOM 2622 C C . LEU B 1 29 ? -14.32 9.891 -1.879 1 98.88 29 LEU B C 1
ATOM 2624 O O . LEU B 1 29 ? -13.93 10.922 -1.327 1 98.88 29 LEU B O 1
ATOM 2628 N N . ALA B 1 30 ? -13.719 8.734 -1.729 1 98.94 30 ALA B N 1
ATOM 2629 C CA . ALA B 1 30 ? -12.516 8.562 -0.918 1 98.94 30 ALA B CA 1
ATOM 2630 C C . ALA B 1 30 ? -11.266 8.586 -1.786 1 98.94 30 ALA B C 1
ATOM 2632 O O . ALA B 1 30 ? -11.125 7.785 -2.713 1 98.94 30 ALA B O 1
ATOM 2633 N N . LYS B 1 31 ? -10.398 9.562 -1.607 1 98.94 31 LYS B N 1
ATOM 2634 C CA . LYS B 1 31 ? -9.047 9.57 -2.174 1 98.94 31 LYS B CA 1
ATOM 2635 C C . LYS B 1 31 ? -8.109 8.68 -1.366 1 98.94 31 LYS B C 1
ATOM 2637 O O . LYS B 1 31 ? -7.656 9.07 -0.286 1 98.94 31 LYS B O 1
ATOM 2642 N N . VAL B 1 32 ? -7.734 7.469 -1.862 1 98.88 32 VAL B N 1
ATOM 2643 C CA . VAL B 1 32 ? -7.051 6.438 -1.085 1 98.88 32 VAL B CA 1
ATOM 2644 C C . VAL B 1 32 ? -5.539 6.633 -1.184 1 98.88 32 VAL B C 1
ATOM 2646 O O . VAL B 1 32 ? -4.883 6.016 -2.023 1 98.88 32 VAL B O 1
ATOM 2649 N N . GLU B 1 33 ? -4.98 7.352 -0.281 1 98.81 33 GLU B N 1
ATOM 2650 C CA . GLU B 1 33 ? -3.594 7.805 -0.345 1 98.81 33 GLU B CA 1
ATOM 2651 C C . GLU B 1 33 ? -2.637 6.715 0.128 1 98.81 33 GLU B C 1
ATOM 2653 O O . GLU B 1 33 ? -1.424 6.816 -0.071 1 98.81 33 GLU B O 1
ATOM 2658 N N . ALA B 1 34 ? -3.197 5.594 0.67 1 98.31 34 ALA B N 1
ATOM 2659 C CA . ALA B 1 34 ? -2.375 4.438 1.019 1 98.31 34 ALA B CA 1
ATOM 2660 C C . ALA B 1 34 ? -1.738 3.822 -0.225 1 98.31 34 ALA B C 1
ATOM 2662 O O . ALA B 1 34 ? -0.83 2.996 -0.12 1 98.31 34 ALA B O 1
ATOM 2663 N N . ARG B 1 35 ? -2.131 4.316 -1.399 1 98.19 35 ARG B N 1
ATOM 2664 C CA . ARG B 1 35 ? -1.616 3.775 -2.654 1 98.19 35 ARG B CA 1
ATOM 2665 C C . ARG B 1 35 ? -0.332 4.484 -3.07 1 98.19 35 ARG B C 1
ATOM 2667 O O . ARG B 1 35 ? 0.203 4.23 -4.152 1 98.19 35 ARG B O 1
ATOM 2674 N N . ASN B 1 36 ? 0.239 5.324 -2.254 1 98.69 36 ASN B N 1
ATOM 2675 C CA . ASN B 1 36 ? 1.564 5.902 -2.447 1 98.69 36 ASN B CA 1
ATOM 2676 C C . ASN B 1 36 ? 2.666 4.926 -2.049 1 98.69 36 ASN B C 1
ATOM 2678 O O . ASN B 1 36 ? 2.389 3.869 -1.478 1 98.69 36 ASN B O 1
ATOM 2682 N N . PRO B 1 37 ? 3.969 5.148 -2.371 1 97.94 37 PRO B N 1
ATOM 2683 C CA . PRO B 1 37 ? 5.043 4.156 -2.332 1 97.94 37 PRO B CA 1
ATOM 2684 C C . PRO B 1 37 ? 5.246 3.561 -0.939 1 97.94 37 PRO B C 1
ATOM 2686 O O . PRO B 1 37 ? 5.594 2.385 -0.812 1 97.94 37 PRO B O 1
ATOM 2689 N N . SER B 1 38 ? 5.082 4.363 0.04 1 97.06 38 SER B N 1
ATOM 2690 C CA . SER B 1 38 ? 5.25 3.846 1.394 1 97.06 38 SER B CA 1
ATOM 2691 C C . SER B 1 38 ? 3.93 3.848 2.154 1 97.06 38 SER B C 1
ATOM 2693 O O . SER B 1 38 ? 3.918 3.889 3.387 1 97.06 38 SER B O 1
ATOM 2695 N N . PHE B 1 39 ? 2.775 3.922 1.409 1 97.88 39 PHE B N 1
ATOM 2696 C CA . PHE B 1 39 ? 1.424 3.549 1.81 1 97.88 39 PHE B CA 1
ATOM 2697 C C . PHE B 1 39 ? 0.807 4.621 2.697 1 97.88 39 PHE B C 1
ATOM 2699 O O . PHE B 1 39 ? 0.138 4.309 3.684 1 97.88 39 PHE B O 1
ATOM 2706 N N . SER B 1 40 ? 1.126 5.914 2.352 1 98.19 40 SER B N 1
ATOM 2707 C CA . SER B 1 40 ? 0.445 7.012 3.033 1 98.19 40 SER B CA 1
ATOM 2708 C C . SER B 1 40 ? 0.506 8.297 2.211 1 98.19 40 SER B C 1
ATOM 2710 O O . SER B 1 40 ? 1.247 8.375 1.229 1 98.19 40 SER B O 1
ATOM 2712 N N . VAL B 1 41 ? -0.238 9.258 2.645 1 98.81 41 VAL B N 1
ATOM 2713 C CA . VAL B 1 41 ? -0.291 10.57 2.014 1 98.81 41 VAL B CA 1
ATOM 2714 C C . VAL B 1 41 ? 1.042 11.289 2.209 1 98.81 41 VAL B C 1
ATOM 2716 O O . VAL B 1 41 ? 1.411 12.156 1.408 1 98.81 41 VAL B O 1
ATOM 2719 N N . LYS B 1 42 ? 1.846 10.875 3.232 1 98.75 42 LYS B N 1
ATOM 2720 C CA . LYS B 1 42 ? 3.068 11.586 3.596 1 98.75 42 LYS B CA 1
ATOM 2721 C C . LYS B 1 42 ? 4.176 11.328 2.576 1 98.75 42 LYS B C 1
ATOM 2723 O O . LYS B 1 42 ? 5.176 12.047 2.543 1 98.75 42 LYS B O 1
ATOM 2728 N N . CYS B 1 43 ? 4 10.305 1.731 1 98.81 43 CYS B N 1
ATOM 2729 C CA . CYS B 1 43 ? 4.965 10.086 0.661 1 98.81 43 CYS B CA 1
ATOM 2730 C C . CYS B 1 43 ? 5.105 11.328 -0.21 1 98.81 43 CYS B C 1
ATOM 2732 O O . CYS B 1 43 ? 6.207 11.648 -0.664 1 98.81 43 CYS B O 1
ATOM 2734 N N . ARG B 1 44 ? 3.988 12.008 -0.396 1 98.94 44 ARG B N 1
ATOM 2735 C CA . ARG B 1 44 ? 3.994 13.195 -1.237 1 98.94 44 ARG B CA 1
ATOM 2736 C C . ARG B 1 44 ? 4.898 14.281 -0.649 1 98.94 44 ARG B C 1
ATOM 2738 O O . ARG B 1 44 ? 5.762 14.82 -1.343 1 98.94 44 ARG B O 1
ATOM 2745 N N . ILE B 1 45 ? 4.781 14.531 0.652 1 98.81 45 ILE B N 1
ATOM 2746 C CA . ILE B 1 45 ? 5.547 15.617 1.248 1 98.81 45 ILE B CA 1
ATOM 2747 C C . ILE B 1 45 ? 6.988 15.172 1.481 1 98.81 45 ILE B C 1
ATOM 2749 O O . ILE B 1 45 ? 7.926 15.961 1.346 1 98.81 45 ILE B O 1
ATOM 2753 N N . GLY B 1 46 ? 7.191 13.859 1.878 1 98.69 46 GLY B N 1
ATOM 2754 C CA . GLY B 1 46 ? 8.555 13.359 1.986 1 98.69 46 GLY B CA 1
ATOM 2755 C C . GLY B 1 46 ? 9.359 13.539 0.713 1 98.69 46 GLY B C 1
ATOM 2756 O O . GLY B 1 46 ? 10.5 14 0.754 1 98.69 46 GLY B O 1
ATOM 2757 N N . ALA B 1 47 ? 8.742 13.234 -0.4 1 98.88 47 ALA B N 1
ATOM 2758 C CA . ALA B 1 47 ? 9.414 13.367 -1.691 1 98.88 47 ALA B CA 1
ATOM 2759 C C . ALA B 1 47 ? 9.664 14.836 -2.029 1 98.88 47 ALA B C 1
ATOM 2761 O O . ALA B 1 47 ? 10.805 15.234 -2.295 1 98.88 47 ALA B O 1
ATOM 2762 N N . ASN B 1 48 ? 8.648 15.656 -1.94 1 98.94 48 ASN B N 1
ATOM 2763 C CA . ASN B 1 48 ? 8.766 17.016 -2.436 1 98.94 48 ASN B CA 1
ATOM 2764 C C . ASN B 1 48 ? 9.703 17.859 -1.567 1 98.94 48 ASN B C 1
ATOM 2766 O O . ASN B 1 48 ? 10.398 18.734 -2.068 1 98.94 48 ASN B O 1
ATOM 2770 N N . MET B 1 49 ? 9.703 17.641 -0.221 1 98.88 49 MET B N 1
ATOM 2771 C CA . MET B 1 49 ? 10.641 18.375 0.625 1 98.88 49 MET B CA 1
ATOM 2772 C C . MET B 1 49 ? 12.086 18.047 0.252 1 98.88 49 MET B C 1
ATOM 2774 O O . MET B 1 49 ? 12.945 18.938 0.246 1 98.88 49 MET B O 1
ATOM 2778 N N . ILE B 1 50 ? 12.344 16.797 -0.092 1 98.88 50 ILE B N 1
ATOM 2779 C CA . ILE B 1 50 ? 13.688 16.406 -0.497 1 98.88 50 ILE B CA 1
ATOM 2780 C C . ILE B 1 50 ? 14 16.953 -1.888 1 98.88 50 ILE B C 1
ATOM 2782 O O . ILE B 1 50 ? 15.062 17.547 -2.111 1 98.88 50 ILE B O 1
ATOM 2786 N N . TRP B 1 51 ? 13.047 16.828 -2.9 1 98.81 51 TRP B N 1
ATOM 2787 C CA . TRP B 1 51 ? 13.25 17.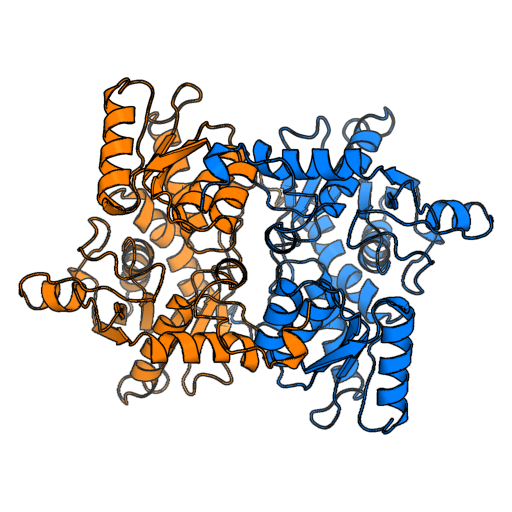359 -4.242 1 98.81 51 TRP B CA 1
ATOM 2788 C C . TRP B 1 51 ? 13.523 18.859 -4.195 1 98.81 51 TRP B C 1
ATOM 2790 O O . TRP B 1 51 ? 14.406 19.359 -4.898 1 98.81 51 TRP B O 1
ATOM 2800 N N . ASP B 1 52 ? 12.742 19.609 -3.412 1 98.88 52 ASP B N 1
ATOM 2801 C CA . ASP B 1 52 ? 12.891 21.047 -3.275 1 98.88 52 ASP B CA 1
ATOM 2802 C C . ASP B 1 52 ? 14.266 21.406 -2.711 1 98.88 52 ASP B C 1
ATOM 2804 O O . ASP B 1 52 ? 14.914 22.344 -3.188 1 98.88 52 ASP B O 1
ATOM 2808 N N . ALA B 1 53 ? 14.672 20.688 -1.64 1 98.81 53 ALA B N 1
ATOM 2809 C CA . ALA B 1 53 ? 15.984 20.906 -1.048 1 98.81 53 ALA B CA 1
ATOM 2810 C C . ALA B 1 53 ? 17.094 20.656 -2.062 1 98.81 53 ALA B C 1
ATOM 2812 O O . ALA B 1 53 ? 18.094 21.375 -2.104 1 98.81 53 ALA B O 1
ATOM 2813 N N . GLU B 1 54 ? 16.953 19.594 -2.865 1 98.62 54 GLU B N 1
ATOM 2814 C CA . GLU B 1 54 ? 17.906 19.312 -3.939 1 98.62 54 GLU B CA 1
ATOM 2815 C C . GLU B 1 54 ? 17.953 20.469 -4.934 1 98.62 54 GLU B C 1
ATOM 2817 O O . GLU B 1 54 ? 19.047 20.953 -5.277 1 98.62 54 GLU B O 1
ATOM 2822 N N . LYS B 1 55 ? 16.828 20.875 -5.355 1 98.56 55 LYS B N 1
ATOM 2823 C CA . LYS B 1 55 ? 16.703 21.922 -6.367 1 98.56 55 LYS B CA 1
ATOM 2824 C C . LYS B 1 55 ? 17.344 23.219 -5.887 1 98.56 55 LYS B C 1
ATOM 2826 O O . LYS B 1 55 ? 17.969 23.938 -6.672 1 98.56 55 LYS B O 1
ATOM 2831 N N . LYS B 1 56 ? 17.219 23.516 -4.605 1 98.31 56 LYS B N 1
ATOM 2832 C CA . LYS B 1 56 ? 17.719 24.75 -4.031 1 98.31 56 LYS B CA 1
ATOM 2833 C C . LYS B 1 56 ? 19.188 24.641 -3.643 1 98.31 56 LYS B C 1
ATOM 2835 O O . LYS B 1 56 ? 19.797 25.609 -3.186 1 98.31 56 LYS B O 1
ATOM 2840 N N . GLY B 1 57 ? 19.75 23.438 -3.75 1 97.75 57 GLY B N 1
ATOM 2841 C CA . GLY B 1 57 ? 21.156 23.203 -3.412 1 97.75 57 GLY B CA 1
ATOM 2842 C C . GLY B 1 57 ? 21.391 23.047 -1.922 1 97.75 57 GLY B C 1
ATOM 2843 O O . GLY B 1 57 ? 22.531 22.984 -1.471 1 97.75 57 GLY B O 1
ATOM 2844 N N . LEU B 1 58 ? 20.328 22.953 -1.181 1 97.88 58 LEU B N 1
ATOM 2845 C CA . LEU B 1 58 ? 20.422 22.812 0.268 1 97.88 58 LEU B CA 1
ATOM 2846 C C . LEU B 1 58 ? 20.781 21.375 0.644 1 97.88 58 LEU B C 1
ATOM 2848 O O . LEU B 1 58 ? 21.328 21.141 1.722 1 97.88 58 LEU B O 1
ATOM 2852 N N . LEU B 1 59 ? 20.469 20.438 -0.221 1 98.44 59 LEU B N 1
ATOM 2853 C CA . LEU B 1 59 ? 20.766 19.016 -0.014 1 98.44 59 LEU B CA 1
ATOM 2854 C C . LEU B 1 59 ? 21.672 18.484 -1.116 1 98.44 59 LEU B C 1
ATOM 2856 O O . LEU B 1 59 ? 21.312 18.547 -2.297 1 98.44 59 LEU B O 1
ATOM 2860 N N . THR B 1 60 ? 22.781 18.047 -0.703 1 97.81 60 THR B N 1
ATOM 2861 C CA . THR B 1 60 ? 23.75 17.375 -1.557 1 97.81 60 THR B CA 1
ATOM 2862 C C . THR B 1 60 ? 24.141 16.016 -0.958 1 97.81 60 THR B C 1
ATOM 2864 O O . THR B 1 60 ? 23.688 15.664 0.133 1 97.81 60 THR B O 1
ATOM 2867 N N . LYS B 1 61 ? 24.984 15.273 -1.63 1 94.94 61 LYS B N 1
ATOM 2868 C CA . LYS B 1 61 ? 25.391 13.945 -1.184 1 94.94 61 LYS B CA 1
ATOM 2869 C C . LYS B 1 61 ? 26.172 14.016 0.122 1 94.94 61 LYS B C 1
ATOM 2871 O O . LYS B 1 61 ? 26.297 13.016 0.837 1 94.94 61 LYS B O 1
ATOM 2876 N N . ASP B 1 62 ? 26.656 15.188 0.458 1 96.94 62 ASP B N 1
ATOM 2877 C CA . ASP B 1 62 ? 27.484 15.367 1.646 1 96.94 62 ASP B CA 1
ATOM 2878 C C . ASP B 1 62 ? 26.656 15.805 2.842 1 96.94 62 ASP B C 1
ATOM 2880 O O . ASP B 1 62 ? 27.156 15.914 3.959 1 96.94 62 ASP B O 1
ATOM 2884 N N . ILE B 1 63 ? 25.453 16.109 2.551 1 98.31 63 ILE B N 1
ATOM 2885 C CA . ILE B 1 63 ? 24.547 16.594 3.598 1 98.31 63 ILE B CA 1
ATOM 2886 C C . ILE B 1 63 ? 23.656 15.438 4.07 1 98.31 63 ILE B C 1
ATOM 2888 O O . ILE B 1 63 ? 23.125 14.68 3.254 1 98.31 63 ILE B O 1
ATOM 2892 N N . GLU B 1 64 ? 23.5 15.297 5.375 1 98.56 64 GLU B N 1
ATOM 2893 C CA . GLU B 1 64 ? 22.641 14.273 5.977 1 98.56 64 GLU B CA 1
ATOM 2894 C C . GLU B 1 64 ? 21.328 14.875 6.477 1 98.56 64 GLU B C 1
ATOM 2896 O O . GLU B 1 64 ? 21.312 15.984 7.012 1 98.56 64 GLU B O 1
ATOM 2901 N N . LEU B 1 65 ? 20.312 14.156 6.293 1 98.75 65 LEU B N 1
ATOM 2902 C CA . LEU B 1 65 ? 18.984 14.594 6.742 1 98.75 65 LEU B CA 1
ATOM 2903 C C . LEU B 1 65 ? 18.75 14.203 8.195 1 98.75 65 LEU B C 1
ATOM 2905 O O . LEU B 1 65 ? 19.156 13.125 8.625 1 98.75 65 LEU B O 1
ATOM 2909 N N . ILE B 1 66 ? 18.109 15.086 8.953 1 98.31 66 ILE B N 1
ATOM 2910 C CA . ILE B 1 66 ? 17.641 14.812 10.312 1 98.31 66 ILE B CA 1
ATOM 2911 C C . ILE B 1 66 ? 16.203 15.289 10.453 1 98.31 66 ILE B C 1
ATOM 2913 O O . ILE B 1 66 ? 15.836 16.359 9.953 1 98.31 66 ILE B O 1
ATOM 2917 N N . GLU B 1 67 ? 15.383 14.531 11.023 1 98.19 67 GLU B N 1
ATOM 2918 C CA . GLU B 1 67 ? 13.992 14.914 11.242 1 98.19 67 GLU B CA 1
ATOM 2919 C C . GLU B 1 67 ? 13.438 14.289 12.516 1 98.19 67 GLU B C 1
ATOM 2921 O O . GLU B 1 67 ? 13.609 13.086 12.75 1 98.19 67 GLU B O 1
ATOM 2926 N N . PRO B 1 68 ? 12.836 15.086 13.43 1 96.94 68 PRO B N 1
ATOM 2927 C CA . PRO B 1 68 ? 12.109 14.523 14.57 1 96.94 68 PRO B CA 1
ATOM 2928 C C . PRO B 1 68 ? 10.727 14 14.195 1 96.94 68 PRO B C 1
ATOM 2930 O O . PRO B 1 68 ? 9.781 14.789 14.062 1 96.94 68 PRO B O 1
ATOM 2933 N N . THR B 1 69 ? 10.602 12.727 13.977 1 91.69 69 THR B N 1
ATOM 2934 C CA . THR B 1 69 ? 9.336 12.109 13.602 1 91.69 69 THR B CA 1
ATOM 2935 C C . THR B 1 69 ? 9.422 10.586 13.734 1 91.69 69 THR B C 1
ATOM 2937 O O . THR B 1 69 ? 10.508 10.008 13.648 1 91.69 69 THR B O 1
ATOM 2940 N N . SER B 1 70 ? 8.312 9.992 14.016 1 81.81 70 SER B N 1
ATOM 2941 C CA . SER B 1 70 ? 8.305 8.539 14.141 1 81.81 70 SER B CA 1
ATOM 2942 C C . SER B 1 70 ? 7.168 7.918 13.336 1 81.81 70 SER B C 1
ATOM 2944 O O . SER B 1 70 ? 7.062 6.695 13.234 1 81.81 70 SER B O 1
ATOM 2946 N N . GLY B 1 71 ? 6.332 8.672 12.719 1 90.56 71 GLY B N 1
ATOM 2947 C CA . GLY B 1 71 ? 5.148 8.164 12.047 1 90.56 71 GLY B CA 1
ATOM 2948 C C . GLY B 1 71 ? 5.309 8.062 10.547 1 90.56 71 GLY B C 1
ATOM 2949 O O . GLY B 1 71 ? 6.375 7.684 10.055 1 90.56 71 GLY B O 1
ATOM 2950 N N . ASN B 1 72 ? 4.277 8.383 9.852 1 95.88 72 ASN B N 1
ATOM 2951 C CA . ASN B 1 72 ? 4.207 8.242 8.398 1 95.88 72 ASN B CA 1
ATOM 2952 C C . ASN B 1 72 ? 5.168 9.195 7.695 1 95.88 72 ASN B C 1
ATOM 2954 O O . ASN B 1 72 ? 5.711 8.867 6.641 1 95.88 72 ASN B O 1
ATOM 2958 N N . THR B 1 73 ? 5.445 10.352 8.305 1 97.38 73 THR B N 1
ATOM 2959 C CA . THR B 1 73 ? 6.422 11.25 7.699 1 97.38 73 THR B CA 1
ATOM 2960 C C . THR B 1 73 ? 7.816 10.641 7.734 1 97.38 73 THR B C 1
ATOM 2962 O O . THR B 1 73 ? 8.57 10.742 6.762 1 97.38 73 THR B O 1
ATOM 2965 N N . GLY B 1 74 ? 8.18 10.07 8.906 1 97.38 74 GLY B N 1
ATOM 2966 C CA . GLY B 1 74 ? 9.469 9.398 9 1 97.38 74 GLY B CA 1
ATOM 2967 C C . GLY B 1 74 ? 9.656 8.32 7.949 1 97.38 74 GLY B C 1
ATOM 2968 O O . GLY B 1 74 ? 10.703 8.258 7.297 1 97.38 74 GLY B O 1
ATOM 2969 N N . ILE B 1 75 ? 8.68 7.512 7.738 1 97.62 75 ILE B N 1
ATOM 2970 C CA . ILE B 1 75 ? 8.734 6.434 6.758 1 97.62 75 ILE B CA 1
ATOM 2971 C C . ILE B 1 75 ? 8.836 7.023 5.352 1 97.62 75 ILE B C 1
ATOM 2973 O O . ILE B 1 75 ? 9.602 6.531 4.52 1 97.62 75 ILE B O 1
ATOM 2977 N N . ALA B 1 76 ? 8.086 8.078 5.133 1 98.56 76 ALA B N 1
ATOM 2978 C CA . ALA B 1 76 ? 8.102 8.75 3.838 1 98.56 76 ALA B CA 1
ATOM 2979 C C . ALA B 1 76 ? 9.484 9.305 3.52 1 98.56 76 ALA B C 1
ATOM 2981 O O . ALA B 1 76 ? 9.992 9.133 2.406 1 98.56 76 ALA B O 1
ATOM 2982 N N . LEU B 1 77 ? 10.102 9.953 4.484 1 98.81 77 LEU B N 1
ATOM 2983 C CA . LEU B 1 77 ? 11.453 10.469 4.281 1 98.81 77 LEU B CA 1
ATOM 2984 C C . LEU B 1 77 ? 12.445 9.328 4.082 1 98.81 77 LEU B C 1
ATOM 2986 O O . LEU B 1 77 ? 13.352 9.422 3.248 1 98.81 77 LEU B O 1
ATOM 2990 N N . ALA B 1 78 ? 12.258 8.273 4.816 1 98.69 78 ALA B N 1
ATOM 2991 C CA . ALA B 1 78 ? 13.188 7.145 4.777 1 98.69 78 ALA B CA 1
ATOM 2992 C C . ALA B 1 78 ? 13.188 6.477 3.406 1 98.69 78 ALA B C 1
ATOM 2994 O O . ALA B 1 78 ? 14.25 6.16 2.863 1 98.69 78 ALA B O 1
ATOM 2995 N N . TYR B 1 79 ? 11.992 6.223 2.773 1 98.69 79 TYR B N 1
ATOM 2996 C CA . TYR B 1 79 ? 12.008 5.531 1.489 1 98.69 79 TYR B CA 1
ATOM 2997 C C . TYR B 1 79 ? 12.617 6.41 0.405 1 98.69 79 TYR B C 1
ATOM 2999 O O . TYR B 1 79 ? 13.305 5.918 -0.492 1 98.69 79 TYR B O 1
ATOM 3007 N N . VAL B 1 80 ? 12.406 7.75 0.506 1 98.81 80 VAL B N 1
ATOM 3008 C CA . VAL B 1 80 ? 12.969 8.656 -0.487 1 98.81 80 VAL B CA 1
ATOM 3009 C C . VAL B 1 80 ? 14.484 8.734 -0.31 1 98.81 80 VAL B C 1
ATOM 3011 O O . VAL B 1 80 ? 15.234 8.68 -1.289 1 98.81 80 VAL B O 1
ATOM 3014 N N . ALA B 1 81 ? 14.898 8.922 0.97 1 98.75 81 ALA B N 1
ATOM 3015 C CA . ALA B 1 81 ? 16.344 8.953 1.243 1 98.75 81 ALA B CA 1
ATOM 3016 C C . ALA B 1 81 ? 17.031 7.695 0.728 1 98.75 81 ALA B C 1
ATOM 3018 O O . ALA B 1 81 ? 18.094 7.77 0.107 1 98.75 81 ALA B O 1
ATOM 3019 N N . ALA B 1 82 ? 16.438 6.551 0.976 1 98.44 82 ALA B N 1
ATOM 3020 C CA . ALA B 1 82 ? 16.969 5.281 0.489 1 98.44 82 ALA B CA 1
ATOM 3021 C C . ALA B 1 82 ? 17.047 5.266 -1.035 1 98.44 82 ALA B C 1
ATOM 3023 O O . ALA B 1 82 ? 18.094 4.965 -1.609 1 98.44 82 ALA B O 1
ATOM 3024 N N . ALA B 1 83 ? 15.969 5.648 -1.709 1 98.44 83 ALA B N 1
ATOM 3025 C CA . ALA B 1 83 ? 15.883 5.617 -3.168 1 98.44 83 ALA B CA 1
ATOM 3026 C C . ALA B 1 83 ? 16.922 6.535 -3.797 1 98.44 83 ALA B C 1
ATOM 3028 O O . ALA B 1 83 ? 17.438 6.254 -4.883 1 98.44 83 ALA B O 1
ATOM 3029 N N . ARG B 1 84 ? 17.281 7.602 -3.062 1 97.88 84 ARG B N 1
ATOM 3030 C CA . ARG B 1 84 ? 18.109 8.633 -3.678 1 97.88 84 ARG B CA 1
ATOM 3031 C C . ARG B 1 84 ? 19.516 8.641 -3.078 1 97.88 84 ARG B C 1
ATOM 3033 O O . ARG B 1 84 ? 20.359 9.461 -3.455 1 97.88 84 ARG B O 1
ATOM 3040 N N . GLY B 1 85 ? 19.75 7.793 -2.086 1 97.38 85 GLY B N 1
ATOM 3041 C CA . GLY B 1 85 ? 21.094 7.582 -1.562 1 97.38 85 GLY B CA 1
ATOM 3042 C C . GLY B 1 85 ? 21.5 8.602 -0.514 1 97.38 85 GLY B C 1
ATOM 3043 O O . GLY B 1 85 ? 22.656 9 -0.432 1 97.38 85 GLY B O 1
ATOM 3044 N N . TYR B 1 86 ? 20.547 9.164 0.243 1 98.56 86 TYR B N 1
ATOM 3045 C CA . TYR B 1 86 ? 20.828 10.117 1.314 1 98.56 86 TYR B CA 1
ATOM 3046 C C . TYR B 1 86 ? 20.859 9.414 2.668 1 98.56 86 TYR B C 1
ATOM 3048 O O . TYR B 1 86 ? 20.156 8.43 2.885 1 98.56 86 TYR B O 1
ATOM 3056 N N . LYS B 1 87 ? 21.688 9.938 3.557 1 98.38 87 LYS B N 1
ATOM 3057 C CA . LYS B 1 87 ? 21.656 9.508 4.953 1 98.38 87 LYS B CA 1
ATOM 3058 C C . LYS B 1 87 ? 20.547 10.227 5.727 1 98.38 87 LYS B C 1
ATOM 3060 O O . LYS B 1 87 ? 20.359 11.438 5.574 1 98.38 87 LYS B O 1
ATOM 3065 N N . LEU B 1 88 ? 19.797 9.477 6.477 1 98.56 88 LEU B N 1
ATOM 3066 C CA . LEU B 1 88 ? 18.688 10.023 7.25 1 98.56 88 LEU B CA 1
ATOM 3067 C C . LEU B 1 88 ? 18.766 9.57 8.703 1 98.56 88 LEU B C 1
ATOM 3069 O O . LEU B 1 88 ? 18.906 8.375 8.977 1 98.56 88 LEU B O 1
ATOM 3073 N N . THR B 1 89 ? 18.734 10.5 9.57 1 98.44 89 THR B N 1
ATOM 3074 C CA . THR B 1 89 ? 18.578 10.234 11 1 98.44 89 THR B CA 1
ATOM 3075 C C . THR B 1 89 ? 17.234 10.719 11.508 1 98.44 89 THR B C 1
ATOM 3077 O O . THR B 1 89 ? 16.844 11.867 11.281 1 98.44 89 THR B O 1
ATOM 3080 N N . LEU B 1 90 ? 16.547 9.836 12.125 1 98.25 90 LEU B N 1
ATOM 3081 C CA . LEU B 1 90 ? 15.273 10.172 12.742 1 98.25 90 LEU B CA 1
ATOM 3082 C C . LEU B 1 90 ? 15.383 10.148 14.266 1 98.25 90 LEU B C 1
ATOM 3084 O O . LEU B 1 90 ? 15.891 9.188 14.836 1 98.25 90 LEU B O 1
ATOM 3088 N N . THR B 1 91 ? 14.953 11.227 14.906 1 97.94 91 THR B N 1
ATOM 3089 C CA . THR B 1 91 ? 14.852 11.25 16.359 1 97.94 91 THR B CA 1
ATOM 3090 C C . THR B 1 91 ? 13.414 10.992 16.812 1 97.94 91 THR B C 1
ATOM 3092 O O . THR B 1 91 ? 12.469 11.516 16.219 1 97.94 91 THR B O 1
ATOM 3095 N N . MET B 1 92 ? 13.25 10.141 17.734 1 96 92 MET B N 1
ATOM 3096 C CA . MET B 1 92 ? 11.922 9.773 18.219 1 96 92 MET B CA 1
ATOM 3097 C C . MET B 1 92 ? 11.992 9.258 19.641 1 96 92 MET B C 1
ATOM 3099 O O . MET B 1 92 ? 13.039 8.789 20.094 1 96 92 MET B O 1
ATOM 3103 N N . PRO B 1 93 ? 10.875 9.359 20.406 1 94 93 PRO B N 1
ATOM 3104 C CA . PRO B 1 93 ? 10.859 8.773 21.734 1 94 93 PRO B CA 1
ATOM 3105 C C . PRO B 1 93 ? 11.055 7.254 21.719 1 94 93 PRO B C 1
ATOM 3107 O O . PRO B 1 93 ? 10.617 6.586 20.781 1 94 93 PRO B O 1
ATOM 3110 N N . ASN B 1 94 ? 11.594 6.688 22.797 1 92.62 94 ASN B N 1
ATOM 3111 C CA . ASN B 1 94 ? 11.859 5.254 22.875 1 92.62 94 ASN B CA 1
ATOM 3112 C C . ASN B 1 94 ? 10.586 4.461 23.141 1 92.62 94 ASN B C 1
ATOM 3114 O O . ASN B 1 94 ? 10.617 3.232 23.203 1 92.62 94 ASN B O 1
ATOM 3118 N N . THR B 1 95 ? 9.438 5.18 23.188 1 87.31 95 THR B N 1
ATOM 3119 C CA . THR B 1 95 ? 8.148 4.535 23.391 1 87.31 95 THR B CA 1
ATOM 3120 C C . THR B 1 95 ? 7.516 4.133 22.062 1 87.31 95 THR B C 1
ATOM 3122 O O . THR B 1 95 ? 6.492 3.443 22.047 1 87.31 95 THR B O 1
ATOM 3125 N N . MET B 1 96 ? 8.07 4.543 20.969 1 86.94 96 MET B N 1
ATOM 3126 C CA . MET B 1 96 ? 7.535 4.172 19.656 1 86.94 96 MET B CA 1
ATOM 3127 C C . MET B 1 96 ? 7.609 2.66 19.453 1 86.94 96 MET B C 1
ATOM 3129 O O . MET B 1 96 ? 8.516 2.002 19.953 1 86.94 96 MET B O 1
ATOM 3133 N N . SER B 1 97 ? 6.668 2.213 18.719 1 82 97 SER B N 1
ATOM 3134 C CA . SER B 1 97 ? 6.516 0.771 18.562 1 82 97 SER B CA 1
ATOM 3135 C C . SER B 1 97 ? 7.719 0.159 17.859 1 82 97 SER B C 1
ATOM 3137 O O . SER B 1 97 ? 8.375 0.823 17.062 1 82 97 SER B O 1
ATOM 3139 N N . LEU B 1 98 ? 7.961 -1.074 18.141 1 83.19 98 LEU B N 1
ATOM 3140 C CA . LEU B 1 98 ? 9.039 -1.818 17.5 1 83.19 98 LEU B CA 1
ATOM 3141 C C . LEU B 1 98 ? 8.781 -1.96 16 1 83.19 98 LEU B C 1
ATOM 3143 O O . LEU B 1 98 ? 9.727 -1.937 15.211 1 83.19 98 LEU B O 1
ATOM 3147 N N . GLU B 1 99 ? 7.543 -2.135 15.633 1 83.25 99 GLU B N 1
ATOM 3148 C CA . GLU B 1 99 ? 7.176 -2.295 14.227 1 83.25 99 GLU B CA 1
ATOM 3149 C C . GLU B 1 99 ? 7.625 -1.093 13.398 1 83.25 99 GLU B C 1
ATOM 3151 O O . GLU B 1 99 ? 8.203 -1.254 12.32 1 83.25 99 GLU B O 1
ATOM 3156 N N . ARG B 1 100 ? 7.422 0.045 13.969 1 87.81 100 ARG B N 1
ATOM 3157 C CA . ARG B 1 100 ? 7.82 1.265 13.273 1 87.81 100 ARG B CA 1
ATOM 3158 C C . ARG B 1 100 ? 9.344 1.374 13.188 1 87.81 100 ARG B C 1
ATOM 3160 O O . ARG B 1 100 ? 9.883 1.728 12.133 1 87.81 100 ARG B O 1
ATOM 3167 N N . ARG B 1 101 ? 9.977 1.117 14.234 1 90.88 101 ARG B N 1
ATOM 3168 C CA . ARG B 1 101 ? 11.43 1.2 14.266 1 90.88 101 ARG B CA 1
ATOM 3169 C C . ARG B 1 101 ? 12.055 0.223 13.273 1 90.88 101 ARG B C 1
ATOM 3171 O O . ARG B 1 101 ? 12.992 0.577 12.555 1 90.88 101 ARG B O 1
ATOM 3178 N N . LYS B 1 102 ? 11.5 -1.015 13.227 1 90.19 102 LYS B N 1
ATOM 3179 C CA . LYS B 1 102 ? 11.992 -2.025 12.297 1 90.19 102 LYS B CA 1
ATOM 3180 C C . LYS B 1 102 ? 11.859 -1.554 10.852 1 90.19 102 LYS B C 1
ATOM 3182 O O . LYS B 1 102 ? 12.789 -1.703 10.062 1 90.19 102 LYS B O 1
ATOM 3187 N N . LEU B 1 103 ? 10.773 -1.011 10.57 1 93.38 103 LEU B N 1
ATOM 3188 C CA . LEU B 1 103 ? 10.508 -0.554 9.211 1 93.38 103 LEU B CA 1
ATOM 3189 C C . LEU B 1 103 ? 11.461 0.571 8.82 1 93.38 103 LEU B C 1
ATOM 3191 O O . LEU B 1 103 ? 12.023 0.566 7.723 1 93.38 103 LEU B O 1
ATOM 3195 N N . LEU B 1 104 ? 11.664 1.516 9.734 1 96.44 104 LEU B N 1
ATOM 3196 C CA . LEU B 1 104 ? 12.539 2.652 9.469 1 96.44 104 LEU B CA 1
ATOM 3197 C C . LEU B 1 104 ? 13.984 2.193 9.297 1 96.44 104 LEU B C 1
ATOM 3199 O O . LEU B 1 104 ? 14.68 2.65 8.383 1 96.44 104 LEU B O 1
ATOM 3203 N N . LYS B 1 105 ? 14.398 1.294 10.07 1 95.44 105 LYS B N 1
ATOM 3204 C CA . LYS B 1 105 ? 15.75 0.752 9.953 1 95.44 105 LYS B CA 1
ATOM 3205 C C . LYS B 1 105 ? 15.914 -0.031 8.648 1 95.44 105 LYS B C 1
ATOM 3207 O O . LYS B 1 105 ? 16.969 0.034 8.008 1 95.44 105 LYS B O 1
ATOM 3212 N N . ALA B 1 106 ? 14.875 -0.756 8.359 1 95.69 106 ALA B N 1
ATOM 3213 C CA . ALA B 1 106 ? 14.906 -1.539 7.125 1 95.69 106 ALA B CA 1
ATOM 3214 C C . ALA B 1 106 ? 15.078 -0.637 5.906 1 95.69 106 ALA B C 1
ATOM 3216 O O . ALA B 1 106 ? 15.68 -1.041 4.91 1 95.69 106 ALA B O 1
ATOM 3217 N N . LEU B 1 107 ? 14.625 0.565 6.016 1 97.44 107 LEU B N 1
ATOM 3218 C CA . LEU B 1 107 ? 14.742 1.531 4.926 1 97.44 107 LEU B CA 1
ATOM 3219 C C . LEU B 1 107 ? 16.062 2.283 5.016 1 97.44 107 LEU B C 1
ATOM 3221 O O . LEU B 1 107 ? 16.312 3.203 4.23 1 97.44 107 LEU B O 1
ATOM 3225 N N . GLY B 1 108 ? 16.844 1.961 6.035 1 97 108 GLY B N 1
ATOM 3226 C CA . GLY B 1 108 ? 18.203 2.486 6.098 1 97 108 GLY B CA 1
ATOM 3227 C C . GLY B 1 108 ? 18.328 3.711 6.984 1 97 108 GLY B C 1
ATOM 3228 O O . GLY B 1 108 ? 19.391 4.328 7.051 1 97 108 GLY B O 1
ATOM 3229 N N . ALA B 1 109 ? 17.281 4.062 7.66 1 97.69 109 ALA B N 1
ATOM 3230 C CA . ALA B 1 109 ? 17.344 5.238 8.523 1 97.69 109 ALA B CA 1
ATOM 3231 C C . ALA B 1 109 ? 18.109 4.938 9.805 1 97.69 109 ALA B C 1
ATOM 3233 O O . ALA B 1 109 ? 18.031 3.834 10.344 1 97.69 109 ALA B O 1
ATOM 3234 N N . ASN B 1 110 ? 18.875 5.926 10.234 1 97.19 110 ASN B N 1
ATOM 3235 C CA . ASN B 1 110 ? 19.422 5.91 11.586 1 97.19 110 ASN B CA 1
ATOM 3236 C C . ASN B 1 110 ? 18.406 6.406 12.609 1 97.19 110 ASN B C 1
ATOM 3238 O O . ASN B 1 110 ? 17.719 7.402 12.367 1 97.19 110 ASN B O 1
ATOM 3242 N N . LEU B 1 111 ? 18.281 5.68 13.711 1 96.56 111 LEU B N 1
ATOM 3243 C CA . LEU B 1 111 ? 17.328 6.082 14.734 1 96.56 111 LEU B CA 1
ATOM 3244 C C . LEU B 1 111 ? 18.047 6.551 16 1 96.56 111 LEU B C 1
ATOM 3246 O O . LEU B 1 111 ? 18.938 5.867 16.5 1 96.56 111 LEU B O 1
ATOM 3250 N N . VAL B 1 112 ? 17.688 7.68 16.453 1 96.94 112 VAL B N 1
ATOM 3251 C CA . VAL B 1 112 ? 18.094 8.203 17.75 1 96.94 112 VAL B CA 1
ATOM 3252 C C . VAL B 1 112 ? 16.891 8.273 18.688 1 96.94 112 VAL B C 1
ATOM 3254 O O . VAL B 1 112 ? 15.992 9.094 18.484 1 96.94 112 VAL B O 1
ATOM 3257 N N . LEU B 1 113 ? 16.953 7.43 19.672 1 95.38 113 LEU B N 1
ATOM 3258 C CA . LEU B 1 113 ? 15.836 7.332 20.609 1 95.38 113 LEU B CA 1
ATOM 3259 C C . LEU B 1 113 ? 16.031 8.281 21.781 1 95.38 113 LEU B C 1
ATOM 3261 O O . LEU B 1 113 ? 17.125 8.367 22.344 1 95.38 113 LEU B O 1
ATOM 3265 N N . THR B 1 114 ? 15.008 9.023 22.062 1 96.12 114 THR B N 1
ATOM 3266 C CA . THR B 1 114 ? 15.023 9.953 23.188 1 96.12 114 THR B CA 1
ATOM 3267 C C . THR B 1 114 ? 14.141 9.43 24.312 1 96.12 114 THR B C 1
ATOM 3269 O O . THR B 1 114 ? 13.383 8.477 24.141 1 96.12 114 THR B O 1
ATOM 3272 N N . GLU B 1 115 ? 14.227 10.07 25.484 1 94.31 115 GLU B N 1
ATOM 3273 C CA . GLU B 1 115 ? 13.469 9.648 26.656 1 94.31 115 GLU B CA 1
ATOM 3274 C C . GLU B 1 115 ? 11.969 9.773 26.422 1 94.31 115 GLU B C 1
ATOM 3276 O O . GLU B 1 115 ? 11.477 10.844 26.031 1 94.31 115 GLU B O 1
ATOM 3281 N N . GLY B 1 116 ? 11.281 8.695 26.688 1 90.75 116 GLY B N 1
ATOM 3282 C CA . GLY B 1 116 ? 9.844 8.664 26.469 1 90.75 116 GLY B CA 1
ATOM 3283 C C . GLY B 1 116 ? 9.109 9.781 27.188 1 90.75 116 GLY B C 1
ATOM 3284 O O . GLY B 1 116 ? 8.172 10.367 26.625 1 90.75 116 GLY B O 1
ATOM 3285 N N . ALA B 1 117 ? 9.555 10.164 28.344 1 91.94 117 ALA B N 1
ATOM 3286 C CA . ALA B 1 117 ? 8.891 11.156 29.188 1 91.94 117 ALA B CA 1
ATOM 3287 C C . ALA B 1 117 ? 8.922 12.539 28.547 1 91.94 117 ALA B C 1
ATOM 3289 O O . ALA B 1 117 ? 8.039 13.359 28.797 1 91.94 117 ALA B O 1
ATOM 3290 N N . LYS B 1 118 ? 9.859 12.781 27.75 1 92.5 118 LYS B N 1
ATOM 3291 C CA . LYS B 1 118 ? 10.008 14.086 27.109 1 92.5 118 LYS B CA 1
ATOM 3292 C C . LYS B 1 118 ? 9.164 14.164 25.828 1 92.5 118 LYS B C 1
ATOM 3294 O O . LYS B 1 118 ? 9.008 15.242 25.25 1 92.5 118 LYS B O 1
ATOM 3299 N N . GLY B 1 119 ? 8.695 13.031 25.375 1 90.31 119 GLY B N 1
ATOM 3300 C CA . GLY B 1 119 ? 7.828 12.992 24.203 1 90.31 119 GLY B CA 1
ATOM 3301 C C . GLY B 1 119 ? 8.477 13.562 22.969 1 90.31 119 GLY B C 1
ATOM 3302 O O . GLY B 1 119 ? 9.695 13.445 22.781 1 90.31 119 GLY B O 1
ATOM 3303 N N . MET B 1 120 ? 7.617 14.125 22.156 1 90.31 120 MET B N 1
ATOM 3304 C CA . MET B 1 120 ? 8.109 14.641 20.875 1 90.31 120 MET B CA 1
ATOM 3305 C C . MET B 1 120 ? 8.953 15.891 21.094 1 90.31 120 MET B C 1
ATOM 3307 O O . MET B 1 120 ? 9.82 16.203 20.266 1 90.31 120 MET B O 1
ATOM 3311 N N . LYS B 1 121 ? 8.703 16.656 22.094 1 91.81 121 LYS B N 1
ATOM 3312 C CA . LYS B 1 121 ? 9.555 17.797 22.422 1 91.81 121 LYS B CA 1
ATOM 3313 C C . LYS B 1 121 ? 11.008 17.375 22.609 1 91.81 121 LYS B C 1
ATOM 3315 O O . LYS B 1 121 ? 11.922 18.031 22.109 1 91.81 121 LYS B O 1
ATOM 3320 N N . GLY B 1 122 ? 11.18 16.266 23.328 1 95.38 122 GLY B N 1
ATOM 3321 C CA . GLY B 1 122 ? 12.516 15.719 23.484 1 95.38 122 GLY B CA 1
ATOM 3322 C C . GLY B 1 122 ? 13.156 15.344 22.156 1 95.38 122 GLY B C 1
ATOM 3323 O O . GLY B 1 122 ? 14.344 15.586 21.953 1 95.38 122 GLY B O 1
ATOM 3324 N N . ALA B 1 123 ? 12.414 14.75 21.281 1 96.31 123 ALA B N 1
ATOM 3325 C CA . ALA B 1 123 ? 12.891 14.359 19.953 1 96.31 123 ALA B CA 1
ATOM 3326 C C . ALA B 1 123 ? 13.297 15.578 19.141 1 96.31 123 ALA B C 1
ATOM 3328 O O . ALA B 1 123 ? 14.32 15.562 18.453 1 96.31 123 ALA B O 1
ATOM 3329 N N . ILE B 1 124 ? 12.539 16.641 19.219 1 96.19 124 ILE B N 1
ATOM 3330 C CA . ILE B 1 124 ? 12.82 17.875 18.484 1 96.19 124 ILE B CA 1
ATOM 3331 C C . ILE B 1 124 ? 14.117 18.5 19.016 1 96.19 124 ILE B C 1
ATOM 3333 O O . ILE B 1 124 ? 14.977 18.906 18.219 1 96.19 124 ILE B O 1
ATOM 3337 N N . ASP B 1 125 ? 14.219 18.562 20.297 1 97.56 125 ASP B N 1
ATOM 3338 C CA . ASP B 1 125 ? 15.422 19.109 20.922 1 97.56 125 ASP B CA 1
ATOM 3339 C C . ASP B 1 125 ? 16.656 18.328 20.5 1 97.56 125 ASP B C 1
ATOM 3341 O O . ASP B 1 125 ? 17.703 18.922 20.203 1 97.56 125 ASP B O 1
ATOM 3345 N N . LYS B 1 126 ? 16.531 17.047 20.469 1 97.88 126 LYS B N 1
ATOM 3346 C CA . LYS B 1 126 ? 17.656 16.188 20.094 1 97.88 126 LYS B CA 1
ATOM 3347 C C . LYS B 1 126 ? 18.047 16.422 18.625 1 97.88 126 LYS B C 1
ATOM 3349 O O . LYS B 1 126 ? 19.219 16.453 18.297 1 97.88 126 LYS B O 1
ATOM 3354 N N . ALA B 1 127 ? 17.109 16.5 17.766 1 98.12 127 ALA B N 1
ATOM 3355 C CA . ALA B 1 127 ? 17.375 16.781 16.359 1 98.12 127 ALA B CA 1
ATOM 3356 C C . ALA B 1 127 ? 18.125 18.109 16.188 1 98.12 127 ALA B C 1
ATOM 3358 O O . ALA B 1 127 ? 19.078 18.188 15.43 1 98.12 127 ALA B O 1
ATOM 3359 N N . GLU B 1 128 ? 17.672 19.094 16.922 1 97.88 128 GLU B N 1
ATOM 3360 C CA . GLU B 1 128 ? 18.312 20.406 16.859 1 97.88 128 GLU B CA 1
ATOM 3361 C C . GLU B 1 128 ? 19.734 20.344 17.406 1 97.88 128 GLU B C 1
ATOM 3363 O O . GLU B 1 128 ? 20.641 21 16.875 1 97.88 128 GLU B O 1
ATOM 3368 N N . GLU B 1 129 ? 19.828 19.625 18.453 1 98.38 129 GLU B N 1
ATOM 3369 C CA . GLU B 1 129 ? 21.156 19.422 19.016 1 98.38 129 GLU B CA 1
ATOM 3370 C C . GLU B 1 129 ? 22.109 18.828 17.984 1 98.38 129 GLU B C 1
ATOM 3372 O O . GLU B 1 129 ? 23.234 19.328 17.812 1 98.38 129 GLU B O 1
ATOM 3377 N N . ILE B 1 130 ? 21.688 17.812 17.281 1 98.06 130 ILE B N 1
ATOM 3378 C CA . ILE B 1 130 ? 22.5 17.172 16.266 1 98.06 130 ILE B CA 1
ATOM 3379 C C . ILE B 1 130 ? 22.797 18.156 15.133 1 98.06 130 ILE B C 1
ATOM 3381 O O . ILE B 1 130 ? 23.938 18.297 14.711 1 98.06 130 ILE B O 1
ATOM 3385 N N . ARG B 1 131 ? 21.797 18.812 14.664 1 97.81 131 ARG B N 1
ATOM 3386 C CA . ARG B 1 131 ? 21.969 19.781 13.586 1 97.81 131 ARG B CA 1
ATOM 3387 C C . ARG B 1 131 ? 23 20.844 13.969 1 97.81 131 ARG B C 1
ATOM 3389 O O . ARG B 1 131 ? 23.891 21.172 13.18 1 97.81 131 ARG B O 1
ATOM 3396 N N . LEU B 1 132 ? 22.938 21.344 15.188 1 97.81 132 LEU B N 1
ATOM 3397 C CA . LEU B 1 132 ? 23.781 22.438 15.656 1 97.81 132 LEU B CA 1
ATOM 3398 C C . LEU B 1 132 ? 25.219 21.953 15.867 1 97.81 132 LEU B C 1
ATOM 3400 O O . LEU B 1 132 ? 26.156 22.75 15.852 1 97.81 132 LEU B O 1
ATOM 3404 N N . SER B 1 133 ? 25.375 20.688 16.094 1 97.81 133 SER B N 1
ATOM 3405 C CA . SER B 1 133 ? 26.719 20.141 16.297 1 97.81 133 SER B CA 1
ATOM 3406 C C . SER B 1 133 ? 27.547 20.219 15.016 1 97.81 133 SER B C 1
ATOM 3408 O O . SER B 1 133 ? 28.766 20.219 15.062 1 97.81 133 SER B O 1
ATOM 3410 N N . ALA B 1 134 ? 26.922 20.25 13.844 1 97.44 134 ALA B N 1
ATOM 3411 C CA . ALA B 1 134 ? 27.547 20.422 12.531 1 97.44 134 ALA B CA 1
ATOM 3412 C C . ALA B 1 134 ? 26.547 20.984 11.523 1 97.44 134 ALA B C 1
ATOM 3414 O O . ALA B 1 134 ? 26.125 20.281 10.602 1 97.44 134 ALA B O 1
ATOM 3415 N N . PRO B 1 135 ? 26.297 22.25 11.594 1 96 135 PRO B N 1
ATOM 3416 C CA . PRO B 1 135 ? 25.219 22.875 10.812 1 96 135 PRO B CA 1
ATOM 3417 C C . PRO B 1 135 ? 25.438 22.75 9.305 1 96 135 PRO B C 1
ATOM 3419 O O . PRO B 1 135 ? 24.484 22.812 8.531 1 96 135 PRO B O 1
ATOM 3422 N N . GLU B 1 136 ? 26.672 22.547 8.891 1 96.38 136 GLU B N 1
ATOM 3423 C CA . GLU B 1 136 ? 26.969 22.438 7.469 1 96.38 136 GLU B CA 1
ATOM 3424 C C . GLU B 1 136 ? 26.734 21.016 6.961 1 96.38 136 GLU B C 1
ATOM 3426 O O . GLU B 1 136 ? 26.672 20.781 5.754 1 96.38 136 GLU B O 1
ATOM 3431 N N . LYS B 1 137 ? 26.531 20.141 7.887 1 97.62 137 LYS B N 1
ATOM 3432 C CA . LYS B 1 137 ? 26.453 18.734 7.535 1 97.62 137 LYS B CA 1
ATOM 3433 C C . LYS B 1 137 ? 25.016 18.219 7.602 1 97.62 137 LYS B C 1
ATOM 3435 O O . LYS B 1 137 ? 24.672 17.219 6.969 1 97.62 137 LYS B O 1
ATOM 3440 N N . TYR B 1 138 ? 24.25 18.891 8.422 1 98.44 138 TYR B N 1
ATOM 3441 C CA . TYR B 1 138 ? 22.922 18.359 8.711 1 98.44 138 TYR B CA 1
ATOM 3442 C C . TYR B 1 138 ? 21.828 19.328 8.242 1 98.44 138 TYR B C 1
ATOM 3444 O O . TYR B 1 138 ? 21.984 20.547 8.359 1 98.44 138 TYR B O 1
ATOM 3452 N N . LEU B 1 139 ? 20.766 18.734 7.715 1 98.5 139 LEU B N 1
ATOM 3453 C CA . LEU B 1 139 ? 19.609 19.516 7.273 1 98.5 139 LEU B CA 1
ATOM 3454 C C . LEU B 1 139 ? 18.328 18.969 7.895 1 98.5 139 LEU B C 1
ATOM 3456 O O . LEU B 1 139 ? 18.062 17.766 7.855 1 98.5 139 LEU B O 1
ATOM 3460 N N . ILE B 1 140 ? 17.609 19.828 8.547 1 98.38 140 ILE B N 1
ATOM 3461 C CA . ILE B 1 140 ? 16.25 19.516 8.984 1 98.38 140 ILE B CA 1
ATOM 3462 C C . ILE B 1 140 ? 15.25 20.094 7.977 1 98.38 140 ILE B C 1
ATOM 3464 O O . ILE B 1 140 ? 15.289 21.281 7.668 1 98.38 140 ILE B O 1
ATOM 3468 N N . LEU B 1 141 ? 14.406 19.25 7.441 1 97.81 141 LEU B N 1
ATOM 3469 C CA . LEU B 1 141 ? 13.477 19.703 6.41 1 97.81 141 LEU B CA 1
ATOM 3470 C C . LEU B 1 141 ? 12.289 20.438 7.023 1 97.81 141 LEU B C 1
ATOM 3472 O O . LEU B 1 141 ? 11.828 21.438 6.477 1 97.81 141 LEU B O 1
ATOM 3476 N N . GLY B 1 142 ? 11.773 19.953 8.211 1 97.56 142 GLY B N 1
ATOM 3477 C CA . GLY B 1 142 ? 10.727 20.656 8.93 1 97.56 142 GLY B CA 1
ATOM 3478 C C . GLY B 1 142 ? 9.352 20.469 8.328 1 97.56 142 GLY B C 1
ATOM 3479 O O . GLY B 1 142 ? 8.789 21.391 7.734 1 97.56 142 GLY B O 1
ATOM 3480 N N . GLN B 1 143 ? 8.68 19.375 8.648 1 97.5 143 GLN B N 1
ATOM 3481 C CA . GLN B 1 143 ? 7.438 18.969 8.008 1 97.5 143 GLN B CA 1
ATOM 3482 C C . GLN B 1 143 ? 6.301 19.938 8.328 1 97.5 143 GLN B C 1
ATOM 3484 O O . GLN B 1 143 ? 5.324 20.016 7.582 1 97.5 143 GLN B O 1
ATOM 3489 N N . PHE B 1 144 ? 6.426 20.766 9.422 1 97.75 144 PHE B N 1
ATOM 3490 C CA . PHE B 1 144 ? 5.301 21.578 9.883 1 97.75 144 PHE B CA 1
ATOM 3491 C C . PHE B 1 144 ? 5.352 22.969 9.273 1 97.75 144 PHE B C 1
ATOM 3493 O O . PHE B 1 144 ? 4.352 23.688 9.281 1 97.75 144 PHE B O 1
ATOM 3500 N N . ASP B 1 145 ? 6.48 23.328 8.758 1 98.12 145 ASP B N 1
ATOM 3501 C CA . ASP B 1 145 ? 6.645 24.703 8.32 1 98.12 145 ASP B CA 1
ATOM 3502 C C . ASP B 1 145 ? 7.168 24.781 6.891 1 98.12 145 ASP B C 1
ATOM 3504 O O . ASP B 1 145 ? 7.098 25.828 6.254 1 98.12 145 ASP B O 1
ATOM 3508 N N . ASN B 1 146 ? 7.73 23.672 6.34 1 98.69 146 ASN B N 1
ATOM 3509 C CA . ASN B 1 146 ? 8.32 23.641 5.004 1 98.69 146 ASN B CA 1
ATOM 3510 C C . ASN B 1 146 ? 7.266 23.859 3.92 1 98.69 146 ASN B C 1
ATOM 3512 O O . ASN B 1 146 ? 6.344 23.062 3.775 1 98.69 146 ASN B O 1
ATOM 3516 N N . PRO B 1 147 ? 7.387 24.906 3.102 1 98.75 147 PRO B N 1
ATOM 3517 C CA . PRO B 1 147 ? 6.352 25.219 2.115 1 98.75 147 PRO B CA 1
ATOM 3518 C C . PRO B 1 147 ? 6.25 24.156 1.014 1 98.75 147 PRO B C 1
ATOM 3520 O O . PRO B 1 147 ? 5.246 24.094 0.302 1 98.75 147 PRO B O 1
ATOM 3523 N N . ALA B 1 148 ? 7.277 23.312 0.852 1 98.88 148 ALA B N 1
ATOM 3524 C CA . ALA B 1 148 ? 7.211 22.219 -0.113 1 98.88 148 ALA B CA 1
ATOM 3525 C C . ALA B 1 148 ? 6.129 21.203 0.268 1 98.88 148 ALA B C 1
ATOM 3527 O O . ALA B 1 148 ? 5.664 20.438 -0.576 1 98.88 148 ALA B O 1
ATOM 3528 N N . ASN B 1 149 ? 5.773 21.266 1.566 1 98.88 149 ASN B N 1
ATOM 3529 C CA . ASN B 1 149 ? 4.734 20.391 2.086 1 98.88 149 ASN B CA 1
ATOM 3530 C C . ASN B 1 149 ? 3.369 20.719 1.49 1 98.88 149 ASN B C 1
ATOM 3532 O O . ASN B 1 149 ? 2.814 19.938 0.716 1 98.88 149 ASN B O 1
ATOM 3536 N N . PRO B 1 150 ? 2.779 21.891 1.621 1 98.94 150 PRO B N 1
ATOM 3537 C CA . PRO B 1 150 ? 1.519 22.188 0.937 1 98.94 150 PRO B CA 1
ATOM 3538 C C . PRO B 1 150 ? 1.678 22.281 -0.579 1 98.94 150 PRO B C 1
ATOM 3540 O O . PRO B 1 150 ? 0.74 21.969 -1.321 1 98.94 150 PRO B O 1
ATOM 3543 N N . GLU B 1 151 ? 2.848 22.594 -1.052 1 98.94 151 GLU B N 1
ATOM 3544 C CA . GLU B 1 151 ? 3.092 22.797 -2.479 1 98.94 151 GLU B CA 1
ATOM 3545 C C . GLU B 1 151 ? 2.82 21.516 -3.264 1 98.94 151 GLU B C 1
ATOM 3547 O O . GLU B 1 151 ? 2.227 21.562 -4.344 1 98.94 151 GLU B O 1
ATOM 3552 N N . ILE B 1 152 ? 3.229 20.375 -2.754 1 98.94 152 ILE B N 1
ATOM 3553 C CA . ILE B 1 152 ? 3.096 19.125 -3.494 1 98.94 152 ILE B CA 1
ATOM 3554 C C . ILE B 1 152 ? 1.619 18.766 -3.648 1 98.94 152 ILE B C 1
ATOM 3556 O O . ILE B 1 152 ? 1.221 18.156 -4.645 1 98.94 152 ILE B O 1
ATOM 3560 N N . HIS B 1 153 ? 0.797 19.125 -2.65 1 98.94 153 HIS B N 1
ATOM 3561 C CA . HIS B 1 153 ? -0.636 18.859 -2.74 1 98.94 153 HIS B CA 1
ATOM 3562 C C . HIS B 1 153 ? -1.311 19.828 -3.713 1 98.94 153 HIS B C 1
ATOM 3564 O O . HIS B 1 153 ? -2.287 19.469 -4.371 1 98.94 153 HIS B O 1
ATOM 3570 N N . GLU B 1 154 ? -0.792 21.031 -3.789 1 98.81 154 GLU B N 1
ATOM 3571 C CA . GLU B 1 154 ? -1.269 21.969 -4.805 1 98.81 154 GLU B CA 1
ATOM 3572 C C . GLU B 1 154 ? -0.925 21.484 -6.207 1 98.81 154 GLU B C 1
ATOM 3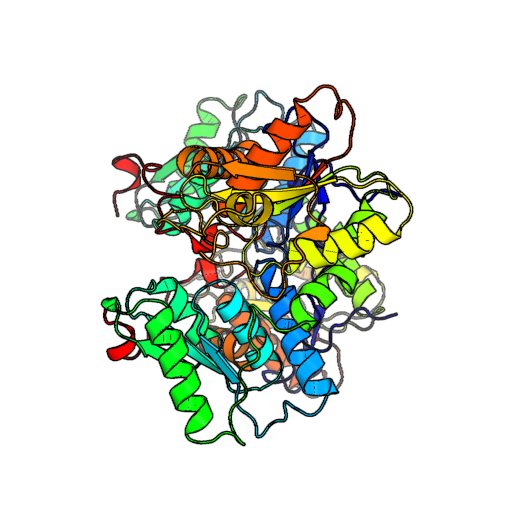574 O O . GLU B 1 154 ? -1.691 21.688 -7.148 1 98.81 154 GLU B O 1
ATOM 3579 N N . LYS B 1 155 ? 0.186 20.781 -6.352 1 98.75 155 LYS B N 1
ATOM 3580 C CA . LYS B 1 155 ? 0.71 20.375 -7.652 1 98.75 155 LYS B CA 1
ATOM 3581 C C . LYS B 1 155 ? 0.166 19.016 -8.07 1 98.75 155 LYS B C 1
ATOM 3583 O O . LYS B 1 155 ? 0.13 18.688 -9.258 1 98.75 155 LYS B O 1
ATOM 3588 N N . THR B 1 156 ? -0.265 18.172 -7.078 1 98.81 156 THR B N 1
ATOM 3589 C CA . THR B 1 156 ? -0.62 16.812 -7.434 1 98.81 156 THR B CA 1
ATOM 3590 C C . THR B 1 156 ? -2.004 16.453 -6.898 1 98.81 156 THR B C 1
ATOM 3592 O O . THR B 1 156 ? -2.98 16.438 -7.648 1 98.81 156 THR B O 1
ATOM 3595 N N . THR B 1 157 ? -2.221 16.453 -5.566 1 98.94 157 THR B N 1
ATOM 3596 C CA . THR B 1 157 ? -3.453 15.961 -4.957 1 98.94 157 THR B CA 1
ATOM 3597 C C . THR B 1 157 ? -4.652 16.781 -5.438 1 98.94 157 THR B C 1
ATOM 3599 O O . THR B 1 157 ? -5.684 16.203 -5.809 1 98.94 157 THR B O 1
ATOM 3602 N N . GLY B 1 158 ? -4.504 18.125 -5.379 1 98.88 158 GLY B N 1
ATOM 3603 C CA . GLY B 1 158 ? -5.562 19 -5.859 1 98.88 158 GLY B CA 1
ATOM 3604 C C . GLY B 1 158 ? -5.941 18.734 -7.305 1 98.88 158 GLY B C 1
ATOM 3605 O O . GLY B 1 158 ? -7.098 18.438 -7.605 1 98.88 158 GLY B O 1
ATOM 3606 N N . PRO B 1 159 ? -4.988 18.828 -8.219 1 98.81 159 PRO B N 1
ATOM 3607 C CA . PRO B 1 159 ? -5.254 18.562 -9.633 1 98.81 159 PRO B CA 1
ATOM 3608 C C . PRO B 1 159 ? -5.84 17.172 -9.867 1 98.81 159 PRO B C 1
ATOM 3610 O O . PRO B 1 159 ? -6.734 17 -10.703 1 98.81 159 PRO B O 1
ATOM 3613 N N . GLU B 1 160 ? -5.34 16.141 -9.172 1 98.88 160 GLU B N 1
ATOM 3614 C CA . GLU B 1 160 ? -5.875 14.797 -9.328 1 98.88 160 GLU B CA 1
ATOM 3615 C C . GLU B 1 160 ? -7.359 14.742 -8.992 1 98.88 160 GLU B C 1
ATOM 3617 O O . GLU B 1 160 ? -8.156 14.172 -9.734 1 98.88 160 GLU B O 1
ATOM 3622 N N . ILE B 1 161 ? -7.699 15.336 -7.84 1 98.88 161 ILE B N 1
ATOM 3623 C CA . ILE B 1 161 ? -9.086 15.344 -7.395 1 98.88 161 ILE B CA 1
ATOM 3624 C C . ILE B 1 161 ? -9.953 16.078 -8.414 1 98.88 161 ILE B C 1
ATOM 3626 O O . ILE B 1 161 ? -11.016 15.586 -8.805 1 98.88 161 ILE B O 1
ATOM 3630 N N . TRP B 1 162 ? -9.523 17.25 -8.828 1 98.75 162 TRP B N 1
ATOM 3631 C CA . TRP B 1 162 ? -10.258 18.047 -9.805 1 98.75 162 TRP B CA 1
ATOM 3632 C C . TRP B 1 162 ? -10.484 17.266 -11.094 1 98.75 162 TRP B C 1
ATOM 3634 O O . TRP B 1 162 ? -11.617 17.156 -11.57 1 98.75 162 TRP B O 1
ATOM 3644 N N . ASN B 1 163 ? -9.422 16.656 -11.633 1 98.56 163 ASN B N 1
ATOM 3645 C CA . ASN B 1 163 ? -9.5 15.914 -12.891 1 98.56 163 ASN B CA 1
ATOM 3646 C C . ASN B 1 163 ? -10.359 14.656 -12.75 1 98.56 163 ASN B C 1
ATOM 3648 O O . ASN B 1 163 ? -11.18 14.367 -13.625 1 98.56 163 ASN B O 1
ATOM 3652 N N . ASP B 1 164 ? -10.195 13.953 -11.695 1 98.62 164 ASP B N 1
ATOM 3653 C CA . ASP B 1 164 ? -10.891 12.688 -11.516 1 98.62 164 ASP B CA 1
ATOM 3654 C C . ASP B 1 164 ? -12.391 12.906 -11.312 1 98.62 164 ASP B C 1
ATOM 3656 O O . ASP B 1 164 ? -13.203 12.023 -11.609 1 98.62 164 ASP B O 1
ATOM 3660 N N . THR B 1 165 ? -12.75 14.094 -10.789 1 98.56 165 THR B N 1
ATOM 3661 C CA . THR B 1 165 ? -14.164 14.398 -10.578 1 98.56 165 THR B CA 1
ATOM 3662 C C . THR B 1 165 ? -14.719 15.219 -11.742 1 98.56 165 THR B C 1
ATOM 3664 O O . THR B 1 165 ? -15.875 15.648 -11.711 1 98.56 165 THR B O 1
ATOM 3667 N N . ASP B 1 166 ? -13.914 15.539 -12.711 1 98.06 166 ASP B N 1
ATOM 3668 C CA . ASP B 1 166 ? -14.281 16.422 -13.805 1 98.06 166 ASP B CA 1
ATOM 3669 C C . ASP B 1 166 ? -14.766 17.781 -13.281 1 98.06 166 ASP B C 1
ATOM 3671 O O . ASP B 1 166 ? -15.758 18.312 -13.773 1 98.06 166 ASP B O 1
ATOM 3675 N N . GLY B 1 167 ? -14.164 18.172 -12.203 1 98 167 GLY B N 1
ATOM 3676 C CA . GLY B 1 167 ? -14.469 19.469 -11.625 1 98 167 GLY B CA 1
ATOM 3677 C C . GLY B 1 167 ? -15.727 19.469 -10.781 1 98 167 GLY B C 1
ATOM 3678 O O . GLY B 1 167 ? -16.203 20.531 -10.359 1 98 167 GLY B O 1
ATOM 3679 N N . GLU B 1 168 ? -16.25 18.328 -10.453 1 97.94 168 GLU B N 1
ATOM 3680 C CA . GLU B 1 168 ? -17.562 18.266 -9.789 1 97.94 168 GLU B CA 1
ATOM 3681 C C . GLU B 1 168 ? -17.406 18.297 -8.273 1 97.94 168 GLU B C 1
ATOM 3683 O O . GLU B 1 168 ? -18.406 18.344 -7.547 1 97.94 168 GLU B O 1
ATOM 3688 N N . VAL B 1 169 ? -16.188 18.281 -7.746 1 98.75 169 VAL B N 1
ATOM 3689 C CA . VAL B 1 169 ? -15.969 18.344 -6.309 1 98.75 169 VAL B CA 1
ATOM 3690 C C . VAL B 1 169 ? -16.547 19.625 -5.746 1 98.75 169 VAL B C 1
ATOM 3692 O O . VAL B 1 169 ? -16.344 20.703 -6.316 1 98.75 169 VAL B O 1
ATOM 3695 N N . ASP B 1 170 ? -17.297 19.5 -4.598 1 98.81 170 ASP B N 1
ATOM 3696 C CA . ASP B 1 170 ? -17.891 20.641 -3.932 1 98.81 170 ASP B CA 1
ATOM 3697 C C . ASP B 1 170 ? -17.297 20.844 -2.541 1 98.81 170 ASP B C 1
ATOM 3699 O O . ASP B 1 170 ? -17.25 21.984 -2.043 1 98.81 170 ASP B O 1
ATOM 3703 N N . VAL B 1 171 ? -17 19.797 -1.913 1 98.94 171 VAL B N 1
ATOM 3704 C CA . VAL B 1 171 ? -16.5 19.797 -0.543 1 98.94 171 VAL B CA 1
ATOM 3705 C C . VAL B 1 171 ? -15.234 18.953 -0.46 1 98.94 171 VAL B C 1
ATOM 3707 O O . VAL B 1 171 ? -15.156 17.875 -1.048 1 98.94 171 VAL B O 1
ATOM 3710 N N . PHE B 1 172 ? -14.234 19.531 0.139 1 98.94 172 PHE B N 1
ATOM 3711 C CA . PHE B 1 172 ? -13 18.797 0.411 1 98.94 172 PHE B CA 1
ATOM 3712 C C . PHE B 1 172 ? -12.797 18.625 1.911 1 98.94 172 PHE B C 1
ATOM 3714 O O . PHE B 1 172 ? -12.789 19.609 2.662 1 98.94 172 PHE B O 1
ATOM 3721 N N . VAL B 1 173 ? -12.633 17.344 2.381 1 98.94 173 VAL B N 1
ATOM 3722 C CA . VAL B 1 173 ? -12.531 17.016 3.797 1 98.94 173 VAL B CA 1
ATOM 3723 C C . VAL B 1 173 ? -11.195 16.328 4.07 1 98.94 173 VAL B C 1
ATOM 3725 O O . VAL B 1 173 ? -10.859 15.336 3.414 1 98.94 173 VAL B O 1
ATOM 3728 N N . ALA B 1 174 ? -10.469 16.812 5.02 1 98.94 174 ALA B N 1
ATOM 3729 C CA . ALA B 1 174 ? -9.211 16.156 5.395 1 98.94 174 ALA B CA 1
ATOM 3730 C C . ALA B 1 174 ? -8.906 16.375 6.875 1 98.94 174 ALA B C 1
ATOM 3732 O O . ALA B 1 174 ? -9.141 17.453 7.414 1 98.94 174 ALA B O 1
ATOM 3733 N N . GLY B 1 175 ? -8.398 15.281 7.512 1 98.88 175 GLY B N 1
ATOM 3734 C CA . GLY B 1 175 ? -7.781 15.484 8.812 1 98.88 175 GLY B CA 1
ATOM 3735 C C . GLY B 1 175 ? -6.531 16.344 8.758 1 98.88 175 GLY B C 1
ATOM 3736 O O . GLY B 1 175 ? -5.785 16.297 7.777 1 98.88 175 GLY B O 1
ATOM 3737 N N . VAL B 1 176 ? -6.27 17.062 9.867 1 98.81 176 VAL B N 1
ATOM 3738 C CA . VAL B 1 176 ? -5.164 18.016 9.836 1 98.81 176 VAL B CA 1
ATOM 3739 C C . VAL B 1 176 ? -4.059 17.547 10.781 1 98.81 176 VAL B C 1
ATOM 3741 O O . VAL B 1 176 ? -4.266 17.469 11.992 1 98.81 176 VAL B O 1
ATOM 3744 N N . GLY B 1 177 ? -2.961 17.203 10.156 1 97.25 177 GLY B N 1
ATOM 3745 C CA . GLY B 1 177 ? -1.713 17 10.883 1 97.25 177 GLY B CA 1
ATOM 3746 C C . GLY B 1 177 ? -0.734 18.141 10.703 1 97.25 177 GLY B C 1
ATOM 3747 O O . GLY B 1 177 ? -0.814 19.141 11.414 1 97.25 177 GLY B O 1
ATOM 3748 N N . THR B 1 178 ? -0.004 18.078 9.594 1 97.75 178 THR B N 1
ATOM 3749 C CA . THR B 1 178 ? 0.962 19.125 9.297 1 97.75 178 THR B CA 1
ATOM 3750 C C . THR B 1 178 ? 0.287 20.297 8.586 1 97.75 178 THR B C 1
ATOM 3752 O O . THR B 1 178 ? 0.876 21.375 8.445 1 97.75 178 THR B O 1
ATOM 3755 N N . GLY B 1 179 ? -0.874 20.094 8.164 1 98.56 179 GLY B N 1
ATOM 3756 C CA . GLY B 1 179 ? -1.649 21.156 7.535 1 98.56 179 GLY B CA 1
ATOM 3757 C C . GLY B 1 179 ? -1.436 21.25 6.035 1 98.56 179 GLY B C 1
ATOM 3758 O O . GLY B 1 179 ? -2.166 21.953 5.344 1 98.56 179 GLY B O 1
ATOM 3759 N N . GLY B 1 180 ? -0.486 20.469 5.484 1 98.75 180 GLY B N 1
ATOM 3760 C CA . GLY B 1 180 ? -0.12 20.578 4.078 1 98.75 180 GLY B CA 1
ATOM 3761 C C . GLY B 1 180 ? -1.213 20.094 3.143 1 98.75 180 GLY B C 1
ATOM 3762 O O . GLY B 1 180 ? -1.492 20.734 2.127 1 98.75 180 GLY B O 1
ATOM 3763 N N . THR B 1 181 ? -1.855 18.969 3.459 1 98.94 181 THR B N 1
ATOM 3764 C CA . THR B 1 181 ? -2.869 18.375 2.59 1 98.94 181 THR B CA 1
ATOM 3765 C C . THR B 1 181 ? -4.062 19.328 2.436 1 98.94 181 THR B C 1
ATOM 3767 O O . THR B 1 181 ? -4.434 19.688 1.316 1 98.94 181 THR B O 1
ATOM 3770 N N . LEU B 1 182 ? -4.602 19.766 3.568 1 98.94 182 LEU B N 1
ATOM 3771 C CA . LEU B 1 182 ? -5.773 20.625 3.514 1 98.94 182 LEU B CA 1
ATOM 3772 C C . LEU B 1 182 ? -5.453 21.938 2.797 1 98.94 182 LEU B C 1
ATOM 3774 O O . LEU B 1 182 ? -6.203 22.359 1.918 1 98.94 182 LEU B O 1
ATOM 3778 N N . THR B 1 183 ? -4.324 22.516 3.152 1 98.88 183 THR B N 1
ATOM 3779 C CA . THR B 1 183 ? -3.938 23.797 2.598 1 98.88 183 THR B CA 1
ATOM 3780 C C . THR B 1 183 ? -3.699 23.703 1.094 1 98.88 183 THR B C 1
ATOM 3782 O O . THR B 1 183 ? -4.293 24.438 0.31 1 98.88 183 THR B O 1
ATOM 3785 N N . GLY B 1 184 ? -2.854 22.75 0.691 1 98.94 184 GLY B N 1
ATOM 3786 C CA . GLY B 1 184 ? -2.467 22.641 -0.707 1 98.94 184 GLY B CA 1
ATOM 3787 C C . GLY B 1 184 ? -3.625 22.281 -1.619 1 98.94 184 GLY B C 1
ATOM 3788 O O . GLY B 1 184 ? -3.791 22.875 -2.684 1 98.94 184 GLY B O 1
ATOM 3789 N N . VAL B 1 185 ? -4.426 21.312 -1.234 1 98.94 185 VAL B N 1
ATOM 3790 C CA . VAL B 1 185 ? -5.555 20.891 -2.051 1 98.94 185 VAL B CA 1
ATOM 3791 C C . VAL B 1 185 ? -6.586 22.016 -2.152 1 98.94 185 VAL B C 1
ATOM 3793 O O . VAL B 1 185 ? -7.074 22.312 -3.242 1 98.94 185 VAL B O 1
ATOM 3796 N N . SER B 1 186 ? -6.875 22.625 -1.021 1 98.88 186 SER B N 1
ATOM 3797 C CA . SER B 1 186 ? -7.879 23.688 -1.007 1 98.88 186 SER B CA 1
ATOM 3798 C C . SER B 1 186 ? -7.438 24.875 -1.853 1 98.88 186 SER B C 1
ATOM 3800 O O . SER B 1 186 ? -8.242 25.453 -2.584 1 98.88 186 SER B O 1
ATOM 3802 N N . ARG B 1 187 ? -6.176 25.281 -1.693 1 98.75 187 ARG B N 1
ATOM 3803 C CA . ARG B 1 187 ? -5.668 26.375 -2.523 1 98.75 187 ARG B CA 1
ATOM 3804 C C . ARG B 1 187 ? -5.895 26.094 -4.004 1 98.75 187 ARG B C 1
ATOM 3806 O O . ARG B 1 187 ? -6.391 26.938 -4.738 1 98.75 187 ARG B O 1
ATOM 3813 N N . TYR B 1 188 ? -5.562 24.875 -4.469 1 98.94 188 TYR B N 1
ATOM 3814 C CA . TYR B 1 188 ? -5.73 24.516 -5.875 1 98.94 188 TYR B CA 1
ATOM 3815 C C . TYR B 1 188 ? -7.199 24.531 -6.27 1 98.94 188 TYR B C 1
ATOM 3817 O O . TYR B 1 188 ? -7.57 25.156 -7.277 1 98.94 188 TYR B O 1
ATOM 3825 N N . LEU B 1 189 ? -8.039 23.828 -5.484 1 98.81 189 LEU B N 1
ATOM 3826 C CA . LEU B 1 189 ? -9.445 23.672 -5.852 1 98.81 189 LEU B CA 1
ATOM 3827 C C . LEU B 1 189 ? -10.141 25.031 -5.895 1 98.81 189 LEU B C 1
ATOM 3829 O O . LEU B 1 189 ? -10.93 25.297 -6.805 1 98.81 189 LEU B O 1
ATOM 3833 N N . LYS B 1 190 ? -9.891 25.891 -4.938 1 98.56 190 LYS B N 1
ATOM 3834 C CA . LYS B 1 190 ? -10.539 27.203 -4.879 1 98.56 190 LYS B CA 1
ATOM 3835 C C . LYS B 1 190 ? -10.047 28.109 -6.008 1 98.56 190 LYS B C 1
ATOM 3837 O O . LYS B 1 190 ? -10.75 29.031 -6.414 1 98.56 190 LYS B O 1
ATOM 3842 N N . ALA B 1 191 ? -8.898 27.844 -6.512 1 98.38 191 ALA B N 1
ATOM 3843 C CA . ALA B 1 191 ? -8.352 28.641 -7.605 1 98.38 191 ALA B CA 1
ATOM 3844 C C . ALA B 1 191 ? -9.016 28.281 -8.93 1 98.38 191 ALA B C 1
ATOM 3846 O O . ALA B 1 191 ? -8.844 28.984 -9.93 1 98.38 191 ALA B O 1
ATOM 3847 N N . GLN B 1 192 ? -9.805 27.219 -8.969 1 97.75 192 GLN B N 1
ATOM 3848 C CA . GLN B 1 192 ? -10.438 26.766 -10.203 1 97.75 192 GLN B CA 1
ATOM 3849 C C . GLN B 1 192 ? -11.672 27.594 -10.531 1 97.75 192 GLN B C 1
ATOM 3851 O O . GLN B 1 192 ? -12.273 27.438 -11.594 1 97.75 192 GLN B O 1
ATOM 3856 N N . GLY B 1 193 ? -12.164 28.469 -9.609 1 94.25 193 GLY B N 1
ATOM 3857 C CA . GLY B 1 193 ? -13.25 29.391 -9.891 1 94.25 193 GLY B CA 1
ATOM 3858 C C . GLY B 1 193 ? -14.602 28.891 -9.406 1 94.25 193 GLY B C 1
ATOM 3859 O O . GLY B 1 193 ? -15.633 29.5 -9.703 1 94.25 193 GLY B O 1
ATOM 3860 N N . LYS B 1 194 ? -14.602 27.797 -8.797 1 93.81 194 LYS B N 1
ATOM 3861 C CA . LYS B 1 194 ? -15.828 27.266 -8.195 1 93.81 194 LYS B CA 1
ATOM 3862 C C . LYS B 1 194 ? -15.781 27.359 -6.676 1 93.81 194 LYS B C 1
ATOM 3864 O O . LYS B 1 194 ? -14.695 27.375 -6.082 1 93.81 194 LYS B O 1
ATOM 3869 N N . THR B 1 195 ? -16.969 27.5 -6.121 1 96 195 THR B N 1
ATOM 3870 C CA . THR B 1 195 ? -17.031 27.531 -4.664 1 96 195 THR B CA 1
ATOM 3871 C C . THR B 1 195 ? -16.734 26.156 -4.078 1 96 195 THR B C 1
ATOM 3873 O O . THR B 1 195 ? -17.375 25.156 -4.434 1 96 195 THR B O 1
ATOM 3876 N N . ILE B 1 196 ? -15.742 26.094 -3.303 1 98.25 196 ILE B N 1
ATOM 3877 C CA . ILE B 1 196 ? -15.312 24.859 -2.633 1 98.25 196 ILE B CA 1
ATOM 3878 C C . ILE B 1 196 ? -15.398 25.047 -1.118 1 98.25 196 ILE B C 1
ATOM 3880 O O . ILE B 1 196 ? -14.945 26.062 -0.586 1 98.25 196 ILE B O 1
ATOM 3884 N N . THR B 1 197 ? -16.031 24.156 -0.422 1 98.88 197 THR B N 1
ATOM 3885 C CA . THR B 1 197 ? -16.016 24.141 1.037 1 98.88 197 THR B CA 1
ATOM 3886 C C . THR B 1 197 ? -14.875 23.25 1.55 1 98.88 197 THR B C 1
ATOM 3888 O O . THR B 1 197 ? -14.883 22.031 1.329 1 98.88 197 THR B O 1
ATOM 3891 N N . SER B 1 198 ? -13.922 23.828 2.162 1 98.88 198 SER B N 1
ATOM 3892 C CA . SER B 1 198 ? -12.812 23.109 2.77 1 98.88 198 SER B CA 1
ATOM 3893 C C . SER B 1 198 ? -13.086 22.812 4.238 1 98.88 198 SER B C 1
ATOM 3895 O O . SER B 1 198 ? -13.328 23.719 5.027 1 98.88 198 SER B O 1
ATOM 3897 N N . VAL B 1 199 ? -13.008 21.562 4.613 1 98.94 199 VAL B N 1
ATOM 3898 C CA . VAL B 1 199 ? -13.367 21.125 5.953 1 98.94 199 VAL B CA 1
ATOM 3899 C C . VAL B 1 199 ? -12.141 20.547 6.656 1 98.94 199 VAL B C 1
ATOM 3901 O O . VAL B 1 199 ? -11.555 19.562 6.184 1 98.94 199 VAL B O 1
ATOM 3904 N N . ALA B 1 200 ? -11.766 21.141 7.766 1 98.94 200 ALA B N 1
ATOM 3905 C CA . ALA B 1 200 ? -10.711 20.609 8.625 1 98.94 200 ALA B CA 1
ATOM 3906 C C . ALA B 1 200 ? -11.266 19.656 9.672 1 98.94 200 ALA B C 1
ATOM 3908 O O . ALA B 1 200 ? -12.242 19.984 10.359 1 98.94 200 ALA B O 1
ATOM 3909 N N . VAL B 1 201 ? -10.695 18.5 9.766 1 98.94 201 VAL B N 1
ATOM 3910 C CA . VAL B 1 201 ? -11.109 17.531 10.773 1 98.94 201 VAL B CA 1
ATOM 3911 C C . VAL B 1 201 ? -10.062 17.453 11.883 1 98.94 201 VAL B C 1
ATOM 3913 O O . VAL B 1 201 ? -8.859 17.359 11.609 1 98.94 201 VAL B O 1
ATOM 3916 N N . GLU B 1 202 ? -10.461 17.547 13.102 1 98.88 202 GLU B N 1
ATOM 3917 C CA . GLU B 1 202 ? -9.578 17.438 14.266 1 98.88 202 GLU B CA 1
ATOM 3918 C C . GLU B 1 202 ? -10.242 16.656 15.383 1 98.88 202 GLU B C 1
ATOM 3920 O O . GLU B 1 202 ? -11.453 16.406 15.352 1 98.88 202 GLU B O 1
ATOM 3925 N N . PRO B 1 203 ? -9.469 16.125 16.359 1 98.81 203 PRO B N 1
ATOM 3926 C CA . PRO B 1 203 ? -10.055 15.383 17.469 1 98.81 203 PRO B CA 1
ATOM 3927 C C . PRO B 1 203 ? -10.867 16.281 18.406 1 98.81 203 PRO B C 1
ATOM 3929 O O . PRO B 1 203 ? -10.461 17.406 18.703 1 98.81 203 PRO B O 1
ATOM 3932 N N . VAL B 1 204 ? -11.953 15.727 18.922 1 98.69 204 VAL B N 1
ATOM 3933 C CA . VAL B 1 204 ? -12.773 16.438 19.906 1 98.69 204 VAL B CA 1
ATOM 3934 C C . VAL B 1 204 ? -11.93 16.781 21.125 1 98.69 204 VAL B C 1
ATOM 3936 O O . VAL B 1 204 ? -12.094 17.844 21.719 1 98.69 204 VAL B O 1
ATOM 3939 N N . ASP B 1 205 ? -10.969 15.984 21.422 1 98.19 205 ASP B N 1
ATOM 3940 C CA . ASP B 1 205 ? -10.188 16.125 22.656 1 98.19 205 ASP B CA 1
ATOM 3941 C C . ASP B 1 205 ? -9.031 17.094 22.453 1 98.19 205 ASP B C 1
ATOM 3943 O O . ASP B 1 205 ? -8.352 17.469 23.422 1 98.19 205 ASP B O 1
ATOM 3947 N N . SER B 1 206 ? -8.797 17.547 21.297 1 98.12 206 SER B N 1
ATOM 3948 C CA . SER B 1 206 ? -7.738 18.484 20.969 1 98.12 206 SER B CA 1
ATOM 3949 C C . SER B 1 206 ? -8.156 19.422 19.844 1 98.12 206 SER B C 1
ATOM 3951 O O . SER B 1 206 ? -7.531 19.453 18.781 1 98.12 206 SER B O 1
ATOM 3953 N N . PRO B 1 207 ? -9.156 20.25 20.078 1 98.19 207 PRO B N 1
ATOM 3954 C CA . PRO B 1 207 ? -9.766 21.062 19.031 1 98.19 207 PRO B CA 1
ATOM 3955 C C . PRO B 1 207 ? -9.039 22.391 18.828 1 98.19 207 PRO B C 1
ATOM 3957 O O . PRO B 1 207 ? -9.664 23.453 18.891 1 98.19 207 PRO B O 1
ATOM 3960 N N . VAL B 1 208 ? -7.797 22.359 18.453 1 98.25 208 VAL B N 1
ATOM 3961 C CA . VAL B 1 208 ? -6.906 23.516 18.453 1 98.25 208 VAL B CA 1
ATOM 3962 C C . VAL B 1 208 ? -7.254 24.422 17.281 1 98.25 208 VAL B C 1
ATOM 3964 O O . VAL B 1 208 ? -7.121 25.656 17.391 1 98.25 208 VAL B O 1
ATOM 3967 N N . ILE B 1 209 ? -7.719 23.859 16.172 1 98.81 209 ILE B N 1
ATOM 3968 C CA . ILE B 1 209 ? -8.047 24.656 15 1 98.81 209 ILE B CA 1
ATOM 3969 C C . ILE B 1 209 ? -9.297 25.484 15.273 1 98.81 209 ILE B C 1
ATOM 3971 O O . ILE B 1 209 ? -9.312 26.688 15 1 98.81 209 ILE B O 1
ATOM 3975 N N . ALA B 1 210 ? -10.305 24.859 15.82 1 98.62 210 ALA B N 1
ATOM 3976 C CA . ALA B 1 210 ? -11.516 25.578 16.188 1 98.62 210 ALA B CA 1
ATOM 3977 C C . ALA B 1 210 ? -11.203 26.688 17.188 1 98.62 210 ALA B C 1
ATOM 3979 O O . ALA B 1 210 ? -11.734 27.797 17.078 1 98.62 210 ALA B O 1
ATOM 3980 N N . GLN B 1 211 ? -10.367 26.359 18.141 1 98.62 211 GLN B N 1
ATOM 3981 C CA . GLN B 1 211 ? -9.969 27.344 19.141 1 98.62 211 GLN B CA 1
ATOM 3982 C C . GLN B 1 211 ? -9.273 28.531 18.484 1 98.62 211 GLN B C 1
ATOM 3984 O O . GLN B 1 211 ? -9.609 29.688 18.75 1 98.62 211 GLN B O 1
ATOM 3989 N N . ALA B 1 212 ? -8.344 28.219 17.594 1 98.62 212 ALA B N 1
ATOM 3990 C CA . ALA B 1 212 ? -7.605 29.281 16.891 1 98.62 212 ALA B CA 1
ATOM 3991 C C . ALA B 1 212 ? -8.547 30.156 16.078 1 98.62 212 ALA B C 1
ATOM 3993 O O . ALA B 1 212 ? -8.453 31.391 16.125 1 98.62 212 ALA B O 1
ATOM 3994 N N . LEU B 1 213 ? -9.414 29.578 15.367 1 98.44 213 LEU B N 1
ATOM 3995 C CA . LEU B 1 213 ? -10.336 30.312 14.508 1 98.44 213 LEU B CA 1
ATOM 3996 C C . LEU B 1 213 ? -11.273 31.188 15.336 1 98.44 213 LEU B C 1
ATOM 3998 O O . LEU B 1 213 ? -11.703 32.25 14.883 1 98.44 213 LEU B O 1
ATOM 4002 N N . ALA B 1 214 ? -11.516 30.797 16.531 1 98.06 214 ALA B N 1
ATOM 4003 C CA . ALA B 1 214 ? -12.414 31.531 17.422 1 98.06 214 ALA B CA 1
ATOM 4004 C C . ALA B 1 214 ? -11.648 32.562 18.25 1 98.06 214 ALA B C 1
ATOM 4006 O O . ALA B 1 214 ? -12.234 33.281 19.062 1 98.06 214 ALA B O 1
ATOM 4007 N N . GLY B 1 215 ? -10.383 32.625 18.062 1 97.56 215 GLY B N 1
ATOM 4008 C CA . GLY B 1 215 ? -9.57 33.531 18.844 1 97.56 215 GLY B CA 1
ATOM 4009 C C . GLY B 1 215 ? -9.406 33.125 20.297 1 97.56 215 GLY B C 1
ATOM 4010 O O . GLY B 1 215 ? -9.195 33.969 21.172 1 97.56 215 GLY B O 1
ATOM 4011 N N . GLN B 1 216 ? -9.562 31.906 20.516 1 97.94 216 GLN B N 1
ATOM 4012 C CA . GLN B 1 216 ? -9.422 31.375 21.875 1 97.94 216 GLN B CA 1
ATOM 4013 C C . GLN B 1 216 ? -8.008 30.859 22.125 1 97.94 216 GLN B C 1
ATOM 4015 O O . GLN B 1 216 ? -7.281 30.547 21.172 1 97.94 216 GLN B O 1
ATOM 4020 N N . PRO B 1 217 ? -7.625 30.797 23.422 1 97.5 217 PRO B N 1
ATOM 4021 C CA . PRO B 1 217 ? -6.332 30.172 23.719 1 97.5 217 PRO B CA 1
ATOM 4022 C C . PRO B 1 217 ? -6.266 28.719 23.266 1 97.5 217 PRO B C 1
ATOM 4024 O O . PRO B 1 217 ? -7.246 27.984 23.406 1 97.5 217 PRO B O 1
ATOM 4027 N N . ILE B 1 218 ? -5.172 28.328 22.781 1 97.62 218 ILE B N 1
ATOM 4028 C CA . ILE B 1 218 ? -4.953 26.969 22.312 1 97.62 218 ILE B CA 1
ATOM 4029 C C . ILE B 1 218 ? -4.766 26.031 23.5 1 97.62 218 ILE B C 1
ATOM 4031 O O . ILE B 1 218 ? -3.891 26.266 24.344 1 97.62 218 ILE B O 1
ATOM 4035 N N . GLN B 1 219 ? -5.609 25.062 23.625 1 97.12 219 GLN B N 1
ATOM 4036 C CA . GLN B 1 219 ? -5.559 24.047 24.672 1 97.12 219 GLN B CA 1
ATOM 4037 C C . GLN B 1 219 ? -5.645 22.641 24.094 1 97.12 219 GLN B C 1
ATOM 4039 O O . GLN B 1 219 ? -6.723 22.047 24.031 1 97.12 219 GLN B O 1
ATOM 4044 N N . PRO B 1 220 ? -4.504 22.094 23.734 1 97.06 220 PRO B N 1
ATOM 4045 C CA . PRO B 1 220 ? -4.5 20.734 23.188 1 97.06 220 PRO B CA 1
ATOM 4046 C C . PRO B 1 220 ? -4.797 19.672 24.25 1 97.06 220 PRO B C 1
ATOM 4048 O O . PRO B 1 220 ? -4.711 19.953 25.453 1 97.06 220 PRO B O 1
ATOM 4051 N N . GLY B 1 221 ? -5.234 18.484 23.906 1 96.19 221 GLY B N 1
ATOM 4052 C CA . GLY B 1 221 ? -5.461 17.344 24.781 1 96.19 221 GLY B CA 1
ATOM 4053 C C . GLY B 1 221 ? -5.086 16.031 24.125 1 96.19 221 GLY B C 1
ATOM 4054 O O . GLY B 1 221 ? -4.965 15.938 22.906 1 96.19 221 GLY B O 1
ATOM 4055 N N . PRO B 1 222 ? -4.812 15.039 24.953 1 95.19 222 PRO B N 1
ATOM 4056 C CA . PRO B 1 222 ? -4.488 13.719 24.422 1 95.19 222 PRO B CA 1
ATOM 4057 C C . PRO B 1 222 ? -5.648 13.086 23.641 1 95.19 222 PRO B C 1
ATOM 4059 O O . PRO B 1 222 ? -6.812 13.281 24.016 1 95.19 222 PRO B O 1
ATOM 4062 N N . HIS B 1 223 ? -5.359 12.445 22.641 1 96.31 223 HIS B N 1
ATOM 4063 C CA . HIS B 1 223 ? -6.34 11.711 21.844 1 96.31 223 HIS B CA 1
ATOM 4064 C C . HIS B 1 223 ? -5.699 10.508 21.156 1 96.31 223 HIS B C 1
ATOM 4066 O O . HIS B 1 223 ? -4.48 10.336 21.203 1 96.31 223 HIS B O 1
ATOM 4072 N N . LYS B 1 224 ? -6.52 9.617 20.438 1 95.25 224 LYS B N 1
ATOM 4073 C CA . LYS B 1 224 ? -6.055 8.352 19.875 1 95.25 224 LYS B CA 1
ATOM 4074 C C . LYS B 1 224 ? -6.078 8.383 18.359 1 95.25 224 LYS B C 1
ATOM 4076 O O . LYS B 1 224 ? -5.863 7.355 17.703 1 95.25 224 LYS B O 1
ATOM 4081 N N . ILE B 1 225 ? -6.367 9.5 17.75 1 96.75 225 ILE B N 1
ATOM 4082 C CA . ILE B 1 225 ? -6.473 9.594 16.297 1 96.75 225 ILE B CA 1
ATOM 4083 C C . ILE B 1 225 ? -5.113 9.961 15.703 1 96.75 225 ILE B C 1
ATOM 4085 O O . ILE B 1 225 ? -4.855 11.133 15.398 1 96.75 225 ILE B O 1
ATOM 4089 N N . GLN B 1 226 ? -4.34 8.992 15.477 1 91.12 226 GLN B N 1
ATOM 4090 C CA . GLN B 1 226 ? -2.957 9.164 15.039 1 91.12 226 GLN B CA 1
ATOM 4091 C C . GLN B 1 226 ? -2.895 9.852 13.672 1 91.12 226 GLN B C 1
ATOM 4093 O O . GLN B 1 226 ? -3.689 9.547 12.781 1 91.12 226 GLN B O 1
ATOM 4098 N N . GLY B 1 227 ? -1.997 10.773 13.477 1 92.19 227 GLY B N 1
ATOM 4099 C CA . GLY B 1 227 ? -1.743 11.422 12.195 1 92.19 227 GLY B CA 1
ATOM 4100 C C . GLY B 1 227 ? -2.332 12.82 12.109 1 92.19 227 GLY B C 1
ATOM 4101 O O . GLY B 1 227 ? -1.966 13.602 11.234 1 92.19 227 GLY B O 1
ATOM 4102 N N . ILE B 1 228 ? -3.281 13.102 13.008 1 96.88 228 ILE B N 1
ATOM 4103 C CA . ILE B 1 228 ? -3.861 14.438 13 1 96.88 228 ILE B CA 1
ATOM 4104 C C . ILE B 1 228 ? -3.875 15.008 14.414 1 96.88 228 ILE B C 1
ATOM 4106 O O . ILE B 1 228 ? -3.436 14.352 15.359 1 96.88 228 ILE B O 1
ATOM 4110 N N . GLY B 1 229 ? -4.246 16.25 14.578 1 95.75 229 GLY B N 1
ATOM 4111 C CA . GLY B 1 229 ? -4.309 16.875 15.891 1 95.75 229 GLY B CA 1
ATOM 4112 C C . GLY B 1 229 ? -2.951 17.031 16.547 1 95.75 229 GLY B C 1
ATOM 4113 O O . GLY B 1 229 ? -2.717 16.516 17.641 1 95.75 229 GLY B O 1
ATOM 4114 N N . ALA B 1 230 ? -2.059 17.75 16 1 90.88 230 ALA B N 1
ATOM 4115 C CA . ALA B 1 230 ? -0.671 17.875 16.453 1 90.88 230 ALA B CA 1
ATOM 4116 C C . ALA B 1 230 ? -0.582 18.641 17.766 1 90.88 230 ALA B C 1
ATOM 4118 O O . ALA B 1 230 ? 0.458 18.641 18.422 1 90.88 230 ALA B O 1
ATOM 4119 N N . GLY B 1 231 ? -1.589 19.312 18.156 1 94.94 231 GLY B N 1
ATOM 4120 C CA . GLY B 1 231 ? -1.61 20.031 19.422 1 94.94 231 GLY B CA 1
ATOM 4121 C C . GLY B 1 231 ? -1.191 21.484 19.297 1 94.94 231 GLY B C 1
ATOM 4122 O O . GLY B 1 231 ? -1.108 22.219 20.281 1 94.94 231 GLY B O 1
ATOM 4123 N N . PHE B 1 232 ? -0.913 21.969 18.156 1 96.5 232 PHE B N 1
ATOM 4124 C CA . PHE B 1 232 ? -0.592 23.344 17.797 1 96.5 232 PHE B CA 1
ATOM 4125 C C . PHE B 1 232 ? -1.015 23.641 16.359 1 96.5 232 PHE B C 1
ATOM 4127 O O . PHE B 1 232 ? -1.471 22.75 15.641 1 96.5 232 PHE B O 1
ATOM 4134 N N . ILE B 1 233 ? -0.967 24.891 15.953 1 98.19 233 ILE B N 1
ATOM 4135 C CA . ILE B 1 233 ? -1.254 25.266 14.57 1 98.19 233 ILE B CA 1
ATOM 4136 C C . ILE B 1 233 ? 0.029 25.203 13.742 1 98.19 233 ILE B C 1
ATOM 4138 O O . ILE B 1 233 ? 0.908 26.062 13.898 1 98.19 233 ILE B O 1
ATOM 4142 N N . PRO B 1 234 ? 0.106 24.219 12.844 1 98.06 234 PRO B N 1
ATOM 4143 C CA . PRO B 1 234 ? 1.313 24.156 12.016 1 98.06 234 PRO B CA 1
ATOM 4144 C C . PRO B 1 234 ? 1.471 25.375 11.109 1 98.06 234 PRO B C 1
ATOM 4146 O O . PRO B 1 234 ? 0.476 25.922 10.625 1 98.06 234 PRO B O 1
ATOM 4149 N N . GLY B 1 235 ? 2.727 25.719 10.844 1 98.44 235 GLY B N 1
ATOM 4150 C CA . GLY B 1 235 ? 2.998 26.828 9.93 1 98.44 235 GLY B CA 1
ATOM 4151 C C . GLY B 1 235 ? 2.449 26.609 8.539 1 98.44 235 GLY B C 1
ATOM 4152 O O . GLY B 1 235 ? 2.105 27.562 7.836 1 98.44 235 GLY B O 1
ATOM 4153 N N . ASN B 1 236 ? 2.227 25.359 8.125 1 98.69 236 ASN B N 1
ATOM 4154 C CA . ASN B 1 236 ? 1.751 25 6.797 1 98.69 236 ASN B CA 1
ATOM 4155 C C . ASN B 1 236 ? 0.235 25.125 6.684 1 98.69 236 ASN B C 1
ATOM 4157 O O . ASN B 1 236 ? -0.32 25.062 5.586 1 98.69 236 ASN B O 1
ATOM 4161 N N . LEU B 1 237 ? -0.411 25.281 7.809 1 98.81 237 LEU B N 1
ATOM 4162 C CA . LEU B 1 237 ? -1.868 25.344 7.781 1 98.81 237 LEU B CA 1
ATOM 4163 C C . LEU B 1 237 ? -2.34 26.781 7.566 1 98.81 237 LEU B C 1
ATOM 4165 O O . LEU B 1 237 ? -2.131 27.641 8.422 1 98.81 237 LEU B O 1
ATOM 4169 N N . ASP B 1 238 ? -2.926 27.031 6.453 1 98.69 238 ASP B N 1
ATOM 4170 C CA . ASP B 1 238 ? -3.551 28.328 6.18 1 98.69 238 ASP B CA 1
ATOM 4171 C C . ASP B 1 238 ? -4.961 28.391 6.762 1 98.69 238 ASP B C 1
ATOM 4173 O O . ASP B 1 238 ? -5.914 27.906 6.148 1 98.69 238 ASP B O 1
ATOM 4177 N N . LEU B 1 239 ? -5.09 29 7.898 1 98.62 239 LEU B N 1
ATOM 4178 C CA . LEU B 1 239 ? -6.367 29.062 8.602 1 98.62 239 LEU B CA 1
ATOM 4179 C C . LEU B 1 239 ? -7.422 29.781 7.77 1 98.62 239 LEU B C 1
ATOM 4181 O O . LEU B 1 239 ? -8.609 29.469 7.867 1 98.62 239 LEU B O 1
ATOM 4185 N N . SER B 1 240 ? -7.035 30.688 6.941 1 98.19 240 SER B N 1
ATOM 4186 C CA . SER B 1 240 ? -7.969 31.531 6.188 1 98.19 240 SER B CA 1
ATOM 4187 C C . SER B 1 240 ? -8.688 30.719 5.109 1 98.19 240 SER B C 1
ATOM 4189 O O . SER B 1 240 ? -9.703 31.156 4.574 1 98.19 240 SER B O 1
ATOM 4191 N N . ILE B 1 241 ? -8.156 29.578 4.746 1 97.81 241 ILE B N 1
ATOM 4192 C CA . ILE B 1 241 ? -8.711 28.797 3.641 1 97.81 241 ILE B CA 1
ATOM 4193 C C . ILE B 1 241 ? -9.781 27.844 4.168 1 97.81 241 ILE B C 1
ATOM 4195 O O . ILE B 1 241 ? -10.547 27.266 3.389 1 97.81 241 ILE B O 1
ATOM 4199 N N . ILE B 1 242 ? -9.867 27.688 5.48 1 98.75 242 ILE B N 1
ATOM 4200 C CA . ILE B 1 242 ? -10.773 26.734 6.113 1 98.75 242 ILE B CA 1
ATOM 4201 C C . ILE B 1 242 ? -12.18 27.328 6.176 1 98.75 242 ILE B C 1
ATOM 4203 O O . ILE B 1 242 ? -12.375 28.438 6.691 1 98.75 242 ILE B O 1
ATOM 4207 N N . ASP B 1 243 ? -13.141 26.594 5.707 1 98.75 243 ASP B N 1
ATOM 4208 C CA . ASP B 1 243 ? -14.523 27.062 5.719 1 98.75 243 ASP B CA 1
ATOM 4209 C C . ASP B 1 243 ? -15.305 26.453 6.883 1 98.75 243 ASP B C 1
ATOM 4211 O O . ASP B 1 243 ? -16.297 27.016 7.332 1 98.75 243 ASP B O 1
ATOM 4215 N N . ARG B 1 244 ? -14.914 25.297 7.305 1 98.5 244 ARG B N 1
ATOM 4216 C CA . ARG B 1 244 ? -15.602 24.562 8.367 1 98.5 244 ARG B CA 1
ATOM 4217 C C . ARG B 1 244 ? -14.633 23.656 9.125 1 98.5 244 ARG B C 1
ATOM 4219 O O . ARG B 1 244 ? -13.656 23.172 8.555 1 98.5 244 ARG B O 1
ATOM 4226 N N . VAL B 1 245 ? -14.883 23.484 10.406 1 98.88 245 VAL B N 1
ATOM 4227 C CA . VAL B 1 245 ? -14.125 22.547 11.234 1 98.88 245 VAL B CA 1
ATOM 4228 C C . VAL B 1 245 ? -15.055 21.5 11.828 1 98.88 245 VAL B C 1
ATOM 4230 O O . VAL B 1 245 ? -16.156 21.812 12.289 1 98.88 245 VAL B O 1
ATOM 4233 N N . GLU B 1 246 ? -14.734 20.281 11.672 1 98.88 246 GLU B N 1
ATOM 4234 C CA . GLU B 1 246 ? -15.453 19.156 12.289 1 98.88 246 GLU B CA 1
ATOM 4235 C C . GLU B 1 246 ? -14.586 18.469 13.336 1 98.88 246 GLU B C 1
ATOM 4237 O O . GLU B 1 246 ? -13.461 18.062 13.055 1 98.88 246 GLU B O 1
ATOM 4242 N N . ALA B 1 247 ? -15.078 18.375 14.531 1 98.81 247 ALA B N 1
ATOM 4243 C CA . ALA B 1 247 ? -14.422 17.609 15.594 1 98.81 247 ALA B CA 1
ATOM 4244 C C . ALA B 1 247 ? -15.008 16.219 15.711 1 98.81 247 ALA B C 1
ATOM 4246 O O . ALA B 1 247 ? -16.234 16.047 15.711 1 98.81 247 ALA B O 1
ATOM 4247 N N . VAL B 1 248 ? -14.188 15.242 15.789 1 98.88 248 VAL B N 1
ATOM 4248 C CA . VAL B 1 248 ? -14.641 13.859 15.805 1 98.88 248 VAL B CA 1
ATOM 4249 C C . VAL B 1 248 ? -14.023 13.125 17 1 98.88 248 VAL B C 1
ATOM 4251 O O . VAL B 1 248 ? -12.867 13.359 17.344 1 98.88 248 VAL B O 1
ATOM 4254 N N . THR B 1 249 ? -14.758 12.219 17.672 1 98.81 249 THR B N 1
ATOM 4255 C CA . THR B 1 249 ? -14.273 11.484 18.828 1 98.81 249 THR B CA 1
ATOM 4256 C C . THR B 1 249 ? -13.406 10.305 18.406 1 98.81 249 THR B C 1
ATOM 4258 O O . THR B 1 249 ? -13.445 9.883 17.25 1 98.81 249 THR B O 1
ATOM 4261 N N . ASN B 1 250 ? -12.609 9.82 19.391 1 98.38 250 ASN B N 1
ATOM 4262 C CA . ASN B 1 250 ? -11.852 8.594 19.156 1 98.38 250 ASN B CA 1
ATOM 4263 C C . ASN B 1 250 ? -12.758 7.438 18.75 1 98.38 250 ASN B C 1
ATOM 4265 O O . ASN B 1 250 ? -12.469 6.723 17.797 1 98.38 250 ASN B O 1
ATOM 4269 N N . GLU B 1 251 ? -13.859 7.312 19.453 1 98.31 251 GLU B N 1
ATOM 4270 C CA . GLU B 1 251 ? -14.781 6.199 19.266 1 98.31 251 GLU B CA 1
ATOM 4271 C C . GLU B 1 251 ? -15.398 6.227 17.875 1 98.31 251 GLU B C 1
ATOM 4273 O O . GLU B 1 251 ? -15.43 5.203 17.188 1 98.31 251 GLU B O 1
ATOM 4278 N N . GLU B 1 252 ? -15.859 7.422 17.453 1 98.75 252 GLU B N 1
ATOM 4279 C CA . GLU B 1 252 ? -16.422 7.57 16.125 1 98.75 252 GLU B CA 1
ATOM 4280 C C . GLU B 1 252 ? -15.406 7.211 15.047 1 98.75 252 GLU B C 1
ATOM 4282 O O . GLU B 1 252 ? -15.742 6.551 14.062 1 98.75 252 GLU B O 1
ATOM 4287 N N . SER B 1 253 ? -14.203 7.684 15.25 1 98.75 253 SER B N 1
ATOM 4288 C CA . SER B 1 253 ? -13.133 7.492 14.281 1 98.75 253 SER B CA 1
ATOM 4289 C C . SER B 1 253 ? -12.789 6.016 14.125 1 98.75 253 SER B C 1
ATOM 4291 O O . SER B 1 253 ? -12.68 5.516 13 1 98.75 253 SER B O 1
ATOM 4293 N N . ILE B 1 254 ? -12.633 5.348 15.219 1 98.31 254 ILE B N 1
ATOM 4294 C CA . ILE B 1 254 ? -12.242 3.941 15.234 1 98.31 254 ILE B CA 1
ATOM 4295 C C . ILE B 1 254 ? -13.352 3.09 14.625 1 98.31 254 ILE B C 1
ATOM 4297 O O . ILE B 1 254 ? -13.094 2.234 13.773 1 98.31 254 ILE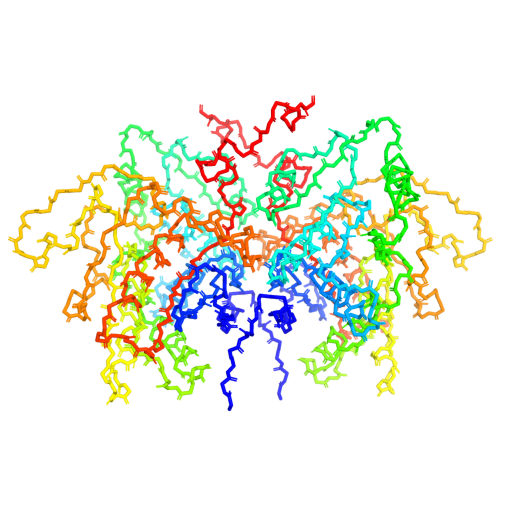 B O 1
ATOM 4301 N N . GLU B 1 255 ? -14.562 3.338 15.016 1 98.38 255 GLU B N 1
ATOM 4302 C CA . GLU B 1 255 ? -15.703 2.592 14.484 1 98.38 255 GLU B CA 1
ATOM 4303 C C . GLU B 1 255 ? -15.812 2.744 12.969 1 98.38 255 GLU B C 1
ATOM 4305 O O . GLU B 1 255 ? -15.992 1.759 12.258 1 98.38 255 GLU B O 1
ATOM 4310 N N . MET B 1 256 ? -15.727 3.938 12.5 1 98.88 256 MET B N 1
ATOM 4311 C CA . MET B 1 256 ? -15.844 4.184 11.062 1 98.88 256 MET B CA 1
ATOM 4312 C C . MET B 1 256 ? -14.68 3.551 10.305 1 98.88 256 MET B C 1
ATOM 4314 O O . MET B 1 256 ? -14.859 3.008 9.219 1 98.88 256 MET B O 1
ATOM 4318 N N . ALA B 1 257 ? -13.469 3.658 10.867 1 98.69 257 ALA B N 1
ATOM 4319 C CA . ALA B 1 257 ? -12.328 3 10.234 1 98.69 257 ALA B CA 1
ATOM 4320 C C . ALA B 1 257 ? -12.578 1.503 10.078 1 98.69 257 ALA B C 1
ATOM 4322 O O . ALA B 1 257 ? -12.289 0.922 9.031 1 98.69 257 ALA B O 1
ATOM 4323 N N . ARG B 1 258 ? -13.125 0.891 11.094 1 98.38 258 ARG B N 1
ATOM 4324 C CA . ARG B 1 258 ? -13.445 -0.532 11.039 1 98.38 258 ARG B CA 1
ATOM 4325 C C . ARG B 1 258 ? -14.5 -0.82 9.977 1 98.38 258 ARG B C 1
ATOM 4327 O O . ARG B 1 258 ? -14.383 -1.792 9.227 1 98.38 258 ARG B O 1
ATOM 4334 N N . ARG B 1 259 ? -15.469 0.015 9.867 1 98.69 259 ARG B N 1
ATOM 4335 C CA . ARG B 1 259 ? -16.516 -0.167 8.867 1 98.69 259 ARG B CA 1
ATOM 4336 C C . ARG B 1 259 ? -15.953 -0.005 7.453 1 98.69 259 ARG B C 1
ATOM 4338 O O . ARG B 1 259 ? -16.344 -0.731 6.539 1 98.69 259 ARG B O 1
ATOM 4345 N N . LEU B 1 260 ? -15.031 0.968 7.281 1 98.88 260 LEU B N 1
ATOM 4346 C CA . LEU B 1 260 ? -14.391 1.158 5.984 1 98.88 260 LEU B CA 1
ATOM 4347 C C . LEU B 1 260 ? -13.703 -0.122 5.527 1 98.88 260 LEU B C 1
ATOM 4349 O O . LEU B 1 260 ? -13.75 -0.472 4.344 1 98.88 260 LEU B O 1
ATOM 4353 N N . MET B 1 261 ? -13.055 -0.832 6.422 1 98.56 261 MET B N 1
ATOM 4354 C CA . MET B 1 261 ? -12.367 -2.072 6.078 1 98.56 261 MET B CA 1
ATOM 4355 C C . MET B 1 261 ? -13.359 -3.201 5.848 1 98.56 261 MET B C 1
ATOM 4357 O O . MET B 1 261 ? -13.328 -3.859 4.805 1 98.56 261 MET B O 1
ATOM 4361 N N . LYS B 1 262 ? -14.305 -3.33 6.699 1 98 262 LYS B N 1
ATOM 4362 C CA . LYS B 1 262 ? -15.219 -4.465 6.727 1 98 262 LYS B CA 1
ATOM 4363 C C . LYS B 1 262 ? -16.266 -4.363 5.609 1 98 262 LYS B C 1
ATOM 4365 O O . LYS B 1 262 ? -16.688 -5.379 5.055 1 98 262 LYS B O 1
ATOM 4370 N N . GLU B 1 263 ? -16.641 -3.141 5.305 1 98.62 263 GLU B N 1
ATOM 4371 C CA . GLU B 1 263 ? -17.812 -2.977 4.453 1 98.62 263 GLU B CA 1
ATOM 4372 C C . GLU B 1 263 ? -17.422 -2.432 3.082 1 98.62 263 GLU B C 1
ATOM 4374 O O . GLU B 1 263 ? -18.172 -2.602 2.107 1 98.62 263 GLU B O 1
ATOM 4379 N N . GLU B 1 264 ? -16.281 -1.689 2.953 1 98.81 264 GLU B N 1
ATOM 4380 C CA . GLU B 1 264 ? -15.859 -1.111 1.683 1 98.81 264 GLU B CA 1
ATOM 4381 C C . GLU B 1 264 ? -14.617 -1.819 1.142 1 98.81 264 GLU B C 1
ATOM 4383 O O . GLU B 1 264 ? -14.258 -1.646 -0.025 1 98.81 264 GLU B O 1
ATOM 4388 N N . GLY B 1 265 ? -13.93 -2.67 1.999 1 98.75 265 GLY B N 1
ATOM 4389 C CA . GLY B 1 265 ? -12.703 -3.334 1.591 1 98.75 265 GLY B CA 1
ATOM 4390 C C . GLY B 1 265 ? -11.523 -2.389 1.474 1 98.75 265 GLY B C 1
ATOM 4391 O O . GLY B 1 265 ? -10.594 -2.643 0.708 1 98.75 265 GLY B O 1
ATOM 4392 N N . ILE B 1 266 ? -11.57 -1.261 2.162 1 98.81 266 ILE B N 1
ATOM 4393 C CA . ILE B 1 266 ? -10.477 -0.295 2.105 1 98.81 266 ILE B CA 1
ATOM 4394 C C . ILE B 1 266 ? -9.695 -0.325 3.414 1 98.81 266 ILE B C 1
ATOM 4396 O O . ILE B 1 266 ? -10.234 -0.016 4.477 1 98.81 266 ILE B O 1
ATOM 4400 N N . LEU B 1 267 ? -8.438 -0.736 3.385 1 98.06 267 LEU B N 1
ATOM 4401 C CA . LEU B 1 267 ? -7.543 -0.771 4.535 1 98.06 267 LEU B CA 1
ATOM 4402 C C . LEU B 1 267 ? -7.105 0.636 4.93 1 98.06 267 LEU B C 1
ATOM 4404 O O . LEU B 1 267 ? -6.41 1.311 4.168 1 98.06 267 LEU B O 1
ATOM 4408 N N . VAL B 1 268 ? -7.5 1.046 6.137 1 98.25 268 VAL B N 1
ATOM 4409 C CA . VAL B 1 268 ? -7.273 2.445 6.488 1 98.25 268 VAL B CA 1
ATOM 4410 C C . VAL B 1 268 ? -6.84 2.549 7.949 1 98.25 268 VAL B C 1
ATOM 4412 O O . VAL B 1 268 ? -6.957 1.584 8.711 1 98.25 268 VAL B O 1
ATOM 4415 N N . GLY B 1 269 ? -6.273 3.693 8.32 1 97.25 269 GLY B N 1
ATOM 4416 C CA . GLY B 1 269 ? -6.02 4.035 9.711 1 97.25 269 GLY B CA 1
ATOM 4417 C C . GLY B 1 269 ? -7.168 4.781 10.359 1 97.25 269 GLY B C 1
ATOM 4418 O O . GLY B 1 269 ? -8.18 5.066 9.711 1 97.25 269 GLY B O 1
ATOM 4419 N N . ILE B 1 270 ? -6.973 5.203 11.586 1 98.19 270 ILE B N 1
ATOM 4420 C CA . ILE B 1 270 ? -8.016 5.781 12.422 1 98.19 270 ILE B CA 1
ATOM 4421 C C . ILE B 1 270 ? -8.406 7.156 11.891 1 98.19 270 ILE B C 1
ATOM 4423 O O . ILE B 1 270 ? -9.578 7.52 11.891 1 98.19 270 ILE B O 1
ATOM 4427 N N . SER B 1 271 ? -7.426 7.934 11.43 1 98.56 271 SER B N 1
ATOM 4428 C CA . SER B 1 271 ? -7.723 9.281 10.961 1 98.56 271 SER B CA 1
ATOM 4429 C C . SER B 1 271 ? -8.617 9.258 9.719 1 98.56 271 SER B C 1
ATOM 4431 O O . SER B 1 271 ? -9.359 10.203 9.469 1 98.56 271 SER B O 1
ATOM 4433 N N . SER B 1 272 ? -8.555 8.188 8.938 1 98.88 272 SER B N 1
ATOM 4434 C CA . SER B 1 272 ? -9.484 8.016 7.82 1 98.88 272 SER B CA 1
ATOM 4435 C C . SER B 1 272 ? -10.93 7.938 8.305 1 98.88 272 SER B C 1
ATOM 4437 O O . SER B 1 272 ? -11.828 8.531 7.703 1 98.88 272 SER B O 1
ATOM 4439 N N . GLY B 1 273 ? -11.094 7.148 9.398 1 98.88 273 GLY B N 1
ATOM 4440 C CA . GLY B 1 273 ? -12.414 7.102 10 1 98.88 273 GLY B CA 1
ATOM 4441 C C . GLY B 1 273 ? -12.93 8.461 10.414 1 98.88 273 GLY B C 1
ATOM 4442 O O . GLY B 1 273 ? -14.086 8.805 10.133 1 98.88 273 GLY B O 1
ATOM 4443 N N . ALA B 1 274 ? -12.062 9.25 11.031 1 98.94 274 ALA B N 1
ATOM 4444 C CA . ALA B 1 274 ? -12.438 10.594 11.453 1 98.94 274 ALA B CA 1
ATOM 4445 C C . ALA B 1 274 ? -12.891 11.438 10.266 1 98.94 274 ALA B C 1
ATOM 4447 O O . ALA B 1 274 ? -13.922 12.117 10.328 1 98.94 274 ALA B O 1
ATOM 4448 N N . ALA B 1 275 ? -12.188 11.383 9.203 1 98.94 275 ALA B N 1
ATOM 4449 C CA . ALA B 1 275 ? -12.492 12.172 8.016 1 98.94 275 ALA B CA 1
ATOM 4450 C C . ALA B 1 275 ? -13.836 11.773 7.414 1 98.94 275 ALA B C 1
ATOM 4452 O O . ALA B 1 275 ? -14.625 12.633 7.012 1 98.94 275 ALA B O 1
ATOM 4453 N N . VAL B 1 276 ? -14.102 10.484 7.367 1 98.94 276 VAL B N 1
ATOM 4454 C CA . VAL B 1 276 ? -15.344 10.008 6.754 1 98.94 276 VAL B CA 1
ATOM 4455 C C . VAL B 1 276 ? -16.531 10.352 7.652 1 98.94 276 VAL B C 1
ATOM 4457 O O . VAL B 1 276 ? -17.609 10.703 7.16 1 98.94 276 VAL B O 1
ATOM 4460 N N . VAL B 1 277 ? -16.328 10.234 8.992 1 98.94 277 VAL B N 1
ATOM 4461 C CA . VAL B 1 277 ? -17.375 10.672 9.906 1 98.94 277 VAL B CA 1
ATOM 4462 C C . VAL B 1 277 ? -17.734 12.125 9.609 1 98.94 277 VAL B C 1
ATOM 4464 O O . VAL B 1 277 ? -18.922 12.461 9.469 1 98.94 277 VAL B O 1
ATOM 4467 N N . ALA B 1 278 ? -16.734 12.984 9.516 1 98.94 278 ALA B N 1
ATOM 4468 C CA . ALA B 1 278 ? -16.953 14.398 9.211 1 98.94 278 ALA B CA 1
ATOM 4469 C C . ALA B 1 278 ? -17.656 14.57 7.867 1 98.94 278 ALA B C 1
ATOM 4471 O O . ALA B 1 278 ? -18.609 15.344 7.75 1 98.94 278 ALA B O 1
ATOM 4472 N N . ALA B 1 279 ? -17.219 13.852 6.863 1 98.94 279 ALA B N 1
ATOM 4473 C CA . ALA B 1 279 ? -17.812 13.93 5.531 1 98.94 279 ALA B CA 1
ATOM 4474 C C . ALA B 1 279 ? -19.297 13.547 5.574 1 98.94 279 ALA B C 1
ATOM 4476 O O . ALA B 1 279 ? -20.125 14.195 4.934 1 98.94 279 ALA B O 1
ATOM 4477 N N . ASN B 1 280 ? -19.578 12.516 6.309 1 98.81 280 ASN B N 1
ATOM 4478 C CA . ASN B 1 280 ? -20.953 12.047 6.414 1 98.81 280 ASN B CA 1
ATOM 4479 C C . ASN B 1 280 ? -21.844 13.07 7.121 1 98.81 280 ASN B C 1
ATOM 4481 O O . ASN B 1 280 ? -23.016 13.25 6.762 1 98.81 280 ASN B O 1
ATOM 4485 N N . ARG B 1 281 ? -21.312 13.703 8.18 1 98.69 281 ARG B N 1
ATOM 4486 C CA . ARG B 1 281 ? -22.047 14.766 8.852 1 98.69 281 ARG B CA 1
ATOM 4487 C C . ARG B 1 281 ? -22.406 15.891 7.875 1 98.69 281 ARG B C 1
ATOM 4489 O O . ARG B 1 281 ? -23.531 16.375 7.871 1 98.69 281 ARG B O 1
ATOM 4496 N N . ILE B 1 282 ? -21.453 16.25 7.086 1 98.44 282 ILE B N 1
ATOM 4497 C CA . ILE B 1 282 ? -21.656 17.312 6.102 1 98.44 282 ILE B CA 1
ATOM 4498 C C . ILE B 1 282 ? -22.672 16.859 5.059 1 98.44 282 ILE B C 1
ATOM 4500 O O . ILE B 1 282 ? -23.578 17.609 4.715 1 98.44 282 ILE B O 1
ATOM 4504 N N . ALA B 1 283 ? -22.531 15.68 4.562 1 98.12 283 ALA B N 1
ATOM 4505 C CA . ALA B 1 283 ? -23.406 15.133 3.533 1 98.12 283 ALA B CA 1
ATOM 4506 C C . ALA B 1 283 ? -24.859 15.109 4.012 1 98.12 283 ALA B C 1
ATOM 4508 O O . ALA B 1 283 ? -25.781 15.164 3.201 1 98.12 283 ALA B O 1
ATOM 4509 N N . ALA B 1 284 ? -25.047 15.008 5.301 1 97.81 284 ALA B N 1
ATOM 4510 C CA . ALA B 1 284 ? -26.375 14.875 5.879 1 97.81 284 ALA B CA 1
ATOM 4511 C C . ALA B 1 284 ? -27.078 16.234 5.961 1 97.81 284 ALA B C 1
ATOM 4513 O O . ALA B 1 284 ? -28.297 16.297 6.168 1 97.81 284 ALA B O 1
ATOM 4514 N N . LEU B 1 285 ? -26.312 17.297 5.859 1 97.75 285 LEU B N 1
ATOM 4515 C CA . LEU B 1 285 ? -26.891 18.641 5.906 1 97.75 285 LEU B CA 1
ATOM 4516 C C . LEU B 1 285 ? -27.609 18.953 4.602 1 97.75 285 LEU B C 1
ATOM 4518 O O . LEU B 1 285 ? -27.125 18.641 3.518 1 97.75 285 LEU B O 1
ATOM 4522 N N . PRO B 1 286 ? -28.734 19.656 4.691 1 97.19 286 PRO B N 1
ATOM 4523 C CA . PRO B 1 286 ? -29.547 19.953 3.506 1 97.19 286 PRO B CA 1
ATOM 4524 C C . PRO B 1 286 ? -28.781 20.766 2.461 1 97.19 286 PRO B C 1
ATOM 4526 O O . PRO B 1 286 ? -28.953 20.531 1.26 1 97.19 286 PRO B O 1
ATOM 4529 N N . GLU B 1 287 ? -27.984 21.688 2.891 1 96.12 287 GLU B N 1
ATOM 4530 C CA . GLU B 1 287 ? -27.297 22.578 1.963 1 96.12 287 GLU B CA 1
ATOM 4531 C C . GLU B 1 287 ? -26.234 21.828 1.167 1 96.12 287 GLU B C 1
ATOM 4533 O O . GLU B 1 287 ? -25.719 22.328 0.166 1 96.12 287 GLU B O 1
ATOM 4538 N N . PHE B 1 288 ? -25.969 20.578 1.537 1 97.12 288 PHE B N 1
ATOM 4539 C CA . PHE B 1 288 ? -24.969 19.797 0.823 1 97.12 288 PHE B CA 1
ATOM 4540 C C . PHE B 1 288 ? -25.594 18.578 0.159 1 97.12 288 PHE B C 1
ATOM 4542 O O . PHE B 1 288 ? -24.891 17.656 -0.267 1 97.12 288 PHE B O 1
ATOM 4549 N N . ALA B 1 289 ? -26.938 18.734 0.096 1 92.31 289 ALA B N 1
ATOM 4550 C CA . ALA B 1 289 ? -27.641 17.641 -0.574 1 92.31 289 ALA B CA 1
ATOM 4551 C C . ALA B 1 289 ? -27.156 17.469 -2.012 1 92.31 289 ALA B C 1
ATOM 4553 O O . ALA B 1 289 ? -27 18.453 -2.74 1 92.31 289 ALA B O 1
ATOM 4554 N N . ASP B 1 290 ? -26.703 16.375 -2.521 1 93.31 290 ASP B N 1
ATOM 4555 C CA . ASP B 1 290 ? -26.312 16.016 -3.879 1 93.31 290 ASP B CA 1
ATOM 4556 C C . ASP B 1 290 ? -24.938 16.578 -4.227 1 93.31 290 ASP B C 1
ATOM 4558 O O . ASP B 1 290 ? -24.562 16.641 -5.402 1 93.31 290 ASP B O 1
ATOM 4562 N N . LYS B 1 291 ? -24.266 17.203 -3.217 1 98.12 291 LYS B N 1
ATOM 4563 C CA . LYS B 1 291 ? -22.922 17.719 -3.441 1 98.12 291 LYS B CA 1
ATOM 4564 C C . LYS B 1 291 ? -21.891 16.594 -3.41 1 98.12 291 LYS B C 1
ATOM 4566 O O . LYS B 1 291 ? -22.062 15.602 -2.691 1 98.12 291 LYS B O 1
ATOM 4571 N N . THR B 1 292 ? -20.906 16.75 -4.242 1 98.69 292 THR B N 1
ATOM 4572 C CA . THR B 1 292 ? -19.812 15.773 -4.266 1 98.69 292 THR B CA 1
ATOM 4573 C C . THR B 1 292 ? -18.781 16.109 -3.201 1 98.69 292 THR B C 1
ATOM 4575 O O . THR B 1 292 ? -18.172 17.188 -3.227 1 98.69 292 THR B O 1
ATOM 4578 N N . ILE B 1 293 ? -18.609 15.234 -2.264 1 98.88 293 ILE B N 1
ATOM 4579 C CA . ILE B 1 293 ? -17.656 15.398 -1.161 1 98.88 293 ILE B CA 1
ATOM 4580 C C . ILE B 1 293 ? -16.469 14.469 -1.36 1 98.88 293 ILE B C 1
ATOM 4582 O O . ILE B 1 293 ? -16.641 13.258 -1.553 1 98.88 293 ILE B O 1
ATOM 4586 N N . VAL B 1 294 ? -15.258 15.016 -1.424 1 98.94 294 VAL B N 1
ATOM 4587 C CA . VAL B 1 294 ? -14.031 14.219 -1.487 1 98.94 294 VAL B CA 1
ATOM 4588 C C . VAL B 1 294 ? -13.352 14.203 -0.12 1 98.94 294 VAL B C 1
ATOM 4590 O O . VAL B 1 294 ? -13.164 15.25 0.498 1 98.94 294 VAL B O 1
ATOM 4593 N N . VAL B 1 295 ? -13.039 13.023 0.365 1 98.94 295 VAL B N 1
ATOM 4594 C CA . VAL B 1 295 ? -12.406 12.836 1.665 1 98.94 295 VAL B CA 1
ATOM 4595 C C . VAL B 1 295 ? -11.062 12.125 1.489 1 98.94 295 VAL B C 1
ATOM 4597 O O . VAL B 1 295 ? -10.922 11.242 0.639 1 98.94 295 VAL B O 1
ATOM 4600 N N . ILE B 1 296 ? -10.047 12.523 2.262 1 98.94 296 ILE B N 1
ATOM 4601 C CA . ILE B 1 296 ? -8.719 11.93 2.191 1 98.94 296 ILE B CA 1
ATOM 4602 C C . ILE B 1 296 ? -8.633 10.75 3.154 1 98.94 296 ILE B C 1
ATOM 4604 O O . ILE B 1 296 ? -8.938 10.883 4.34 1 98.94 296 ILE B O 1
ATOM 4608 N N . LEU B 1 297 ? -8.273 9.578 2.695 1 98.94 297 LEU B N 1
ATOM 4609 C CA . LEU B 1 297 ? -7.859 8.438 3.512 1 98.94 297 LEU B CA 1
ATOM 4610 C C . LEU B 1 297 ? -6.34 8.305 3.52 1 98.94 297 LEU B C 1
ATOM 4612 O O . LEU B 1 297 ? -5.754 7.809 2.553 1 98.94 297 LEU B O 1
ATOM 4616 N N . PRO B 1 298 ? -5.684 8.648 4.574 1 98.62 298 PRO B N 1
ATOM 4617 C CA . PRO B 1 298 ? -4.27 9.031 4.504 1 98.62 298 PRO B CA 1
ATOM 4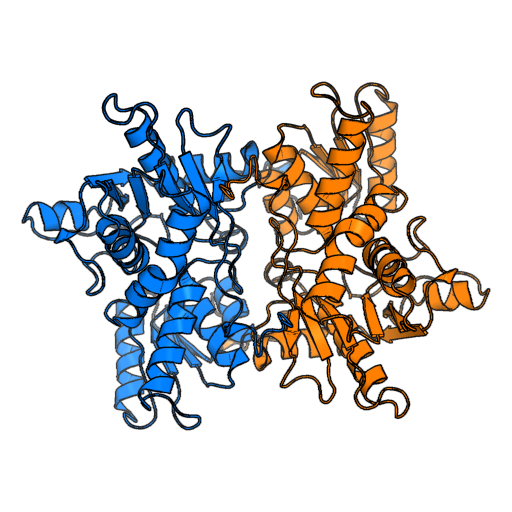618 C C . PRO B 1 298 ? -3.334 7.824 4.477 1 98.62 298 PRO B C 1
ATOM 4620 O O . PRO B 1 298 ? -2.219 7.918 3.959 1 98.62 298 PRO B O 1
ATOM 4623 N N . SER B 1 299 ? -3.746 6.664 5.125 1 97.69 299 SER B N 1
ATOM 4624 C CA . SER B 1 299 ? -2.738 5.621 5.27 1 97.69 299 SER B CA 1
ATOM 4625 C C . SER B 1 299 ? -3.383 4.242 5.359 1 97.69 299 SER B C 1
ATOM 4627 O O . SER B 1 299 ? -4.602 4.129 5.488 1 97.69 299 SER B O 1
ATOM 4629 N N . ALA B 1 300 ? -2.521 3.299 5.332 1 96.06 300 ALA B N 1
ATOM 4630 C CA . ALA B 1 300 ? -2.951 1.902 5.344 1 96.06 300 ALA B CA 1
ATOM 4631 C C . ALA B 1 300 ? -3.119 1.389 6.77 1 96.06 300 ALA B C 1
ATOM 4633 O O . ALA B 1 300 ? -2.521 1.928 7.703 1 96.06 300 ALA B O 1
ATOM 4634 N N . ALA B 1 301 ? -3.811 0.312 6.902 1 95.25 301 ALA B N 1
ATOM 4635 C CA . ALA B 1 301 ? -4.211 -0.246 8.188 1 95.25 301 ALA B CA 1
ATOM 4636 C C . ALA B 1 301 ? -3.049 -0.987 8.852 1 95.25 301 ALA B C 1
ATOM 4638 O O . ALA B 1 301 ? -2.947 -1.025 10.078 1 95.25 301 ALA B O 1
ATOM 4639 N N . GLU B 1 302 ? -2.146 -1.518 8.078 1 90.94 302 GLU B N 1
ATOM 4640 C CA . GLU B 1 302 ? -1.192 -2.494 8.594 1 90.94 302 GLU B CA 1
ATOM 4641 C C . GLU B 1 302 ? -0.204 -1.843 9.562 1 90.94 302 GLU B C 1
ATOM 4643 O O . GLU B 1 302 ? 0.423 -2.527 10.375 1 90.94 302 GLU B O 1
ATOM 4648 N N . ARG B 1 303 ? -0.163 -0.518 9.547 1 87.88 303 ARG B N 1
ATOM 4649 C CA . ARG B 1 303 ? 0.705 0.232 10.445 1 87.88 303 ARG B CA 1
ATOM 4650 C C . ARG B 1 303 ? 0.132 0.259 11.859 1 87.88 303 ARG B C 1
ATOM 4652 O O . ARG B 1 303 ? 0.839 0.583 12.82 1 87.88 303 ARG B O 1
ATOM 4659 N N . TYR B 1 304 ? -1.078 -0.203 11.953 1 90.75 304 TYR B N 1
ATOM 4660 C CA . TYR B 1 304 ? -1.794 0.043 13.203 1 90.75 304 TYR B CA 1
ATOM 4661 C C . TYR B 1 304 ? -2.246 -1.266 13.836 1 90.75 304 TYR B C 1
ATOM 4663 O O . TYR B 1 304 ? -3.18 -1.281 14.641 1 90.75 304 TYR B O 1
ATOM 4671 N N . LEU B 1 305 ? -1.638 -2.371 13.477 1 88.38 305 LEU B N 1
ATOM 4672 C CA . LEU B 1 305 ? -2.094 -3.688 13.906 1 88.38 305 LEU B CA 1
ATOM 4673 C C . LEU B 1 305 ? -2.053 -3.805 15.43 1 88.38 305 LEU B C 1
ATOM 4675 O O . LEU B 1 305 ? -2.854 -4.531 16.016 1 88.38 305 LEU B O 1
ATOM 4679 N N . SER B 1 306 ? -1.154 -3.09 16.125 1 86.25 306 SER B N 1
ATOM 4680 C CA . SER B 1 306 ? -1.017 -3.17 17.562 1 86.25 306 SER B CA 1
ATOM 4681 C C . SER B 1 306 ? -1.806 -2.064 18.266 1 86.25 306 SER B C 1
ATOM 4683 O O . SER B 1 306 ? -1.775 -1.948 19.484 1 86.25 306 SER B O 1
ATOM 4685 N N . SER B 1 307 ? -2.477 -1.276 17.547 1 90 307 SER B N 1
ATOM 4686 C CA . SER B 1 307 ? -3.197 -0.137 18.109 1 90 307 SER B CA 1
ATOM 4687 C C . SER B 1 307 ? -4.621 -0.52 18.484 1 90 307 SER B C 1
ATOM 4689 O O . SER B 1 307 ? -5.043 -1.66 18.281 1 90 307 SER B O 1
ATOM 4691 N N . VAL B 1 308 ? -5.344 0.472 18.984 1 93.5 308 VAL B N 1
ATOM 4692 C CA . VAL B 1 308 ? -6.73 0.306 19.422 1 93.5 308 VAL B CA 1
ATOM 4693 C C . VAL B 1 308 ? -7.617 0.014 18.203 1 93.5 308 VAL B C 1
ATOM 4695 O O . VAL B 1 308 ? -8.734 -0.485 18.359 1 93.5 308 VAL B O 1
ATOM 4698 N N . LEU B 1 309 ? -7.125 0.331 17.031 1 94.75 309 LEU B N 1
ATOM 4699 C CA . LEU B 1 309 ? -7.891 0.074 15.82 1 94.75 309 LEU B CA 1
ATOM 4700 C C . LEU B 1 309 ? -8.227 -1.408 15.695 1 94.75 309 LEU B C 1
ATOM 4702 O O . LEU B 1 309 ? -9.305 -1.767 15.211 1 94.75 309 LEU B O 1
ATOM 4706 N N . PHE B 1 310 ? -7.305 -2.238 16.141 1 92.62 310 PHE B N 1
ATOM 4707 C CA . PHE B 1 310 ? -7.488 -3.676 15.977 1 92.62 310 PHE B CA 1
ATOM 4708 C C . PHE B 1 310 ? -7.727 -4.348 17.312 1 92.62 310 PHE B C 1
ATOM 4710 O O . PHE B 1 310 ? -7.719 -5.578 17.422 1 92.62 310 PHE B O 1
ATOM 4717 N N . ALA B 1 311 ? -7.848 -3.516 18.312 1 87 311 ALA B N 1
ATOM 4718 C CA . ALA B 1 311 ? -8.109 -4.059 19.641 1 87 311 ALA B CA 1
ATOM 4719 C C . ALA B 1 311 ? -9.531 -4.59 19.75 1 87 311 ALA B C 1
ATOM 4721 O O . ALA B 1 311 ? -10.469 -3.99 19.219 1 87 311 ALA B O 1
ATOM 4722 N N . GLY B 1 312 ? -9.75 -5.797 20.359 1 74.75 312 GLY B N 1
ATOM 4723 C CA . GLY B 1 312 ? -11.07 -6.336 20.672 1 74.75 312 GLY B CA 1
ATOM 4724 C C . GLY B 1 312 ? -11.68 -7.102 19.516 1 74.75 312 GLY B C 1
ATOM 4725 O O . GLY B 1 312 ? -12.82 -7.555 19.594 1 74.75 312 GLY B O 1
ATOM 4726 N N . GLU B 1 313 ? -11.078 -7.062 18.375 1 66.69 313 GLU B N 1
ATOM 4727 C CA . GLU B 1 313 ? -11.648 -7.723 17.203 1 66.69 313 GLU B CA 1
ATOM 4728 C C . GLU B 1 313 ? -11.539 -9.242 17.328 1 66.69 313 GLU B C 1
ATOM 4730 O O . GLU B 1 313 ? -12.211 -9.977 16.609 1 66.69 313 GLU B O 1
ATOM 4735 N N . PHE B 1 314 ? -10.766 -9.68 18.203 1 64.31 314 PHE B N 1
ATOM 4736 C CA . PHE B 1 314 ? -10.492 -11.117 18.234 1 64.31 314 PHE B CA 1
ATOM 4737 C C . PHE B 1 314 ? -11.164 -11.773 19.422 1 64.31 314 PHE B C 1
ATOM 4739 O O . PHE B 1 314 ? -11.133 -11.242 20.531 1 64.31 314 PHE B O 1
ATOM 4746 N N . SER B 1 315 ? -11.969 -12.836 19.031 1 60.44 315 SER B N 1
ATOM 4747 C CA . SER B 1 315 ? -12.453 -13.727 20.078 1 60.44 315 SER B CA 1
ATOM 4748 C C . SER B 1 315 ? -11.32 -14.555 20.672 1 60.44 315 SER B C 1
ATOM 4750 O O . SER B 1 315 ? -10.211 -14.578 20.125 1 60.44 315 SER B O 1
ATOM 4752 N N . ASP B 1 316 ? -11.547 -15.156 21.828 1 55.03 316 ASP B N 1
ATOM 4753 C CA . ASP B 1 316 ? -10.602 -16.016 22.531 1 55.03 316 ASP B CA 1
ATOM 4754 C C . ASP B 1 316 ? -10.055 -17.094 21.594 1 55.03 316 ASP B C 1
ATOM 4756 O O . ASP B 1 316 ? -8.867 -17.422 21.656 1 55.03 316 ASP B O 1
ATOM 4760 N N . SER B 1 317 ? -10.836 -17.609 20.859 1 52.72 317 SER B N 1
ATOM 4761 C CA . SER B 1 317 ? -10.422 -18.703 19.969 1 52.72 317 SER B CA 1
ATOM 4762 C C . SER B 1 317 ? -9.453 -18.203 18.906 1 52.72 317 SER B C 1
ATOM 4764 O O . SER B 1 317 ? -8.586 -18.953 18.453 1 52.72 317 SER B O 1
ATOM 4766 N N . GLU B 1 318 ? -9.547 -16.984 18.562 1 60.78 318 GLU B N 1
ATOM 4767 C CA . GLU B 1 318 ? -8.734 -16.422 17.484 1 60.78 318 GLU B CA 1
ATOM 4768 C C . GLU B 1 318 ? -7.398 -15.914 18 1 60.78 318 GLU B C 1
ATOM 4770 O O . GLU B 1 318 ? -6.445 -15.758 17.234 1 60.78 318 GLU B O 1
ATOM 4775 N N . ASN B 1 319 ? -7.426 -15.797 19.203 1 55.5 319 ASN B N 1
ATOM 4776 C CA . ASN B 1 319 ? -6.215 -15.266 19.828 1 55.5 319 ASN B CA 1
ATOM 4777 C C . ASN B 1 319 ? -5.242 -16.391 20.203 1 55.5 319 ASN B C 1
ATOM 4779 O O . ASN B 1 319 ? -4.176 -16.125 20.75 1 55.5 319 ASN B O 1
ATOM 4783 N N . VAL B 1 320 ? -5.676 -17.719 20.078 1 53.53 320 VAL B N 1
ATOM 4784 C CA . VAL B 1 320 ? -4.832 -18.844 20.484 1 53.53 320 VAL B CA 1
ATOM 4785 C C . VAL B 1 320 ? -3.607 -18.922 19.578 1 53.53 320 VAL B C 1
ATOM 4787 O O . VAL B 1 320 ? -3.734 -18.953 18.344 1 53.53 320 VAL B O 1
ATOM 4790 N N . GLN B 1 321 ? -2.365 -18.672 20.031 1 53.22 321 GLN B N 1
ATOM 4791 C CA . GLN B 1 321 ? -1.117 -18.859 19.312 1 53.22 321 GLN B CA 1
ATOM 4792 C C . GLN B 1 321 ? -0.55 -20.25 19.547 1 53.22 321 GLN B C 1
ATOM 4794 O O . GLN B 1 321 ? -0.603 -20.766 20.672 1 53.22 321 GLN B O 1
#

pLDDT: mean 95.86, std 7.37, range [52.72, 98.94]

Solvent-accessible surface area (backbone atoms only — not comparable to full-atom values): 31572 Å² total; per-residue (Å²): 126,62,55,63,33,82,32,49,59,68,58,52,61,91,47,53,34,25,41,44,76,75,88,38,93,46,51,41,30,37,36,40,24,30,46,20,76,76,29,18,50,33,31,49,32,27,32,32,42,51,53,51,31,41,74,72,64,74,44,50,90,78,30,31,39,36,42,56,38,70,53,62,54,39,46,16,36,25,26,31,28,10,34,71,68,44,54,38,37,31,19,25,30,46,71,60,55,63,69,53,52,51,54,37,43,46,17,52,32,41,79,44,70,29,59,51,91,49,32,67,63,38,8,42,52,50,38,49,52,57,29,66,74,40,59,88,38,36,42,69,73,50,77,37,57,32,66,39,28,19,45,39,20,36,70,40,56,17,52,48,52,39,53,30,45,66,62,53,61,33,31,43,30,26,50,34,36,40,20,16,61,54,33,11,23,44,55,39,50,47,68,70,76,47,81,57,45,27,33,41,28,32,35,56,52,20,45,34,65,62,26,50,77,68,72,42,79,75,62,51,46,81,76,78,44,61,77,31,45,72,57,64,83,32,71,32,39,53,69,86,68,52,70,43,74,38,67,35,48,58,67,58,9,39,52,40,20,46,44,37,14,28,45,39,24,43,59,38,31,40,38,27,8,33,16,49,52,45,48,46,57,48,38,70,35,75,94,33,58,90,38,30,31,39,29,44,29,43,27,36,29,80,85,38,64,88,37,76,76,51,54,84,74,62,53,74,79,66,64,58,120,127,63,55,63,32,82,32,50,60,68,58,54,62,90,50,53,34,26,40,42,75,73,89,38,93,45,52,40,29,36,36,41,25,30,45,19,77,75,29,20,48,35,32,49,32,28,32,32,45,50,52,51,31,41,74,71,63,74,44,50,91,78,32,30,41,35,43,58,40,70,53,62,52,39,46,16,36,26,28,29,27,10,34,70,67,44,53,38,37,30,18,24,31,45,69,58,54,63,70,51,52,51,53,37,42,47,17,53,32,42,77,46,69,29,58,51,90,50,32,66,62,37,9,44,52,50,38,50,50,56,29,66,74,39,59,86,38,34,43,69,72,50,77,35,58,32,66,40,29,18,46,39,20,36,71,40,57,19,51,49,53,37,53,30,46,66,61,53,63,34,30,43,31,26,51,32,37,40,19,17,62,56,34,11,23,42,56,39,49,47,70,71,77,48,82,59,45,27,32,40,28,32,34,57,54,20,44,32,66,60,24,50,78,68,72,41,80,74,62,51,46,82,76,77,44,62,78,31,44,72,58,65,84,33,72,31,39,53,69,86,69,54,68,43,75,38,67,34,48,57,66,58,8,38,52,40,19,46,44,37,14,28,46,38,25,42,59,39,31,38,38,26,8,32,16,49,53,45,47,46,58,50,37,69,36,75,93,33,57,90,39,31,31,38,28,45,28,43,26,37,30,79,84,36,64,88,38,75,75,51,54,83,75,62,55,76,79,67,64,57,120